Protein 6S9L (pdb70)

Secondary structure (DSSP, 8-state):
-TTHHHHHHHHTT-SSHHHHHHHHHHHHHHTTS-HHHHHHHHHTTHHHHHHHGGG-S-HHHHHHHHHHHHHHTTS-HHHHHHHHHTTHHHHHHHHTT-S-HHHHHHHHHHHHHHTTS-HHHHHHHHHTT-HHHHHHGGG-S-HHHHHHHHHHHHHHTTS-HHHHHHHHHTT-HHHHHHHTT-S-HHHHHHHHHHHHHHTTS-HHHHHHHHHTT-HHHHHHGGG-S-HHHHHHHHHHHHHHHTS-HHHHHHHHHTTHHHHHHHHTT-S-HHHHHHHHHHHHHTS--/-THHHHHHHHTT-S-HHHHHHHHHHHHHHHTS-HHHHHHHHHTT-HHHHHHGGG-S-HHHHHHHHHHHHHHTTS-HHHHHHHHHTTHHHHHHHGGG-S-HHHHHHHHHHHHHHTTS-HHHHHHHHHTT-HHHHHHHTT-S-HHHHHHHHHHHHHHTTS-HHHHHHHHHTT-HHHHHHHTT-S-HHHHHHHHHHHHHHHTS-HHHHHHHHHTT-HHHHHHHTT-SSHHHHHHHHHHHHHHTTS-HHHHHHHHHTTHHHHHHHGGG-S-HHHHHHHHHHHHHHT-/------------/------------

Foldseek 3Di:
DLVVLLVLLVLLPPPDDVSNLVSLVVLLVQLQDAQVSLVSNVVSPNLLSLLVQLPPPDPSSNLSSLSSLLSQLQYALVSLVSNLVSPNQLSLQVQLPDPDPSSNLSSLSNLLSQLQYALVSLVSNLVSPNQLSLLVQLPPPDPSSNLSSLSNLLSQLQYALVSLVSNLVSPNLLSLLVQLPPPPVSSNLSSLSSLLSQLQYAQVSLVSNVVSVNLLSLLVQCPPPPVSSNVSSLSNLLSQLQYALVSLVSNVVSVNLVSLVVQCPPPDPVSVVSSVSSVVSSPHD/DVPQLVLQVLLVDPDPVSNLVSLVVLLVQLQPAQVSLVVNVVSPNLLSLLVQLPPPDPSSNLSSLSSLLSQLQYAQVSLVSNVVSPNQLSLQVQLPPPPVSSNLSSLSNLLSQLQYAQVSLVSNVVSPNQLSLLVQCPPPDPSSNLSSLSNLLSQLQYALVSLVSNVVSPNLLSLLVQLPPPPVSSNLSSLSSLQSQLLYAQVSLVSNVVSPNQLSLLVQCPPPPVSSVLSSLSSLLSQLQYDLVSLVSNVVSPLLVSLVVQCPPPDVSSNVSSVSSNVSSVD/DDDDDDDDDDDD/DPDDDDDDDDPD

Nearest PDB structures (foldseek):
  6s9l-assembly2_B  TM=1.004E+00  e=3.139E-39  synthetic construct
  6s9m-assembly1_A  TM=9.940E-01  e=1.564E-34  synthetic construct
  5mfm-assembly5_E  TM=9.871E-01  e=1.513E-33  synthetic construct
  6s9p-assembly1_A  TM=8.698E-01  e=2.699E-33  synthetic construct
  5mfd-assembly2_C  TM=6.724E-01  e=1.324E-33  synthetic construct

B-factor: mean 33.68, std 14.14, range [10.58, 95.73]

Sequence (592 aa):
PGSELPQMVQQLNSPDQQELQSALWKLRNIASGGNEQIQAVIDAGALPALVQQLLSSPNEQILSSALGALSNIASGGNEQIQAVIDAGALPALVQLLSSSPNEQILQLALWALSNIASGGNEEQIQAVIDAGALPALVQLLSSPNEQILQEALWWALSNIASGGNEQIQAVIDAGALPALVQQLLSSPNEQILQEALWALSSNIASGGNEQIQAVIDAGALPALVQLLSSPNEQILQEALWALSNIASGGNEQKQQAVKEAGALEKLEQLQSHENEKIQKEAQEALEKLQSHGSELPQMVQQLNSPDQQELQSSALWKLRNIASGGNEQIQAVIDAGALPALVQLLSSPNEQILSSALGALSNIASGGNEQIQAVIDAGALPALVQLLSSPNEQILQLALWWALSNIASGGNEQIQAVIDAGALPALVQLLSSPNEQILQEALWALSNIASGGNEEQIQAVIDAGALPALVQQLLSSPNEQILQEALWALSNIASGGNEEQIQAVIDAGALPALVQLLSSPNEQILQEALWALSNIASGGNEQKQAVKEAGALEKLEQLQSHENEKIQQKEAQQEALEKLQSKRKRKRKRRKLSFKRKRKRKRKLSF

CATH classification: 1.25.10.10

Radius of gyration: 25.92 Å; Cα contacts (8 Å, |Δi|>4): 987; chains: 4; bounding box: 66×76×62 Å

Solvent-accessible surface area: 23667 Å² total; per-residue (Å²): 126,67,77,82,24,65,110,8,13,117,49,7,104,18,144,67,80,133,74,18,46,34,0,0,124,77,0,10,72,42,0,49,26,40,56,139,64,0,50,40,0,27,106,24,34,0,8,86,17,0,18,129,24,8,94,22,142,56,66,83,6,15,7,6,0,0,0,0,2,0,0,0,0,7,2,6,23,54,2,0,35,27,1,23,109,34,35,0,8,85,25,1,22,134,23,5,97,25,128,46,102,86,5,14,58,14,0,0,42,0,1,0,0,0,0,3,2,4,23,87,0,0,41,23,0,25,107,34,37,0,9,88,28,0,25,141,22,10,98,25,133,58,91,84,6,14,23,6,0,0,49,1,1,0,0,0,0,3,0,8,68,117,8,0,35,20,0,23,112,27,37,0,8,77,22,0,25,132,22,9,98,23,131,30,91,96,4,12,44,18,0,0,45,1,1,0,0,0,1,31,13,23,84,114,7,5,58,19,0,24,109,32,37,0,8,87,28,0,6,117,22,5,77,19,132,43,57,99,2,7,11,4,0,0,46,0,2,5,6,0,1,62,6,26,58,144,15,15,86,22,1,54,134,32,22,0,52,99,37,1,105,126,15,69,99,36,158,34,115,107,0,58,90,35,0,60,37,1,28,64,47,3,137,56,203,100,101,117,44,69,103,8,16,118,24,4,110,22,139,72,97,108,78,18,53,54,0,0,128,77,0,41,61,35,0,24,46,32,74,148,88,1,63,43,0,25,106,34,34,0,8,88,9,0,19,126,15,5,81,22,143,49,75,98,3,15,13,14,0,0,7,0,0,0,1,0,0,12,2,30,77,154,15,0,28,27,0,22,111,32,31,0,6,86,22,0,11,105,25,9,94,22,127,60,86,80,6,6,49,23,0,0,44,0,1,0,0,0,0,1,0,16,77,119,11,0,20,21,1,10,8,12,3,0,8,59,32,0,23,143,27,10,95,22,138,51,99,92,3,12,30,6,0,0,43,0,1,1,0,0,0,1,2,19,69,53,14,0,17,23,1,25,87,32,38,0,9,80,22,0,24,130,26,6,98,23,132,40,102,70,5,13,34,1,0,0,28,1,1,5,1,0,0,22,14,15,41,60,3,0,32,26,0,22,109,35,36,0,10,85,19,0,25,133,23,0,72,19,141,43,83,88,5,10,53,20,0,1,60,0,1,0,1,1,0,56,12,7,74,67,4,19,79,25,0,66,134,32,29,0,45,129,32,1,112,117,6,51,101,56,170,36,89,115,0,45,105,32,0,77,74,0,12,97,39,2,123,110,51,84,33,11,77,37,100,35,88,26,120,106,196,65,53,99,63,30,83,37,106,44,100,137

Structure (mmCIF, N/CA/C/O backbone):
data_6S9L
#
_entry.id   6S9L
#
_cell.length_a   59.350
_cell.length_b   80.260
_cell.length_c   122.720
_cell.angle_alpha   90.000
_cell.angle_beta   90.000
_cell.angle_gamma   90.000
#
_symmetry.space_group_name_H-M   'P 21 21 21'
#
loop_
_entity.id
_entity.type
_entity.pdbx_description
1 polymer 'KR4KLSF Lock1'
2 polymer LYS-ARG-LYS-ARG-LYS-ARG-LYS-ARG-LYS-LEU-SER-PHE
3 non-polymer (4S)-2-METHYL-2,4-PENTANEDIOL
4 water water
#
loop_
_atom_site.group_PDB
_atom_site.id
_atom_site.type_symbol
_atom_site.label_atom_id
_atom_site.label_alt_id
_atom_site.label_comp_id
_atom_site.label_asym_id
_atom_site.label_entity_id
_atom_site.label_seq_id
_atom_site.pdbx_PDB_ins_code
_atom_site.Cartn_x
_atom_site.Cartn_y
_atom_site.Cartn_z
_atom_site.occupancy
_atom_site.B_iso_or_equiv
_atom_site.auth_seq_id
_atom_site.auth_comp_id
_atom_site.auth_asym_id
_atom_site.auth_atom_id
_atom_site.pdbx_PDB_model_num
ATOM 1 N N . PRO A 1 2 ? 5.564 105.645 51.065 1.00 63.59 9 PRO A N 1
ATOM 2 C CA . PRO A 1 2 ? 5.771 107.086 51.246 1.00 63.42 9 PRO A CA 1
ATOM 3 C C . PRO A 1 2 ? 6.603 107.693 50.120 1.00 59.95 9 PRO A C 1
ATOM 4 O O . PRO A 1 2 ? 7.742 107.276 49.914 1.00 59.25 9 PRO A O 1
ATOM 8 N N . GLY A 1 3 ? 6.031 108.663 49.400 1.00 57.71 10 GLY A N 1
ATOM 9 C CA . GLY A 1 3 ? 6.760 109.302 48.316 1.00 55.36 10 GLY A CA 1
ATOM 10 C C . GLY A 1 3 ? 8.052 109.955 48.765 1.00 53.78 10 GLY A C 1
ATOM 11 O O . GLY A 1 3 ? 8.976 110.128 47.966 1.00 52.34 10 GLY A O 1
ATOM 12 N N . SER A 1 4 ? 8.139 110.320 50.046 1.00 53.29 11 SER A N 1
ATOM 13 C CA . SER A 1 4 ? 9.372 110.878 50.583 1.00 51.61 11 SER A CA 1
ATOM 14 C C . SER A 1 4 ? 10.509 109.862 50.609 1.00 49.28 11 SER A C 1
ATOM 15 O O . SER A 1 4 ? 11.676 110.259 50.659 1.00 47.73 11 SER A O 1
ATOM 18 N N . GLU A 1 5 ? 10.200 108.563 50.577 1.00 49.97 12 GLU A N 1
ATOM 19 C CA . GLU A 1 5 ? 11.244 107.548 50.669 1.00 51.42 12 GLU A CA 1
ATOM 20 C C . GLU A 1 5 ? 12.060 107.428 49.388 1.00 48.33 12 GLU A C 1
ATOM 21 O O . GLU A 1 5 ? 13.207 106.974 49.443 1.00 47.49 12 GLU A O 1
ATOM 27 N N . LEU A 1 6 ? 11.497 107.827 48.245 1.00 46.68 13 LEU A N 1
ATOM 28 C CA . LEU A 1 6 ? 12.235 107.675 46.982 1.00 45.27 13 LEU A CA 1
ATOM 29 C C . LEU A 1 6 ? 13.420 108.623 46.891 1.00 45.27 13 LEU A C 1
ATOM 30 O O . LEU A 1 6 ? 14.505 108.180 46.478 1.00 46.00 13 LEU A O 1
ATOM 35 N N . PRO A 1 7 ? 13.301 109.916 47.229 1.00 46.68 14 PRO A N 1
ATOM 36 C CA . PRO A 1 7 ? 14.511 110.753 47.283 1.00 47.28 14 PRO A CA 1
ATOM 37 C C . PRO A 1 7 ? 15.533 110.257 48.288 1.00 46.92 14 PRO A C 1
ATOM 38 O O . PRO A 1 7 ? 16.741 110.373 48.041 1.00 45.07 14 PRO A O 1
ATOM 42 N N . GLN A 1 8 ? 15.087 109.700 49.416 1.00 48.47 15 GLN A N 1
ATOM 43 C CA . GLN A 1 8 ? 16.027 109.142 50.381 1.00 51.59 15 GLN A CA 1
ATOM 44 C C . GLN A 1 8 ? 16.693 107.886 49.835 1.00 48.10 15 GLN A C 1
ATOM 45 O O . GLN A 1 8 ? 17.880 107.650 50.084 1.00 46.06 15 GLN A O 1
ATOM 51 N N . MET A 1 9 ? 15.945 107.069 49.087 1.00 46.10 16 MET A N 1
ATOM 52 C CA . MET A 1 9 ? 16.554 105.930 48.408 1.00 44.55 16 MET A CA 1
ATOM 53 C C . MET A 1 9 ? 17.591 106.390 47.393 1.00 40.93 16 MET A C 1
ATOM 54 O O . MET A 1 9 ? 18.684 105.817 47.307 1.00 39.53 16 MET A O 1
ATOM 59 N N . VAL A 1 10 ? 17.266 107.425 46.615 1.00 38.70 17 VAL A N 1
ATOM 60 C CA . VAL A 1 10 ? 18.230 107.981 45.670 1.00 37.19 17 VAL A CA 1
ATOM 61 C C . VAL A 1 10 ? 19.430 108.556 46.414 1.00 40.00 17 VAL A C 1
ATOM 62 O O . VAL A 1 10 ? 20.569 108.481 45.937 1.00 38.68 17 VAL A O 1
ATOM 66 N N . GLN A 1 11 ? 19.198 109.125 47.600 1.00 44.37 18 GLN A N 1
ATOM 67 C CA . GLN A 1 11 ? 20.307 109.648 48.391 1.00 49.29 18 GLN A CA 1
ATOM 68 C C . GLN A 1 11 ? 21.220 108.529 48.874 1.00 47.53 18 GLN A C 1
ATOM 69 O O . GLN A 1 11 ? 22.443 108.701 48.938 1.00 44.86 18 GLN A O 1
ATOM 75 N N . GLN A 1 12 ? 20.646 107.371 49.217 1.00 49.56 19 GLN A N 1
ATOM 76 C CA . GLN A 1 12 ? 21.461 106.245 49.661 1.00 52.07 19 GLN A CA 1
ATOM 77 C C . GLN A 1 12 ? 22.302 105.649 48.541 1.00 49.24 19 GLN A C 1
ATOM 78 O O . GLN A 1 12 ? 23.189 104.836 48.821 1.00 49.38 19 GLN A O 1
ATOM 84 N N . LEU A 1 13 ? 22.045 106.022 47.284 1.00 47.08 20 LEU A N 1
ATOM 85 C CA . LEU A 1 13 ? 22.894 105.545 46.199 1.00 46.30 20 LEU A CA 1
ATOM 86 C C . LEU A 1 13 ? 24.295 106.140 46.262 1.00 49.97 20 LEU A C 1
ATOM 87 O O . LEU A 1 13 ? 25.200 105.633 45.590 1.00 50.92 20 LEU A O 1
ATOM 92 N N . ASN A 1 14 ? 24.493 107.195 47.051 1.00 53.22 21 ASN A N 1
ATOM 93 C CA . ASN A 1 14 ? 25.812 107.757 47.303 1.00 56.76 21 ASN A CA 1
ATOM 94 C C . ASN A 1 14 ? 26.404 107.274 48.620 1.00 58.90 21 ASN A C 1
ATOM 95 O O . ASN A 1 14 ? 27.396 107.842 49.088 1.00 60.39 21 ASN A O 1
ATOM 100 N N . SER A 1 15 ? 25.821 106.244 49.227 1.00 59.27 22 SER A N 1
ATOM 101 C CA . SER A 1 15 ? 26.292 105.789 50.526 1.00 60.27 22 SER A CA 1
ATOM 102 C C . SER A 1 15 ? 27.621 105.052 50.382 1.00 61.24 22 SER A C 1
ATOM 103 O O . SER A 1 15 ? 27.781 104.225 49.479 1.00 60.23 22 SER A O 1
ATOM 106 N N . PRO A 1 16 ? 28.595 105.332 51.253 1.00 63.15 23 PRO A N 1
ATOM 107 C CA . PRO A 1 16 ? 29.842 104.552 51.242 1.00 64.20 23 PRO A CA 1
ATOM 108 C C . PRO A 1 16 ? 29.668 103.125 51.738 1.00 65.76 23 PRO A C 1
ATOM 109 O O . PRO A 1 16 ? 30.583 102.312 51.553 1.00 66.90 23 PRO A O 1
ATOM 113 N N . ASP A 1 17 ? 28.536 102.799 52.357 1.00 66.27 24 ASP A N 1
ATOM 114 C CA . ASP A 1 17 ? 28.302 101.476 52.918 1.00 67.14 24 ASP A CA 1
ATOM 115 C C . ASP A 1 17 ? 27.663 100.561 51.880 1.00 65.13 24 ASP A C 1
ATOM 116 O O . ASP A 1 17 ? 26.774 100.976 51.132 1.00 63.36 24 ASP A O 1
ATOM 121 N N . GLN A 1 18 ? 28.120 99.306 51.848 1.00 65.60 25 GLN A N 1
ATOM 122 C CA . GLN A 1 18 ? 27.658 98.379 50.818 1.00 65.44 25 GLN A CA 1
ATOM 123 C C . GLN A 1 18 ? 26.200 97.989 51.019 1.00 64.16 25 GLN A C 1
ATOM 124 O O . GLN A 1 18 ? 25.427 97.947 50.052 1.00 61.86 25 GLN A O 1
ATOM 130 N N . GLN A 1 19 ? 25.801 97.701 52.261 1.00 65.81 26 GLN A N 1
ATOM 131 C CA . GLN A 1 19 ? 24.464 97.170 52.501 1.00 66.47 26 GLN A CA 1
ATOM 132 C C . GLN A 1 19 ? 23.404 98.258 52.382 1.00 61.93 26 GLN A C 1
ATOM 133 O O . GLN A 1 19 ? 22.266 97.977 51.992 1.00 60.04 26 GLN A O 1
ATOM 139 N N . GLU A 1 20 ? 23.751 99.502 52.732 1.00 60.06 27 GLU A N 1
ATOM 140 C CA . GLU A 1 20 ? 22.884 100.625 52.386 1.00 57.87 27 GLU A CA 1
ATOM 141 C C . GLU A 1 20 ? 22.713 100.729 50.878 1.00 52.14 27 GLU A C 1
ATOM 142 O O . GLU A 1 20 ? 21.596 100.924 50.382 1.00 50.85 27 GLU A O 1
ATOM 148 N N . LEU A 1 21 ? 23.813 100.605 50.134 1.00 47.96 28 LEU A N 1
ATOM 149 C CA . LEU A 1 21 ? 23.747 100.663 48.679 1.00 43.18 28 LEU A CA 1
ATOM 150 C C . LEU A 1 21 ? 22.896 99.526 48.126 1.00 40.52 28 LEU A C 1
ATOM 151 O O . LEU A 1 21 ? 22.044 99.739 47.256 1.00 38.94 28 LEU A O 1
ATOM 156 N N . GLN A 1 22 ? 23.105 98.308 48.632 1.00 40.82 29 GLN A N 1
ATOM 157 C CA . GLN A 1 22 ? 22.336 97.165 48.152 1.00 41.76 29 GLN A CA 1
ATOM 158 C C . GLN A 1 22 ? 20.858 97.302 48.495 1.00 40.30 29 GLN A C 1
ATOM 159 O O . GLN A 1 22 ? 19.991 96.917 47.700 1.00 39.74 29 GLN A O 1
ATOM 165 N N . SER A 1 23 ? 20.549 97.849 49.673 1.00 39.33 30 SER A N 1
ATOM 166 C CA . SER A 1 23 ? 19.157 97.970 50.094 1.00 38.02 30 SER A CA 1
ATOM 167 C C . SER A 1 23 ? 18.409 98.979 49.231 1.00 36.14 30 SER A C 1
ATOM 168 O O . SER A 1 23 ? 17.270 98.737 48.818 1.00 36.00 30 SER A O 1
ATOM 171 N N . ALA A 1 24 ? 19.037 100.125 48.957 1.00 34.20 31 ALA A N 1
ATOM 172 C CA . ALA A 1 24 ? 18.410 101.123 48.097 1.00 33.03 31 ALA A CA 1
ATOM 173 C C . ALA A 1 24 ? 18.246 100.602 46.675 1.00 30.56 31 ALA A C 1
ATOM 174 O O . ALA A 1 24 ? 17.228 100.866 46.025 1.00 30.42 31 ALA A O 1
ATOM 176 N N . LEU A 1 25 ? 19.235 99.855 46.177 1.00 29.49 32 LEU A N 1
ATOM 177 C CA . LEU A 1 25 ? 19.139 99.305 44.829 1.00 29.66 32 LEU A CA 1
ATOM 178 C C . LEU A 1 25 ? 18.043 98.251 44.737 1.00 30.76 32 LEU A C 1
ATOM 179 O O . LEU A 1 25 ? 17.371 98.136 43.705 1.00 29.69 32 LEU A O 1
ATOM 184 N N . TRP A 1 26 ? 17.845 97.473 45.805 1.00 33.73 33 TRP A N 1
ATOM 185 C CA . TRP A 1 26 ? 16.759 96.498 45.811 1.00 33.83 33 TRP A CA 1
ATOM 186 C C . TRP A 1 26 ? 15.401 97.186 45.800 1.00 31.97 33 TRP A C 1
ATOM 187 O O . TRP A 1 26 ? 14.484 96.748 45.095 1.00 29.44 33 TRP A O 1
ATOM 198 N N . LYS A 1 27 ? 15.250 98.261 46.579 1.00 32.62 34 LYS A N 1
ATOM 199 C CA . LYS A 1 27 ? 13.987 98.991 46.599 1.00 33.02 34 LYS A CA 1
ATOM 200 C C . LYS A 1 27 ? 13.686 99.595 45.233 1.00 31.57 34 LYS A C 1
ATOM 201 O O . LYS A 1 27 ? 12.556 99.509 44.737 1.00 32.00 34 LYS A O 1
ATOM 207 N N . LEU A 1 28 ? 14.690 100.214 44.608 1.00 30.30 35 LEU A N 1
ATOM 208 C CA . LEU A 1 28 ? 14.504 100.771 43.272 1.00 30.54 35 LEU A CA 1
ATOM 209 C C . LEU A 1 28 ? 14.170 99.675 42.269 1.00 30.18 35 LEU A C 1
ATOM 210 O O . LEU A 1 28 ? 13.247 99.816 41.459 1.00 29.66 35 LEU A O 1
ATOM 215 N N . ARG A 1 29 ? 14.917 98.570 42.311 1.00 31.42 36 ARG A N 1
ATOM 216 C CA . ARG A 1 29 ? 14.605 97.430 41.456 1.00 31.63 36 ARG A CA 1
ATOM 217 C C . ARG A 1 29 ? 13.224 96.865 41.767 1.00 31.77 36 ARG A C 1
ATOM 218 O O . ARG A 1 29 ? 12.524 96.399 40.860 1.00 32.47 36 ARG A O 1
ATOM 226 N N . ASN A 1 30 ? 12.816 96.906 43.037 1.00 31.15 37 ASN A N 1
ATOM 227 C CA . ASN A 1 30 ? 11.468 96.485 43.410 1.00 30.11 37 ASN A CA 1
ATOM 228 C C . ASN A 1 30 ? 10.419 97.383 42.768 1.00 26.87 37 ASN A C 1
ATOM 229 O O . ASN A 1 30 ? 9.474 96.899 42.134 1.00 24.13 37 ASN A O 1
ATOM 234 N N . ILE A 1 31 ? 10.566 98.699 42.927 1.00 25.59 38 ILE A N 1
ATOM 235 C CA . ILE A 1 31 ? 9.550 99.627 42.438 1.00 24.69 38 ILE A CA 1
ATOM 236 C C . ILE A 1 31 ? 9.454 99.567 40.920 1.00 22.76 38 ILE A C 1
ATOM 237 O O . ILE A 1 31 ? 8.354 99.554 40.352 1.00 22.84 38 ILE A O 1
ATOM 242 N N . ALA A 1 32 ? 10.598 99.510 40.238 1.00 21.47 39 ALA A N 1
ATOM 243 C CA . ALA A 1 32 ? 10.600 99.423 38.784 1.00 21.32 39 ALA A CA 1
ATOM 244 C C . ALA A 1 32 ? 10.049 98.098 38.266 1.00 23.35 39 ALA A C 1
ATOM 245 O O . ALA A 1 32 ? 9.929 97.936 37.045 1.00 22.84 39 ALA A O 1
ATOM 247 N N . SER A 1 33 ? 9.716 97.155 39.150 1.00 25.82 40 SER A N 1
ATOM 248 C CA . SER A 1 33 ? 9.044 95.929 38.739 1.00 26.73 40 SER A CA 1
ATOM 249 C C . SER A 1 33 ? 7.558 96.131 38.476 1.00 24.82 40 SER A C 1
ATOM 250 O O . SER A 1 33 ? 6.907 95.215 37.962 1.00 24.35 40 SER A O 1
ATOM 253 N N . GLY A 1 34 ? 7.010 97.292 38.812 1.00 24.62 41 GLY A N 1
ATOM 254 C CA . GLY A 1 34 ? 5.608 97.593 38.593 1.00 25.14 41 GLY A CA 1
ATOM 255 C C . GLY A 1 34 ? 5.346 98.177 37.223 1.00 23.17 41 GLY A C 1
ATOM 256 O O . GLY A 1 34 ? 6.091 97.946 36.266 1.00 22.38 41 GLY A O 1
ATOM 257 N N . GLY A 1 35 ? 4.266 98.950 37.128 1.00 23.84 42 GLY A N 1
ATOM 258 C CA . GLY A 1 35 ? 3.899 99.595 35.888 1.00 25.97 42 GLY A CA 1
ATOM 259 C C . GLY A 1 35 ? 4.740 100.823 35.598 1.00 26.44 42 GLY A C 1
ATOM 260 O O . GLY A 1 35 ? 5.683 101.163 36.313 1.00 25.71 42 GLY A O 1
ATOM 261 N N . ASN A 1 36 ? 4.378 101.502 34.506 1.00 26.91 43 ASN A N 1
ATOM 262 C CA . ASN A 1 36 ? 5.094 102.712 34.110 1.00 27.34 43 ASN A CA 1
ATOM 263 C C . ASN A 1 36 ? 4.984 103.800 35.168 1.00 29.31 43 ASN A C 1
ATOM 264 O O . ASN A 1 36 ? 5.914 104.598 35.338 1.00 30.78 43 ASN A O 1
ATOM 269 N N . GLU A 1 37 ? 3.860 103.849 35.887 1.00 22.35 44 GLU A N 1
ATOM 270 C CA . GLU A 1 37 ? 3.682 104.858 36.925 1.00 32.01 44 GLU A CA 1
ATOM 271 C C . GLU A 1 37 ? 4.715 104.695 38.034 1.00 23.17 44 GLU A C 1
ATOM 272 O O . GLU A 1 37 ? 5.221 105.688 38.573 1.00 23.41 44 GLU A O 1
ATOM 278 N N . GLN A 1 38 ? 5.052 103.450 38.380 1.00 23.08 45 GLN A N 1
ATOM 279 C CA . GLN A 1 38 ? 6.087 103.218 39.383 1.00 24.83 45 GLN A CA 1
ATOM 280 C C . GLN A 1 38 ? 7.467 103.564 38.840 1.00 24.71 45 GLN A C 1
ATOM 281 O O . GLN A 1 38 ? 8.284 104.171 39.542 1.00 26.45 45 GLN A O 1
ATOM 287 N N . ILE A 1 39 ? 7.745 103.181 37.591 1.00 22.79 46 ILE A N 1
ATOM 288 C CA . ILE A 1 39 ? 9.029 103.505 36.975 1.00 23.22 46 ILE A CA 1
ATOM 289 C C . ILE A 1 39 ? 9.195 105.015 36.857 1.00 23.67 46 ILE A C 1
ATOM 290 O O . ILE A 1 39 ? 10.297 105.551 37.032 1.00 22.83 46 ILE A O 1
ATOM 295 N N . GLN A 1 40 ? 8.101 105.726 36.576 1.00 24.73 47 GLN A N 1
ATOM 296 C CA . GLN A 1 40 ? 8.176 107.178 36.451 1.00 25.73 47 GLN A CA 1
ATOM 297 C C . GLN A 1 40 ? 8.524 107.832 37.783 1.00 26.51 47 GLN A C 1
ATOM 298 O O . GLN A 1 40 ? 9.235 108.843 37.816 1.00 26.92 47 GLN A O 1
ATOM 304 N N . ALA A 1 41 ? 8.034 107.271 38.891 1.00 26.57 48 ALA A N 1
ATOM 305 C CA . ALA A 1 41 ? 8.360 107.825 40.201 1.00 26.78 48 ALA A CA 1
ATOM 306 C C . ALA A 1 41 ? 9.840 107.653 40.518 1.00 25.41 48 ALA A C 1
ATOM 307 O O . ALA A 1 41 ? 10.453 108.529 41.140 1.00 26.28 48 ALA A O 1
ATOM 309 N N . VAL A 1 42 ? 10.430 106.532 40.099 1.00 22.20 49 VAL A N 1
ATOM 310 C CA . VAL A 1 42 ? 11.861 106.323 40.296 1.00 22.14 49 VAL A CA 1
ATOM 311 C C . VAL A 1 42 ? 12.665 107.333 39.487 1.00 22.58 49 VAL A C 1
ATOM 312 O O . VAL A 1 42 ? 13.635 107.918 39.985 1.00 23.11 49 VAL A O 1
ATOM 316 N N . ILE A 1 43 ? 12.273 107.558 38.232 1.00 21.73 50 ILE A N 1
ATOM 317 C CA . ILE A 1 43 ? 12.987 108.510 37.386 1.00 24.45 50 ILE A CA 1
ATOM 318 C C . ILE A 1 43 ? 12.833 109.925 37.928 1.00 27.40 50 ILE A C 1
ATOM 319 O O . ILE A 1 43 ? 13.804 110.687 38.007 1.00 27.41 50 ILE A O 1
ATOM 324 N N . ASP A 1 44 ? 11.609 110.297 38.316 1.00 29.21 51 ASP A N 1
ATOM 325 C CA . ASP A 1 44 ? 11.366 111.638 38.836 1.00 31.53 51 ASP A CA 1
ATOM 326 C C . ASP A 1 44 ? 12.115 111.901 40.134 1.00 31.76 51 ASP A C 1
ATOM 327 O O . ASP A 1 44 ? 12.375 113.064 40.462 1.00 33.38 51 ASP A O 1
ATOM 332 N N . ALA A 1 45 ? 12.466 110.854 40.878 1.00 30.67 52 ALA A N 1
ATOM 333 C CA . ALA A 1 45 ? 13.280 111.002 42.076 1.00 30.42 52 ALA A CA 1
ATOM 334 C C . ALA A 1 45 ? 14.755 111.219 41.765 1.00 29.56 52 ALA A C 1
ATOM 335 O O . ALA A 1 45 ? 15.541 111.431 42.693 1.00 30.77 52 ALA A O 1
ATOM 337 N N . GLY A 1 46 ? 15.146 111.168 40.493 1.00 27.24 53 GLY A N 1
ATOM 338 C CA . GLY A 1 46 ? 16.525 111.412 40.120 1.00 27.21 53 GLY A CA 1
ATOM 339 C C . GLY A 1 46 ? 17.455 110.234 40.293 1.00 26.73 53 GLY A C 1
ATOM 340 O O . GLY A 1 46 ? 18.643 110.429 40.568 1.00 27.16 53 GLY A O 1
ATOM 341 N N . ALA A 1 47 ? 16.953 109.009 40.128 1.00 25.50 54 ALA A N 1
ATOM 342 C CA . ALA A 1 47 ? 17.770 107.822 40.347 1.00 24.71 54 ALA A CA 1
ATOM 343 C C . ALA A 1 47 ? 18.674 107.493 39.167 1.00 24.66 54 ALA A C 1
ATOM 344 O O . ALA A 1 47 ? 19.706 106.840 39.361 1.00 24.75 54 ALA A O 1
ATOM 346 N N . LEU A 1 48 ? 18.316 107.924 37.959 1.00 23.21 55 LEU A N 1
ATOM 347 C CA . LEU A 1 48 ? 19.089 107.539 36.781 1.00 20.89 55 LEU A CA 1
ATOM 348 C C . LEU A 1 48 ? 20.534 108.032 36.803 1.00 22.90 55 LEU A C 1
ATOM 349 O O . LEU A 1 48 ? 21.423 107.239 36.447 1.00 22.51 55 LEU A O 1
ATOM 354 N N . PRO A 1 49 ? 20.846 109.280 37.182 1.00 25.89 56 PRO A N 1
ATOM 355 C CA . PRO A 1 49 ? 22.264 109.686 37.195 1.00 27.35 56 PRO A CA 1
ATOM 356 C C . PRO A 1 49 ? 23.135 108.849 38.119 1.00 27.66 56 PRO A C 1
ATOM 357 O O . PRO A 1 49 ? 24.252 108.479 37.737 1.00 27.85 56 PRO A O 1
ATOM 361 N N . ALA A 1 50 ? 22.658 108.538 39.327 1.00 27.73 57 ALA A N 1
ATOM 362 C CA . ALA A 1 50 ? 23.448 107.707 40.230 1.00 27.96 57 ALA A CA 1
ATOM 363 C C . ALA A 1 50 ? 23.528 106.270 39.730 1.00 28.48 57 ALA A C 1
ATOM 364 O O . ALA A 1 50 ? 24.566 105.614 39.876 1.00 27.88 57 ALA A O 1
ATOM 366 N N . LEU A 1 51 ? 22.443 105.765 39.138 1.00 27.95 58 LEU A N 1
ATOM 367 C CA . LEU A 1 51 ? 22.456 104.405 38.608 1.00 26.57 58 LEU A CA 1
ATOM 368 C C . LEU A 1 51 ? 23.471 104.260 37.482 1.00 26.34 58 LEU A C 1
ATOM 369 O O . LEU A 1 51 ? 24.178 103.249 37.398 1.00 25.88 58 LEU A O 1
ATOM 374 N N . VAL A 1 52 ? 23.561 105.266 36.608 1.00 25.61 59 VAL A N 1
ATOM 375 C CA . VAL A 1 52 ? 24.521 105.215 35.509 1.00 26.76 59 VAL A CA 1
ATOM 376 C C . VAL A 1 52 ? 25.949 105.272 36.041 1.00 29.65 59 VAL A C 1
ATOM 377 O O . VAL A 1 52 ? 26.852 104.619 35.504 1.00 29.10 59 VAL A O 1
ATOM 381 N N A GLN A 1 53 ? 26.178 106.045 37.106 0.49 31.66 60 GLN A N 1
ATOM 382 N N B GLN A 1 53 ? 26.176 106.047 37.106 0.51 31.65 60 GLN A N 1
ATOM 383 C CA A GLN A 1 53 ? 27.518 106.122 37.679 0.49 33.58 60 GLN A CA 1
ATOM 384 C CA B GLN A 1 53 ? 27.511 106.131 37.691 0.51 33.59 60 GLN A CA 1
ATOM 385 C C A GLN A 1 53 ? 27.929 104.798 38.309 0.49 33.97 60 GLN A C 1
ATOM 386 C C B GLN A 1 53 ? 27.927 104.805 38.315 0.51 33.99 60 GLN A C 1
ATOM 387 O O A GLN A 1 53 ? 29.103 104.414 38.251 0.49 34.60 60 GLN A O 1
ATOM 388 O O B GLN A 1 53 ? 29.104 104.429 38.261 0.51 34.62 60 GLN A O 1
ATOM 399 N N . LEU A 1 54 ? 26.976 104.081 38.909 1.00 33.36 61 LEU A N 1
ATOM 400 C CA . LEU A 1 54 ? 27.277 102.793 39.520 1.00 32.55 61 LEU A CA 1
ATOM 401 C C . LEU A 1 54 ? 27.633 101.723 38.496 1.00 31.04 61 LEU A C 1
ATOM 402 O O . LEU A 1 54 ? 28.110 100.653 38.887 1.00 29.88 61 LEU A O 1
ATOM 407 N N . LEU A 1 55 ? 27.414 101.981 37.203 1.00 30.38 62 LEU A N 1
ATOM 408 C CA . LEU A 1 55 ? 27.873 101.058 36.173 1.00 29.67 62 LEU A CA 1
ATOM 409 C C . LEU A 1 55 ? 29.393 101.015 36.077 1.00 30.79 62 LEU A C 1
ATOM 410 O O . LEU A 1 55 ? 29.937 100.094 35.460 1.00 31.82 62 LEU A O 1
ATOM 415 N N . SER A 1 56 ? 30.085 101.988 36.668 1.00 32.57 63 SER A N 1
ATOM 416 C CA . SER A 1 56 ? 31.539 101.996 36.734 1.00 36.28 63 SER A CA 1
ATOM 417 C C . SER A 1 56 ? 32.063 101.415 38.041 1.00 39.11 63 SER A C 1
ATOM 418 O O . SER A 1 56 ? 33.263 101.519 38.318 1.00 40.54 63 SER A O 1
ATOM 421 N N . SER A 1 57 ? 31.195 100.813 38.847 1.00 39.44 64 SER A N 1
ATOM 422 C CA . SER A 1 57 ? 31.634 100.225 40.101 1.00 39.86 64 SER A CA 1
ATOM 423 C C . SER A 1 57 ? 32.480 98.985 39.839 1.00 39.87 64 SER A C 1
ATOM 424 O O . SER A 1 57 ? 32.124 98.154 38.994 1.00 39.50 64 SER A O 1
ATOM 427 N N . PRO A 1 58 ? 33.607 98.828 40.539 1.00 41.51 65 PRO A N 1
ATOM 428 C CA . PRO A 1 58 ? 34.371 97.579 40.427 1.00 42.69 65 PRO A CA 1
ATOM 429 C C . PRO A 1 58 ? 33.781 96.438 41.234 1.00 44.00 65 PRO A C 1
ATOM 430 O O . PRO A 1 58 ? 34.147 95.279 40.993 1.00 45.36 65 PRO A O 1
ATOM 434 N N . ASN A 1 59 ? 32.889 96.726 42.179 1.00 43.67 66 ASN A N 1
ATOM 435 C CA . ASN A 1 59 ? 32.255 95.678 42.966 1.00 43.42 66 ASN A CA 1
ATOM 436 C C . ASN A 1 59 ? 31.265 94.904 42.105 1.00 43.32 66 ASN A C 1
ATOM 437 O O . ASN A 1 59 ? 30.422 95.497 41.424 1.00 41.64 66 ASN A O 1
ATOM 442 N N . GLU A 1 60 ? 31.368 93.573 42.138 1.00 45.52 67 GLU A N 1
ATOM 443 C CA . GLU A 1 60 ? 30.509 92.744 41.299 1.00 47.70 67 GLU A CA 1
ATOM 444 C C . GLU A 1 60 ? 29.051 92.831 41.733 1.00 46.14 67 GLU A C 1
ATOM 445 O O . GLU A 1 60 ? 28.152 92.923 40.889 1.00 44.00 67 GLU A O 1
ATOM 451 N N . GLN A 1 61 ? 28.796 92.803 43.043 1.00 46.31 68 GLN A N 1
ATOM 452 C CA . GLN A 1 61 ? 27.418 92.789 43.523 1.00 44.54 68 GLN A CA 1
ATOM 453 C C . GLN A 1 61 ? 26.743 94.141 43.321 1.00 38.90 68 GLN A C 1
ATOM 454 O O . GLN A 1 61 ? 25.548 94.202 43.010 1.00 36.03 68 GLN A O 1
ATOM 460 N N . ILE A 1 62 ? 27.490 95.234 43.493 1.00 36.86 69 ILE A N 1
ATOM 461 C CA . ILE A 1 62 ? 26.920 96.560 43.275 1.00 33.37 69 ILE A CA 1
ATOM 462 C C . ILE A 1 62 ? 26.613 96.772 41.799 1.00 31.49 69 ILE A C 1
ATOM 463 O O . ILE A 1 62 ? 25.576 97.344 41.440 1.00 30.13 69 ILE A O 1
ATOM 468 N N . LEU A 1 63 ? 27.504 96.310 40.919 1.00 32.37 70 LEU A N 1
ATOM 469 C CA . LEU A 1 63 ? 27.271 96.449 39.485 1.00 32.34 70 LEU A CA 1
ATOM 470 C C . LEU A 1 63 ? 26.057 95.641 39.042 1.00 31.76 70 LEU A C 1
ATOM 471 O O . LEU A 1 63 ? 25.294 96.084 38.175 1.00 31.15 70 LEU A O 1
ATOM 476 N N . SER A 1 64 ? 25.858 94.459 39.630 1.00 31.91 71 SER A N 1
ATOM 477 C CA . SER A 1 64 ? 24.707 93.635 39.276 1.00 31.57 71 SER A CA 1
ATOM 478 C C . SER A 1 64 ? 23.400 94.281 39.718 1.00 30.40 71 SER A C 1
ATOM 479 O O . SER A 1 64 ? 22.423 94.299 38.959 1.00 28.11 71 SER A O 1
ATOM 482 N N . SER A 1 65 ? 23.361 94.808 40.944 1.00 30.79 72 SER A N 1
ATOM 483 C CA . SER A 1 65 ? 22.137 95.425 41.446 1.00 30.08 72 SER A CA 1
ATOM 484 C C . SER A 1 65 ? 21.782 96.676 40.653 1.00 28.26 72 SER A C 1
ATOM 485 O O . SER A 1 65 ? 20.602 96.938 40.393 1.00 27.58 72 SER A O 1
ATOM 488 N N . ALA A 1 66 ? 22.788 97.461 40.260 1.00 28.12 73 ALA A N 1
ATOM 489 C CA . ALA A 1 66 ? 22.524 98.649 39.455 1.00 27.69 73 ALA A CA 1
ATOM 490 C C . ALA A 1 66 ? 22.039 98.273 38.061 1.00 25.83 73 ALA A C 1
ATOM 491 O O . ALA A 1 66 ? 21.143 98.926 37.512 1.00 24.55 73 ALA A O 1
ATOM 493 N N . LEU A 1 67 ? 22.619 97.223 37.473 1.00 24.22 74 LEU A N 1
ATOM 494 C CA . LEU A 1 67 ? 22.168 96.767 36.162 1.00 23.57 74 LEU A CA 1
ATOM 495 C C . LEU A 1 67 ? 20.736 96.252 36.221 1.00 23.14 74 LEU A C 1
ATOM 496 O O . LEU A 1 67 ? 19.940 96.503 35.309 1.00 23.25 74 LEU A O 1
ATOM 501 N N . GLY A 1 68 ? 20.390 95.529 37.288 1.00 23.62 75 GLY A N 1
ATOM 502 C CA . GLY A 1 68 ? 19.029 95.038 37.424 1.00 25.49 75 GLY A CA 1
ATOM 503 C C . GLY A 1 68 ? 18.020 96.156 37.600 1.00 25.52 75 GLY A C 1
ATOM 504 O O . GLY A 1 68 ? 16.892 96.070 37.108 1.00 25.38 75 GLY A O 1
ATOM 505 N N . ALA A 1 69 ? 18.411 97.222 38.304 1.00 25.66 76 ALA A N 1
ATOM 506 C CA . ALA A 1 69 ? 17.519 98.364 38.467 1.00 25.54 76 ALA A CA 1
ATOM 507 C C . ALA A 1 69 ? 17.337 99.108 37.151 1.00 25.11 76 ALA A C 1
ATOM 508 O O . ALA A 1 69 ? 16.216 99.494 36.798 1.00 24.80 76 ALA A O 1
ATOM 510 N N . LEU A 1 70 ? 18.428 99.315 36.410 1.00 26.24 77 LEU A N 1
ATOM 511 C CA . LEU A 1 70 ? 18.327 99.942 35.097 1.00 27.61 77 LEU A CA 1
ATOM 512 C C . LEU A 1 70 ? 17.536 99.065 34.134 1.00 26.28 77 LEU A C 1
ATOM 513 O O . LEU A 1 70 ? 16.742 99.572 33.333 1.00 24.37 77 LEU A O 1
ATOM 518 N N . SER A 1 71 ? 17.745 97.747 34.198 1.00 26.03 78 SER A N 1
ATOM 519 C CA . SER A 1 71 ? 16.985 96.834 33.348 1.00 24.39 78 SER A CA 1
ATOM 520 C C . SER A 1 71 ? 15.485 97.000 33.558 1.00 23.16 78 SER A C 1
ATOM 521 O O . SER A 1 71 ? 14.722 97.097 32.588 1.00 21.51 78 SER A O 1
ATOM 524 N N . ASN A 1 72 ? 15.042 97.050 34.815 1.00 23.47 79 ASN A N 1
ATOM 525 C CA . ASN A 1 72 ? 13.612 97.141 35.088 1.00 21.90 79 ASN A CA 1
ATOM 526 C C . ASN A 1 72 ? 13.051 98.495 34.666 1.00 20.50 79 ASN A C 1
ATOM 527 O O . ASN A 1 72 ? 11.912 98.581 34.194 1.00 20.51 79 ASN A O 1
ATOM 532 N N . ILE A 1 73 ? 13.835 99.564 34.836 1.00 19.45 80 ILE A N 1
ATOM 533 C CA . ILE A 1 73 ? 13.404 100.883 34.379 1.00 20.16 80 ILE A CA 1
ATOM 534 C C . ILE A 1 73 ? 13.250 100.894 32.863 1.00 22.04 80 ILE A C 1
ATOM 535 O O . ILE A 1 73 ? 12.322 101.505 32.319 1.00 22.47 80 ILE A O 1
ATOM 540 N N . ALA A 1 74 ? 14.149 100.205 32.159 1.00 21.95 81 ALA A N 1
ATOM 541 C CA . ALA A 1 74 ? 14.089 100.123 30.705 1.00 21.93 81 ALA A CA 1
ATOM 542 C C . ALA A 1 74 ? 12.932 99.270 30.202 1.00 22.48 81 ALA A C 1
ATOM 543 O O . ALA A 1 74 ? 12.743 99.177 28.984 1.00 23.19 81 ALA A O 1
ATOM 545 N N . SER A 1 75 ? 12.164 98.645 31.092 1.00 22.81 82 SER A N 1
ATOM 546 C CA . SER A 1 75 ? 10.995 97.870 30.706 1.00 23.68 82 SER A CA 1
ATOM 547 C C . SER A 1 75 ? 9.729 98.715 30.628 1.00 23.57 82 SER A C 1
ATOM 548 O O . SER A 1 75 ? 8.644 98.166 30.408 1.00 22.66 82 SER A O 1
ATOM 551 N N . GLY A 1 76 ? 9.841 100.027 30.795 1.00 23.45 83 GLY A N 1
ATOM 552 C CA . GLY A 1 76 ? 8.701 100.923 30.774 1.00 23.36 83 GLY A CA 1
ATOM 553 C C . GLY A 1 76 ? 8.415 101.491 29.400 1.00 22.58 83 GLY A C 1
ATOM 554 O O . GLY A 1 76 ? 8.759 100.901 28.371 1.00 20.92 83 GLY A O 1
ATOM 555 N N . GLY A 1 77 ? 7.773 102.657 29.387 1.00 22.06 84 GLY A N 1
ATOM 556 C CA . GLY A 1 77 ? 7.408 103.301 28.143 1.00 22.03 84 GLY A CA 1
ATOM 557 C C . GLY A 1 77 ? 8.608 103.839 27.386 1.00 21.54 84 GLY A C 1
ATOM 558 O O . GLY A 1 77 ? 9.736 103.880 27.877 1.00 20.95 84 GLY A O 1
ATOM 559 N N . ASN A 1 78 ? 8.341 104.273 26.150 1.00 22.25 85 ASN A N 1
ATOM 560 C CA . ASN A 1 78 ? 9.418 104.727 25.273 1.00 22.92 85 ASN A CA 1
ATOM 561 C C . ASN A 1 78 ? 10.083 105.990 25.808 1.00 24.73 85 ASN A C 1
ATOM 562 O O . ASN A 1 78 ? 11.301 106.161 25.675 1.00 25.26 85 ASN A O 1
ATOM 567 N N . GLU A 1 79 ? 9.303 106.892 26.409 1.00 25.75 86 GLU A N 1
ATOM 568 C CA . GLU A 1 79 ? 9.888 108.100 26.980 1.00 27.48 86 GLU A CA 1
ATOM 569 C C . GLU A 1 79 ? 10.673 107.809 28.252 1.00 27.15 86 GLU A C 1
ATOM 570 O O . GLU A 1 79 ? 11.557 108.592 28.614 1.00 27.95 86 GLU A O 1
ATOM 576 N N . GLN A 1 80 ? 10.370 106.704 28.936 1.00 25.50 87 GLN A N 1
ATOM 577 C CA . GLN A 1 80 ? 11.167 106.297 30.087 1.00 24.20 87 GLN A CA 1
ATOM 578 C C . GLN A 1 80 ? 12.432 105.572 29.645 1.00 20.05 87 GLN A C 1
ATOM 579 O O . GLN A 1 80 ? 13.488 105.721 30.271 1.00 17.30 87 GLN A O 1
ATOM 585 N N . ILE A 1 81 ? 12.339 104.782 28.573 1.00 19.21 88 ILE A N 1
ATOM 586 C CA . ILE A 1 81 ? 13.539 104.233 27.949 1.00 19.82 88 ILE A CA 1
ATOM 587 C C . ILE A 1 81 ? 14.425 105.361 27.439 1.00 19.58 88 ILE A C 1
ATOM 588 O O . ILE A 1 81 ? 15.656 105.306 27.552 1.00 20.25 88 ILE A O 1
ATOM 593 N N . GLN A 1 82 ? 13.810 106.408 26.881 1.00 18.96 89 GLN A N 1
ATOM 594 C CA . GLN A 1 82 ? 14.580 107.546 26.394 1.00 20.77 89 GLN A CA 1
ATOM 595 C C . GLN A 1 82 ? 15.295 108.263 27.531 1.00 21.28 89 GLN A C 1
ATOM 596 O O . GLN A 1 82 ? 16.395 108.793 27.335 1.00 21.82 89 GLN A O 1
ATOM 602 N N . ALA A 1 83 ? 14.691 108.293 28.721 1.00 20.73 90 ALA A N 1
ATOM 603 C CA . ALA A 1 83 ? 15.370 108.868 29.877 1.00 21.34 90 ALA A CA 1
ATOM 604 C C . ALA A 1 83 ? 16.600 108.051 30.251 1.00 20.42 90 ALA A C 1
ATOM 605 O O . ALA A 1 83 ? 17.623 108.610 30.663 1.00 20.66 90 ALA A O 1
ATOM 607 N N . VAL A 1 84 ? 16.517 106.725 30.117 1.00 18.42 91 VAL A N 1
ATOM 608 C CA . VAL A 1 84 ? 17.687 105.880 30.337 1.00 18.67 91 VAL A CA 1
ATOM 609 C C . VAL A 1 84 ? 18.774 106.212 29.324 1.00 20.01 91 VAL A C 1
ATOM 610 O O . VAL A 1 84 ? 19.963 106.272 29.660 1.00 19.50 91 VAL A O 1
ATOM 614 N N . ILE A 1 85 ? 18.381 106.444 28.070 1.00 19.31 92 ILE A N 1
ATOM 615 C CA . ILE A 1 85 ? 19.346 106.794 27.032 1.00 19.40 92 ILE A CA 1
ATOM 616 C C . ILE A 1 85 ? 19.955 108.163 27.310 1.00 22.16 92 ILE A C 1
ATOM 617 O O . ILE A 1 85 ? 21.179 108.339 27.259 1.00 22.63 92 ILE A O 1
ATOM 622 N N . ASP A 1 86 ? 19.111 109.151 27.617 1.00 22.51 93 ASP A N 1
ATOM 623 C CA . ASP A 1 86 ? 19.594 110.507 27.854 1.00 24.54 93 ASP A CA 1
ATOM 624 C C . ASP A 1 86 ? 20.458 110.608 29.104 1.00 25.23 93 ASP A C 1
ATOM 625 O O . ASP A 1 86 ? 21.207 111.580 29.245 1.00 25.25 93 ASP A O 1
ATOM 630 N N . ALA A 1 87 ? 20.372 109.634 30.010 1.00 24.27 94 ALA A N 1
ATOM 631 C CA . ALA A 1 87 ? 21.227 109.611 31.189 1.00 23.95 94 ALA A CA 1
ATOM 632 C C . ALA A 1 87 ? 22.620 109.066 30.900 1.00 23.30 94 ALA A C 1
ATOM 633 O O . ALA A 1 87 ? 23.477 109.103 31.789 1.00 23.49 94 ALA A O 1
ATOM 635 N N . GLY A 1 88 ? 22.862 108.560 29.693 1.00 22.28 95 GLY A N 1
ATOM 636 C CA . GLY A 1 88 ? 24.178 108.082 29.324 1.00 21.93 95 GLY A CA 1
ATOM 637 C C . GLY A 1 88 ? 24.460 106.636 29.656 1.00 22.96 95 GLY A C 1
ATOM 638 O O . GLY A 1 88 ? 25.623 106.278 29.876 1.00 24.92 95 GLY A O 1
ATOM 639 N N . ALA A 1 89 ? 23.435 105.783 29.691 1.00 21.96 96 ALA A N 1
ATOM 640 C CA . ALA A 1 89 ? 23.639 104.392 30.076 1.00 22.05 96 ALA A CA 1
ATOM 641 C C . ALA A 1 89 ? 24.241 103.556 28.952 1.00 23.21 96 ALA A C 1
ATOM 642 O O . ALA A 1 89 ? 24.901 102.549 29.226 1.00 21.80 96 ALA A O 1
ATOM 644 N N . LEU A 1 90 ? 24.037 103.964 27.694 1.00 22.30 97 LEU A N 1
ATOM 645 C CA . LEU A 1 90 ? 24.413 103.095 26.570 1.00 21.60 97 LEU A CA 1
ATOM 646 C C . LEU A 1 90 ? 25.912 102.872 26.458 1.00 21.48 97 LEU A C 1
ATOM 647 O O . LEU A 1 90 ? 26.328 101.714 26.270 1.00 21.78 97 LEU A O 1
ATOM 652 N N . PRO A 1 91 ? 26.783 103.894 26.531 1.00 22.26 98 PRO A N 1
ATOM 653 C CA . PRO A 1 91 ? 28.224 103.613 26.412 1.00 22.28 98 PRO A CA 1
ATOM 654 C C . PRO A 1 91 ? 28.743 102.646 27.461 1.00 22.38 98 PRO A C 1
ATOM 655 O O . PRO A 1 91 ? 29.650 101.857 27.168 1.00 21.37 98 PRO A O 1
ATOM 659 N N . ALA A 1 92 ? 28.191 102.674 28.676 1.00 21.89 99 ALA A N 1
ATOM 660 C CA . ALA A 1 92 ? 28.629 101.733 29.700 1.00 22.55 99 ALA A CA 1
ATOM 661 C C . ALA A 1 92 ? 28.122 100.325 29.411 1.00 22.42 99 ALA A C 1
ATOM 662 O O . ALA A 1 92 ? 28.850 99.346 29.609 1.00 24.23 99 ALA A O 1
ATOM 664 N N . LEU A 1 93 ? 26.879 100.203 28.937 1.00 21.92 100 LEU A N 1
ATOM 665 C CA . LEU A 1 93 ? 26.325 98.884 28.643 1.00 20.54 100 LEU A CA 1
ATOM 666 C C . LEU A 1 93 ? 27.090 98.201 27.515 1.00 20.86 100 LEU A C 1
ATOM 667 O O . LEU A 1 93 ? 27.300 96.983 27.548 1.00 21.84 100 LEU A O 1
ATOM 672 N N . VAL A 1 94 ? 27.512 98.969 26.508 1.00 19.48 101 VAL A N 1
ATOM 673 C CA . VAL A 1 94 ? 28.279 98.392 25.408 1.00 20.59 101 VAL A CA 1
ATOM 674 C C . VAL A 1 94 ? 29.648 97.932 25.896 1.00 22.55 101 VAL A C 1
ATOM 675 O O . VAL A 1 94 ? 30.144 96.874 25.489 1.00 22.16 101 VAL A O 1
ATOM 679 N N . GLN A 1 95 ? 30.278 98.715 26.777 1.00 23.91 102 GLN A N 1
ATOM 680 C CA . GLN A 1 95 ? 31.545 98.291 27.366 1.00 24.44 102 GLN A CA 1
ATOM 681 C C . GLN A 1 95 ? 31.370 97.020 28.186 1.00 25.07 102 GLN A C 1
ATOM 682 O O . GLN A 1 95 ? 32.215 96.119 28.138 1.00 25.99 102 GLN A O 1
ATOM 688 N N . LEU A 1 96 ? 30.272 96.927 28.941 1.00 24.29 103 LEU A N 1
ATOM 689 C CA . LEU A 1 96 ? 30.004 95.742 29.747 1.00 23.45 103 LEU A CA 1
ATOM 690 C C . LEU A 1 96 ? 29.704 94.510 28.906 1.00 24.75 103 LEU A C 1
ATOM 691 O O . LEU A 1 96 ? 29.693 93.400 29.449 1.00 26.12 103 LEU A O 1
ATOM 696 N N . LEU A 1 97 ? 29.464 94.670 27.602 1.00 25.33 104 LEU A N 1
ATOM 697 C CA . LEU A 1 97 ? 29.265 93.520 26.729 1.00 27.36 104 LEU A CA 1
ATOM 698 C C . LEU A 1 97 ? 30.535 92.702 26.533 1.00 30.46 104 LEU A C 1
ATOM 699 O O . LEU A 1 97 ? 30.457 91.591 25.999 1.00 31.95 104 LEU A O 1
ATOM 704 N N A SER A 1 98 ? 31.691 93.218 26.951 0.60 31.19 105 SER A N 1
ATOM 705 N N B SER A 1 98 ? 31.694 93.218 26.946 0.40 31.19 105 SER A N 1
ATOM 706 C CA A SER A 1 98 ? 32.957 92.506 26.844 0.60 32.35 105 SER A CA 1
ATOM 707 C CA B SER A 1 98 ? 32.959 92.502 26.841 0.40 32.36 105 SER A CA 1
ATOM 708 C C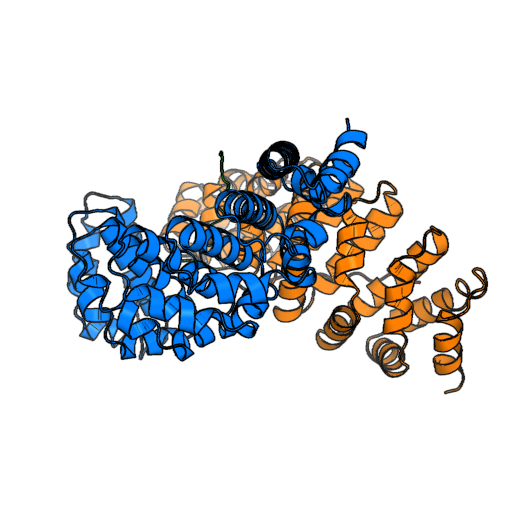 A SER A 1 98 ? 33.482 92.058 28.204 0.60 33.89 105 SER A C 1
ATOM 709 C C B SER A 1 98 ? 33.479 92.041 28.200 0.40 33.87 105 SER A C 1
ATOM 710 O O A SER A 1 98 ? 34.668 91.735 28.331 0.60 35.22 105 SER A O 1
ATOM 711 O O B SER A 1 98 ? 34.656 91.688 28.322 0.40 35.24 105 SER A O 1
ATOM 716 N N . SER A 1 99 ? 32.625 92.032 29.219 1.00 33.57 106 SER A N 1
ATOM 717 C CA . SER A 1 99 ? 33.069 91.647 30.551 1.00 36.14 106 SER A CA 1
ATOM 718 C C . SER A 1 99 ? 33.215 90.125 30.639 1.00 38.29 106 SER A C 1
ATOM 719 O O . SER A 1 99 ? 32.380 89.388 30.113 1.00 37.34 106 SER A O 1
ATOM 722 N N . PRO A 1 100 ? 34.279 89.631 31.284 1.00 40.91 107 PRO A N 1
ATOM 723 C CA . PRO A 1 100 ? 34.411 88.176 31.463 1.00 43.28 107 PRO A CA 1
ATOM 724 C C . PRO A 1 100 ? 33.439 87.603 32.478 1.00 43.66 107 PRO A C 1
ATOM 725 O O . PRO A 1 100 ? 33.261 86.378 32.512 1.00 44.55 107 PRO A O 1
ATOM 729 N N . ASN A 1 101 ? 32.807 88.440 33.298 1.00 42.34 108 ASN A N 1
ATOM 730 C CA . ASN A 1 101 ? 31.819 87.974 34.262 1.00 42.24 108 ASN A CA 1
ATOM 731 C C . ASN A 1 101 ? 30.501 87.709 33.542 1.00 42.84 108 ASN A C 1
ATOM 732 O O . ASN A 1 101 ? 29.909 88.623 32.957 1.00 40.66 108 ASN A O 1
ATOM 737 N N . GLU A 1 102 ? 30.045 86.456 33.588 1.00 45.80 109 GLU A N 1
ATOM 738 C CA . GLU A 1 102 ? 28.841 86.063 32.863 1.00 48.05 109 GLU A CA 1
ATOM 739 C C . GLU A 1 102 ? 27.587 86.635 33.512 1.00 43.67 109 GLU A C 1
ATOM 740 O O . GLU A 1 102 ? 26.622 86.972 32.816 1.00 41.27 109 GLU A O 1
ATOM 746 N N . GLN A 1 103 ? 27.576 86.743 34.843 1.00 41.57 110 GLN A N 1
ATOM 747 C CA . GLN A 1 103 ? 26.444 87.369 35.520 1.00 39.71 110 GLN A CA 1
ATOM 748 C C . GLN A 1 103 ? 26.322 88.838 35.134 1.00 35.60 110 GLN A C 1
ATOM 749 O O . GLN A 1 103 ? 25.217 89.328 34.870 1.00 34.71 110 GLN A O 1
ATOM 755 N N . ILE A 1 104 ? 27.447 89.553 35.091 1.00 33.69 111 ILE A N 1
ATOM 756 C CA . ILE A 1 104 ? 27.429 90.948 34.661 1.00 30.83 111 ILE A CA 1
ATOM 757 C C . ILE A 1 104 ? 27.022 91.049 33.197 1.00 28.35 111 ILE A C 1
ATOM 758 O O . ILE A 1 104 ? 26.198 91.893 32.824 1.00 26.24 111 ILE A O 1
ATOM 763 N N . LEU A 1 105 ? 27.590 90.189 32.348 1.00 27.87 112 LEU A N 1
ATOM 764 C CA . LEU A 1 105 ? 27.282 90.230 30.922 1.00 27.33 112 LEU A CA 1
ATOM 765 C C . LEU A 1 105 ? 25.813 89.921 30.663 1.00 27.96 112 LEU A C 1
ATOM 766 O O . LEU A 1 105 ? 25.189 90.527 29.784 1.00 26.51 112 LEU A O 1
ATOM 771 N N . GLN A 1 106 ? 25.242 88.982 31.422 1.00 29.25 113 GLN A N 1
ATOM 772 C CA . GLN A 1 106 ? 23.830 88.654 31.255 1.00 29.99 113 GLN A CA 1
ATOM 773 C C . GLN A 1 106 ? 22.940 89.836 31.620 1.00 27.14 113 GLN A C 1
ATOM 774 O O . GLN A 1 106 ? 21.976 90.142 30.907 1.00 25.98 113 GLN A O 1
ATOM 780 N N . LEU A 1 107 ? 23.251 90.516 32.726 1.00 25.56 114 LEU A N 1
ATOM 781 C CA . LEU A 1 107 ? 22.426 91.640 33.157 1.00 23.20 114 LEU A CA 1
ATOM 782 C C . LEU A 1 107 ? 22.565 92.825 32.211 1.00 21.73 114 LEU A C 1
ATOM 783 O O . LEU A 1 107 ? 21.591 93.548 31.967 1.00 19.44 114 LEU A O 1
ATOM 788 N N . ALA A 1 108 ? 23.766 93.045 31.671 1.00 21.81 115 ALA A N 1
ATOM 789 C CA . ALA A 1 108 ? 23.943 94.101 30.680 1.00 20.59 115 ALA A CA 1
ATOM 790 C C . ALA A 1 108 ? 23.149 93.799 29.417 1.00 19.66 115 ALA A C 1
ATOM 791 O O . ALA A 1 108 ? 22.609 94.711 28.780 1.00 19.47 115 ALA A O 1
ATOM 793 N N . LEU A 1 109 ? 23.064 92.521 29.043 1.00 19.82 116 LEU A N 1
ATOM 794 C CA . LEU A 1 109 ? 22.250 92.135 27.896 1.00 19.79 116 LEU A CA 1
ATOM 795 C C . LEU A 1 109 ? 20.764 92.302 28.183 1.00 21.59 116 LEU A C 1
ATOM 796 O O . LEU A 1 109 ? 19.995 92.642 27.277 1.00 20.79 116 LEU A O 1
ATOM 801 N N . TRP A 1 110 ? 20.343 92.070 29.429 1.00 24.38 117 TRP A N 1
ATOM 802 C CA . TRP A 1 110 ? 18.948 92.293 29.798 1.00 24.87 117 TRP A CA 1
ATOM 803 C C . TRP A 1 110 ? 18.573 93.761 29.639 1.00 23.91 117 TRP A C 1
ATOM 804 O O . TRP A 1 110 ? 17.525 94.090 29.070 1.00 21.41 117 TRP A O 1
ATOM 815 N N . ALA A 1 111 ? 19.425 94.661 30.137 1.00 23.11 118 ALA A N 1
ATOM 816 C CA . ALA A 1 111 ? 19.129 96.087 30.059 1.00 21.98 118 ALA A CA 1
ATOM 817 C C . ALA A 1 111 ? 19.113 96.573 28.615 1.00 21.76 118 ALA A C 1
ATOM 818 O O . ALA A 1 111 ? 18.222 97.334 28.221 1.00 21.74 118 ALA A O 1
ATOM 820 N N . LEU A 1 112 ? 20.088 96.143 27.809 1.00 21.92 119 LEU A N 1
ATOM 821 C CA . LEU A 1 112 ? 20.125 96.560 26.411 1.00 22.42 119 LEU A CA 1
ATOM 822 C C . LEU A 1 112 ? 18.920 96.030 25.643 1.00 20.41 119 LEU A C 1
ATOM 823 O O . LEU A 1 112 ? 18.375 96.721 24.774 1.00 19.21 119 LEU A O 1
ATOM 828 N N . SER A 1 113 ? 18.486 94.805 25.953 1.00 20.10 120 SER A N 1
ATOM 829 C CA . SER A 1 113 ? 17.324 94.237 25.275 1.00 21.15 120 SER A CA 1
ATOM 830 C C . SER A 1 113 ? 16.057 95.017 25.601 1.00 20.72 120 SER A C 1
ATOM 831 O O . SER A 1 113 ? 15.237 95.277 24.713 1.00 18.60 120 SER A O 1
ATOM 834 N N . ASN A 1 114 ? 15.877 95.393 26.870 1.00 20.42 121 ASN A N 1
ATOM 835 C CA . ASN A 1 114 ? 14.707 96.178 27.248 1.00 20.19 121 ASN A CA 1
ATOM 836 C C . ASN A 1 114 ? 14.725 97.548 26.584 1.00 19.19 121 ASN A C 1
ATOM 837 O O . ASN A 1 114 ? 13.679 98.054 26.161 1.00 17.92 121 ASN A O 1
ATOM 842 N N . ILE A 1 115 ? 15.904 98.167 26.487 1.00 18.83 122 ILE A N 1
ATOM 843 C CA . ILE A 1 115 ? 16.015 99.443 25.785 1.00 18.43 122 ILE A CA 1
ATOM 844 C C . ILE A 1 115 ? 15.650 99.271 24.317 1.00 18.04 122 ILE A C 1
ATOM 845 O O . ILE A 1 115 ? 14.948 100.106 23.732 1.00 18.14 122 ILE A O 1
ATOM 850 N N . ALA A 1 116 ? 16.107 98.179 23.702 1.00 18.23 123 ALA A N 1
ATOM 851 C CA . ALA A 1 116 ? 15.774 97.878 22.316 1.00 17.95 123 ALA A CA 1
ATOM 852 C C . ALA A 1 116 ? 14.325 97.449 22.134 1.00 18.02 123 ALA A C 1
ATOM 853 O O . ALA A 1 116 ? 13.907 97.227 20.991 1.00 19.09 123 ALA A O 1
ATOM 855 N N . SER A 1 117 ? 13.558 97.315 23.214 1.00 17.59 124 SER A N 1
ATOM 856 C CA . SER A 1 117 ? 12.142 96.990 23.127 1.00 17.36 124 SER A CA 1
ATOM 857 C C . SER A 1 117 ? 11.271 98.217 22.890 1.00 18.24 124 SER A C 1
ATOM 858 O O . SER A 1 117 ? 10.051 98.076 22.761 1.00 18.50 124 SER A O 1
ATOM 861 N N . GLY A 1 118 ? 11.861 99.404 22.825 1.00 16.80 125 GLY A N 1
ATOM 862 C CA . GLY A 1 118 ? 11.122 100.640 22.659 1.00 17.04 125 GLY A CA 1
ATOM 863 C C . GLY A 1 118 ? 10.878 100.994 21.210 1.00 18.08 125 GLY A C 1
ATOM 864 O O . GLY A 1 118 ? 10.819 100.128 20.331 1.00 19.68 125 GLY A O 1
ATOM 865 N N . GLY A 1 119 ? 10.732 102.292 20.957 1.00 17.92 126 GLY A N 1
ATOM 866 C CA . GLY A 1 119 ? 10.498 102.782 19.618 1.00 19.31 126 GLY A CA 1
ATOM 867 C C . GLY A 1 119 ? 11.754 102.774 18.768 1.00 19.95 126 GLY A C 1
ATOM 868 O O . GLY A 1 119 ? 12.841 102.391 19.200 1.00 21.22 126 GLY A O 1
ATOM 869 N N . ASN A 1 120 ? 11.587 103.218 17.519 1.00 18.04 127 ASN A N 1
ATOM 870 C CA . ASN A 1 120 ? 12.708 103.246 16.587 1.00 20.94 127 ASN A CA 1
ATOM 871 C C . ASN A 1 120 ? 13.788 104.223 17.032 1.00 23.01 127 ASN A C 1
ATOM 872 O O . ASN A 1 120 ? 14.977 103.976 16.801 1.00 22.81 127 ASN A O 1
ATOM 877 N N A GLU A 1 121 ? 13.391 105.326 17.673 0.57 24.09 128 GLU A N 1
ATOM 878 N N B GLU A 1 121 ? 13.403 105.338 17.661 0.43 24.11 128 GLU A N 1
ATOM 879 C CA A GLU A 1 121 ? 14.358 106.288 18.190 0.57 24.82 128 GLU A CA 1
ATOM 880 C CA B GLU A 1 121 ? 14.405 106.267 18.173 0.43 24.81 128 GLU A CA 1
ATOM 881 C C A GLU A 1 121 ? 15.218 105.672 19.287 0.57 24.08 128 GLU A C 1
ATOM 882 C C B GLU A 1 121 ? 15.251 105.615 19.257 0.43 23.95 128 GLU A C 1
ATOM 883 O O A GLU A 1 121 ? 16.419 105.954 19.380 0.57 24.86 128 GLU A O 1
ATOM 884 O O B GLU A 1 121 ? 16.469 105.822 19.316 0.43 24.67 128 GLU A O 1
ATOM 895 N N . GLN A 1 122 ? 14.623 104.818 20.123 1.00 20.83 129 GLN A N 1
ATOM 896 C CA . GLN A 1 122 ? 15.370 104.164 21.191 1.00 18.58 129 GLN A CA 1
ATOM 897 C C . GLN A 1 122 ? 16.239 103.036 20.647 1.00 18.75 129 GLN A C 1
ATOM 898 O O . GLN A 1 122 ? 17.350 102.810 21.140 1.00 19.63 129 GLN A O 1
ATOM 904 N N . ILE A 1 123 ? 15.751 102.320 19.631 1.00 17.77 130 ILE A N 1
ATOM 905 C CA . ILE A 1 123 ? 16.546 101.259 19.020 1.00 17.97 130 ILE A CA 1
ATOM 906 C C . ILE A 1 123 ? 17.739 101.846 18.276 1.00 17.05 130 ILE A C 1
ATOM 907 O O . ILE A 1 123 ? 18.844 101.289 18.307 1.00 15.22 130 ILE A O 1
ATOM 912 N N . GLN A 1 124 ? 17.543 102.984 17.603 1.00 17.81 131 GLN A N 1
ATOM 913 C CA . GLN A 1 124 ? 18.639 103.599 16.862 1.00 19.36 131 GLN A CA 1
ATOM 914 C C . GLN A 1 124 ? 19.746 104.083 17.791 1.00 18.15 131 GLN A C 1
ATOM 915 O O . GLN A 1 124 ? 20.924 104.052 17.415 1.00 17.40 131 GLN A O 1
ATOM 921 N N . ALA A 1 125 ? 19.395 104.529 19.000 1.00 17.93 132 ALA A N 1
ATOM 922 C CA . ALA A 1 125 ? 20.420 104.930 19.958 1.00 18.64 132 ALA A CA 1
ATOM 923 C C . ALA A 1 125 ? 21.280 103.741 20.367 1.00 17.93 132 ALA A C 1
ATOM 924 O O . ALA A 1 125 ? 22.490 103.883 20.580 1.00 17.43 132 ALA A O 1
ATOM 926 N N . VAL A 1 126 ? 20.670 102.560 20.483 1.00 17.24 133 VAL A N 1
ATOM 927 C CA . VAL A 1 126 ? 21.439 101.346 20.743 1.00 18.89 133 VAL A CA 1
ATOM 928 C C . VAL A 1 126 ? 22.391 101.068 19.588 1.00 17.84 133 VAL A C 1
ATOM 929 O O . VAL A 1 126 ? 23.553 100.693 19.794 1.00 16.22 133 VAL A O 1
ATOM 933 N N . ILE A 1 127 ? 21.916 101.256 18.356 1.00 17.38 134 ILE A N 1
ATOM 934 C CA . ILE A 1 127 ? 22.756 101.041 17.181 1.00 17.58 134 ILE A CA 1
ATOM 935 C C . ILE A 1 127 ? 23.896 102.050 17.148 1.00 18.96 134 ILE A C 1
ATOM 936 O O . ILE A 1 127 ? 25.056 101.695 16.905 1.00 21.81 134 ILE A O 1
ATOM 941 N N . ASP A 1 128 ? 23.586 103.324 17.400 1.00 17.55 135 ASP A N 1
ATOM 942 C CA . ASP A 1 128 ? 24.590 104.376 17.283 1.00 19.67 135 ASP A CA 1
ATOM 943 C C . ASP A 1 128 ? 25.645 104.305 18.379 1.00 19.93 135 ASP A C 1
ATOM 944 O O . ASP A 1 128 ? 26.727 104.878 18.214 1.00 20.31 135 ASP A O 1
ATOM 949 N N . ALA A 1 129 ? 25.360 103.624 19.487 1.00 18.69 136 ALA A N 1
ATOM 950 C CA . ALA A 1 129 ? 26.350 103.426 20.537 1.00 19.66 136 ALA A CA 1
ATOM 951 C C . ALA A 1 129 ? 27.301 102.275 20.239 1.00 20.45 136 ALA A C 1
ATOM 952 O O . ALA A 1 129 ? 28.207 102.019 21.039 1.00 21.82 136 ALA A O 1
ATOM 954 N N . GLY A 1 130 ? 27.118 101.581 19.120 1.00 19.44 137 GLY A N 1
ATOM 955 C CA . GLY A 1 130 ? 28.004 100.494 18.755 1.00 19.99 137 GLY A CA 1
ATOM 956 C C . GLY A 1 130 ? 27.708 99.179 19.440 1.00 21.76 137 GLY A C 1
ATOM 957 O O . GLY A 1 130 ? 28.638 98.448 19.799 1.00 23.73 137 GLY A O 1
ATOM 958 N N . ALA A 1 131 ? 26.431 98.848 19.630 1.00 20.42 138 ALA A N 1
ATOM 959 C CA . ALA A 1 131 ? 26.089 97.601 20.303 1.00 19.92 138 ALA A CA 1
ATOM 960 C C . ALA A 1 131 ? 26.119 96.406 19.360 1.00 19.26 138 ALA A C 1
ATOM 961 O O . ALA A 1 131 ? 26.364 95.280 19.807 1.00 19.63 138 ALA A O 1
ATOM 963 N N . LEU A 1 132 ? 25.895 96.628 18.063 1.00 17.69 139 LEU A N 1
ATOM 964 C CA . LEU A 1 132 ? 25.674 95.511 17.144 1.00 17.88 139 LEU A CA 1
ATOM 965 C C . LEU A 1 132 ? 26.883 94.595 16.991 1.00 20.76 139 LEU A C 1
ATOM 966 O O . LEU A 1 132 ? 26.721 93.374 17.161 1.00 20.90 139 LEU A O 1
ATOM 971 N N . PRO A 1 133 ? 28.093 95.076 16.673 1.00 22.85 140 PRO A N 1
ATOM 972 C CA . PRO A 1 133 ? 29.204 94.127 16.483 1.00 24.58 140 PRO A CA 1
ATOM 973 C C . PRO A 1 133 ? 29.571 93.371 17.748 1.00 24.54 140 PRO A C 1
ATOM 974 O O . PRO A 1 133 ? 30.097 92.255 17.660 1.00 25.03 140 PRO A O 1
ATOM 978 N N . ALA A 1 134 ? 29.307 93.942 18.925 1.00 24.76 141 ALA A N 1
ATOM 979 C CA . ALA A 1 134 ? 29.505 93.194 20.161 1.00 26.77 141 ALA A CA 1
ATOM 980 C C . ALA A 1 134 ? 28.425 92.134 20.336 1.00 26.41 141 ALA A C 1
ATOM 981 O O . ALA A 1 134 ? 28.708 91.018 20.786 1.00 27.28 141 ALA A O 1
ATOM 983 N N . LEU A 1 135 ? 27.180 92.464 19.980 1.00 23.62 142 LEU A N 1
ATOM 984 C CA . LEU A 1 135 ? 26.103 91.482 20.053 1.00 23.47 142 LEU A CA 1
ATOM 985 C C . LEU A 1 135 ? 26.332 90.340 19.072 1.00 25.11 142 LEU A C 1
ATOM 986 O O . LEU A 1 135 ? 26.090 89.172 19.398 1.00 24.96 142 LEU A O 1
ATOM 991 N N . VAL A 1 136 ? 26.798 90.660 17.862 1.00 24.95 143 VAL A N 1
ATOM 992 C CA . VAL A 1 136 ? 27.070 89.625 16.870 1.00 25.25 143 VAL A CA 1
ATOM 993 C C . VAL A 1 136 ? 28.209 88.726 17.335 1.00 27.03 143 VAL A C 1
ATOM 994 O O . VAL A 1 136 ? 28.191 87.510 17.110 1.00 26.98 143 VAL A O 1
ATOM 998 N N . GLN A 1 137 ? 29.210 89.305 18.002 1.00 27.26 144 GLN A N 1
ATOM 999 C CA . GLN A 1 137 ? 30.328 88.508 18.495 1.00 29.71 144 GLN A CA 1
ATOM 1000 C C . GLN A 1 137 ? 29.874 87.517 19.561 1.00 29.42 144 GLN A C 1
ATOM 1001 O O . GLN A 1 137 ? 30.393 86.397 19.636 1.00 29.82 144 GLN A O 1
ATOM 1007 N N . LEU A 1 138 ? 28.902 87.907 20.388 1.00 28.16 145 LEU A N 1
ATOM 1008 C CA . LEU A 1 138 ? 28.395 87.019 21.428 1.00 28.72 145 LEU A CA 1
ATOM 1009 C C . LEU A 1 138 ? 27.577 85.862 20.870 1.00 28.09 145 LEU A C 1
ATOM 1010 O O . LEU A 1 138 ? 27.242 84.945 21.627 1.00 26.76 145 LEU A O 1
ATOM 1015 N N . LEU A 1 139 ? 27.245 85.882 19.578 1.00 27.82 146 LEU A N 1
ATOM 1016 C CA . LEU A 1 139 ? 26.626 84.721 18.953 1.00 29.65 146 LEU A CA 1
ATOM 1017 C C . LEU A 1 139 ? 27.602 83.564 18.794 1.00 34.27 146 LEU A C 1
ATOM 1018 O O . LEU A 1 139 ? 27.174 82.454 18.458 1.00 34.73 146 LEU A O 1
ATOM 1023 N N . SER A 1 140 ? 28.894 83.798 19.023 1.00 37.29 147 SER A N 1
ATOM 1024 C CA . SER A 1 140 ? 29.903 82.751 19.017 1.00 40.21 147 SER A CA 1
ATOM 1025 C C . SER A 1 140 ? 30.237 82.265 20.420 1.00 42.41 147 SER A C 1
ATOM 1026 O O . SER A 1 140 ? 31.197 81.508 20.592 1.00 44.33 147 SER A O 1
ATOM 1029 N N . SER A 1 141 ? 29.467 82.682 21.421 1.00 41.61 148 SER A N 1
ATOM 1030 C CA . SER A 1 141 ? 29.763 82.309 22.795 1.00 42.11 148 SER A CA 1
ATOM 1031 C C . SER A 1 141 ? 29.498 80.823 23.014 1.00 42.91 148 SER A C 1
ATOM 1032 O O . SER A 1 141 ? 28.540 80.271 22.461 1.00 42.54 148 SER A O 1
ATOM 1035 N N . PRO A 1 142 ? 30.330 80.144 23.809 1.00 43.53 149 PRO A N 1
ATOM 1036 C CA . PRO A 1 142 ? 30.015 78.761 24.191 1.00 45.53 149 PRO A CA 1
ATOM 1037 C C . PRO A 1 142 ? 28.921 78.672 25.237 1.00 47.72 149 PRO A C 1
ATOM 1038 O O . PRO A 1 142 ? 28.302 77.608 25.375 1.00 49.94 149 PRO A O 1
ATOM 1042 N N . ASN A 1 143 ? 28.672 79.751 25.974 1.00 47.32 150 ASN A N 1
ATOM 1043 C CA . ASN A 1 143 ? 27.613 79.776 26.973 1.00 47.34 150 ASN A CA 1
ATOM 1044 C C . ASN A 1 143 ? 26.259 79.854 26.278 1.00 46.77 150 ASN A C 1
ATOM 1045 O O . ASN A 1 143 ? 25.967 80.832 25.581 1.00 43.75 150 ASN A O 1
ATOM 1050 N N . GLU A 1 144 ? 25.431 78.823 26.467 1.00 49.15 151 GLU A N 1
ATOM 1051 C CA . GLU A 1 144 ? 24.112 78.812 25.844 1.00 50.22 151 GLU A CA 1
ATOM 1052 C C . GLU A 1 144 ? 23.210 79.900 26.412 1.00 46.52 151 GLU A C 1
ATOM 1053 O O . GLU A 1 144 ? 22.312 80.384 25.714 1.00 44.28 151 GLU A O 1
ATOM 1059 N N . GLN A 1 145 ? 23.429 80.296 27.668 1.00 45.38 152 GLN A N 1
ATOM 1060 C CA . GLN A 1 145 ? 22.601 81.337 28.267 1.00 43.93 152 GLN A CA 1
ATOM 1061 C C . GLN A 1 145 ? 22.945 82.708 27.697 1.00 38.63 152 GLN A C 1
ATOM 1062 O O . GLN A 1 145 ? 22.052 83.471 27.312 1.00 35.58 152 GLN A O 1
ATOM 1068 N N . ILE A 1 146 ? 24.238 83.039 27.641 1.00 36.18 153 ILE A N 1
ATOM 1069 C CA . ILE A 1 146 ? 24.660 84.293 27.023 1.00 31.98 153 ILE A CA 1
ATOM 1070 C C . ILE A 1 146 ? 24.223 84.337 25.565 1.00 30.94 153 ILE A C 1
ATOM 1071 O O . ILE A 1 146 ? 23.838 85.392 25.044 1.00 29.49 153 ILE A O 1
ATOM 1076 N N . LEU A 1 147 ? 24.261 83.185 24.889 1.00 31.70 154 LEU A N 1
ATOM 1077 C CA . LEU A 1 147 ? 23.818 83.115 23.501 1.00 31.10 154 LEU A CA 1
ATOM 1078 C C . LEU A 1 147 ? 22.347 83.493 23.368 1.00 31.07 154 LEU A C 1
ATOM 1079 O O . LEU A 1 147 ? 21.966 84.219 22.441 1.00 28.90 154 LEU A O 1
ATOM 1084 N N . GLN A 1 148 ? 21.504 83.016 24.288 1.00 32.22 155 GLN A N 1
ATOM 1085 C CA . GLN A 1 148 ? 20.086 83.359 24.235 1.00 32.60 155 GLN A CA 1
ATOM 1086 C C . GLN A 1 148 ? 19.868 84.848 24.468 1.00 30.81 155 GLN A C 1
ATOM 1087 O O . GLN A 1 148 ? 19.041 85.473 23.794 1.00 29.97 155 GLN A O 1
ATOM 1093 N N . GLU A 1 149 ? 20.604 85.436 25.415 1.00 31.30 156 GLU A N 1
ATOM 1094 C CA . GLU A 1 149 ? 20.433 86.856 25.706 1.00 31.43 156 GLU A CA 1
ATOM 1095 C C . GLU A 1 149 ? 20.845 87.718 24.518 1.00 27.56 156 GLU A C 1
ATOM 1096 O O . GLU A 1 149 ? 20.211 88.742 24.238 1.00 26.79 156 GLU A O 1
ATOM 1102 N N . ALA A 1 150 ? 21.905 87.323 23.810 1.00 25.46 157 ALA A N 1
ATOM 1103 C CA . ALA A 1 150 ? 22.308 88.064 22.620 1.00 23.57 157 ALA A CA 1
ATOM 1104 C C . ALA A 1 150 ? 21.265 87.954 21.516 1.00 22.35 157 ALA A C 1
ATOM 1105 O O . ALA A 1 150 ? 21.067 88.908 20.754 1.00 22.05 157 ALA A O 1
ATOM 1107 N N . LEU A 1 151 ? 20.588 86.807 21.417 1.00 21.54 158 LEU A N 1
ATOM 1108 C CA . LEU A 1 151 ? 19.533 86.653 20.422 1.00 20.95 158 LEU A CA 1
ATOM 1109 C C . LEU A 1 151 ? 18.308 87.483 20.786 1.00 20.92 158 LEU A C 1
ATOM 1110 O O . LEU A 1 151 ? 17.644 88.039 19.902 1.00 22.27 158 LEU A O 1
ATOM 1115 N N A TRP A 1 152 ? 17.989 87.572 22.081 0.53 19.93 159 TRP A N 1
ATOM 1116 N N B TRP A 1 152 ? 17.992 87.577 22.080 0.47 19.96 159 TRP A N 1
ATOM 1117 C CA A TRP A 1 152 ? 16.878 88.413 22.517 0.53 20.31 159 TRP A CA 1
ATOM 1118 C CA B TRP A 1 152 ? 16.876 88.413 22.511 0.47 20.30 159 TRP A CA 1
ATOM 1119 C C A TRP A 1 152 ? 17.135 89.877 22.185 0.53 19.83 159 TRP A C 1
ATOM 1120 C C B TRP A 1 152 ? 17.134 89.880 22.189 0.47 19.83 159 TRP 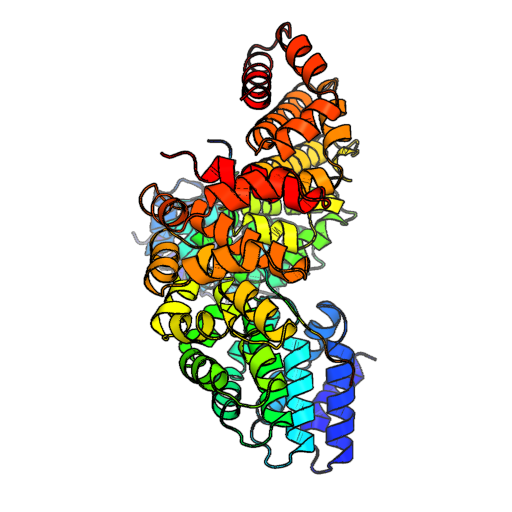A C 1
ATOM 1121 O O A TRP A 1 152 ? 16.233 90.585 21.719 0.53 19.28 159 TRP A O 1
ATOM 1122 O O B TRP A 1 152 ? 16.234 90.589 21.723 0.47 19.27 159 TRP A O 1
ATOM 1143 N N . ALA A 1 153 ? 18.362 90.350 22.419 1.00 19.43 160 ALA A N 1
ATOM 1144 C CA . ALA A 1 153 ? 18.688 91.742 22.127 1.00 20.39 160 ALA A CA 1
ATOM 1145 C C . ALA A 1 153 ? 18.660 92.018 20.629 1.00 21.12 160 ALA A C 1
ATOM 1146 O O . ALA A 1 153 ? 18.117 93.039 20.191 1.00 20.39 160 ALA A O 1
ATOM 1148 N N . LEU A 1 154 ? 19.236 91.119 19.826 1.00 21.89 161 LEU A N 1
ATOM 1149 C CA . LEU A 1 154 ? 19.257 91.329 18.382 1.00 21.73 161 LEU A CA 1
ATOM 1150 C C . LEU A 1 154 ? 17.859 91.256 17.779 1.00 20.10 161 LEU A C 1
ATOM 1151 O O . LEU A 1 154 ? 17.573 91.952 16.798 1.00 21.34 161 LEU A O 1
ATOM 1156 N N . SER A 1 155 ? 16.980 90.427 18.349 1.00 19.02 162 SER A N 1
ATOM 1157 C CA . SER A 1 155 ? 15.614 90.327 17.843 1.00 20.14 162 SER A CA 1
ATOM 1158 C C . SER A 1 155 ? 14.830 91.604 18.114 1.00 20.04 162 SER A C 1
ATOM 1159 O O . SER A 1 155 ? 14.029 92.038 17.277 1.00 22.35 162 SER A O 1
ATOM 1162 N N . ASN A 1 156 ? 15.037 92.211 19.285 1.00 17.43 163 ASN A N 1
ATOM 1163 C CA . ASN A 1 156 ? 14.335 93.449 19.606 1.00 17.85 163 ASN A CA 1
ATOM 1164 C C . ASN A 1 156 ? 14.831 94.603 18.744 1.00 17.87 163 ASN A C 1
ATOM 1165 O O . ASN A 1 156 ? 14.045 95.475 18.356 1.00 17.02 163 ASN A O 1
ATOM 1170 N N . ILE A 1 157 ? 16.129 94.628 18.437 1.00 18.34 164 ILE A N 1
ATOM 1171 C CA . ILE A 1 157 ? 16.643 95.628 17.506 1.00 19.70 164 ILE A CA 1
ATOM 1172 C C . ILE A 1 157 ? 16.057 95.407 16.118 1.00 20.09 164 ILE A C 1
ATOM 1173 O O . ILE A 1 157 ? 15.712 96.364 15.414 1.00 20.69 164 ILE A O 1
ATOM 1178 N N . ALA A 1 158 ? 15.918 94.145 15.710 1.00 21.00 165 ALA A N 1
ATOM 1179 C CA . ALA A 1 158 ? 15.303 93.812 14.431 1.00 22.06 165 ALA A CA 1
ATOM 1180 C C . ALA A 1 158 ? 13.789 93.974 14.441 1.00 23.31 165 ALA A C 1
ATOM 1181 O O . ALA A 1 158 ? 13.145 93.647 13.438 1.00 24.85 165 ALA A O 1
ATOM 1183 N N . SER A 1 159 ? 13.208 94.457 15.536 1.00 23.78 166 SER A N 1
ATOM 1184 C CA . SER A 1 159 ? 11.779 94.724 15.611 1.00 25.24 166 SER A CA 1
ATOM 1185 C C . SER A 1 159 ? 11.429 96.157 15.235 1.00 25.55 166 SER A C 1
ATOM 1186 O O . SER A 1 159 ? 10.243 96.503 15.208 1.00 27.18 166 SER A O 1
ATOM 1189 N N . GLY A 1 160 ? 12.423 96.994 14.953 1.00 24.12 167 GLY A N 1
ATOM 1190 C CA . GLY A 1 160 ? 12.185 98.366 14.560 1.00 24.28 167 GLY A CA 1
ATOM 1191 C C . GLY A 1 160 ? 11.912 98.491 13.076 1.00 24.87 167 GLY A C 1
ATOM 1192 O O . GLY A 1 160 ? 11.478 97.548 12.409 1.00 26.04 167 GLY A O 1
ATOM 1193 N N . GLY A 1 161 ? 12.175 99.684 12.553 1.00 23.11 168 GLY A N 1
ATOM 1194 C CA . GLY A 1 161 ? 11.963 99.956 11.148 1.00 24.69 168 GLY A CA 1
ATOM 1195 C C . GLY A 1 161 ? 12.991 99.269 10.265 1.00 26.50 168 GLY A C 1
ATOM 1196 O O . GLY A 1 161 ? 13.892 98.563 10.719 1.00 26.06 168 GLY A O 1
ATOM 1197 N N . ASN A 1 162 ? 12.841 99.494 8.957 1.00 29.53 169 ASN A N 1
ATOM 1198 C CA . ASN A 1 162 ? 13.742 98.874 7.991 1.00 32.56 169 ASN A CA 1
ATOM 1199 C C . ASN A 1 162 ? 15.178 99.347 8.169 1.00 29.91 169 ASN A C 1
ATOM 1200 O O . ASN A 1 162 ? 16.117 98.583 7.916 1.00 27.84 169 ASN A O 1
ATOM 1205 N N . GLU A 1 163 ? 15.372 100.597 8.597 1.00 29.35 170 GLU A N 1
ATOM 1206 C CA . GLU A 1 163 ? 16.724 101.094 8.831 1.00 31.07 170 GLU A CA 1
ATOM 1207 C C . GLU A 1 163 ? 17.400 100.336 9.966 1.00 26.28 170 GLU A C 1
ATOM 1208 O O . GLU A 1 163 ? 18.590 100.008 9.884 1.00 23.67 170 GLU A O 1
ATOM 1214 N N . GLN A 1 164 ? 16.656 100.048 11.035 1.00 23.03 171 GLN A N 1
ATOM 1215 C CA . GLN A 1 164 ? 17.224 99.301 12.152 1.00 20.56 171 GLN A CA 1
ATOM 1216 C C . GLN A 1 164 ? 17.463 97.844 11.775 1.00 19.39 171 GLN A C 1
ATOM 1217 O O . GLN A 1 164 ? 18.459 97.244 12.198 1.00 16.72 171 GLN A O 1
ATOM 1223 N N . ILE A 1 165 ? 16.562 97.258 10.983 1.00 20.67 172 ILE A N 1
ATOM 1224 C CA . ILE A 1 165 ? 16.765 95.891 10.511 1.00 19.97 172 ILE A CA 1
ATOM 1225 C C . ILE A 1 165 ? 18.000 95.813 9.624 1.00 18.94 172 ILE A C 1
ATOM 1226 O O . ILE A 1 165 ? 18.822 94.897 9.755 1.00 18.17 172 ILE A O 1
ATOM 1231 N N . GLN A 1 166 ? 18.157 96.777 8.712 1.00 19.31 173 GLN A N 1
ATOM 1232 C CA . GLN A 1 166 ? 19.308 96.768 7.817 1.00 20.33 173 GLN A CA 1
ATOM 1233 C C . GLN A 1 166 ? 20.614 96.955 8.579 1.00 21.44 173 GLN A C 1
ATOM 1234 O O . GLN A 1 166 ? 21.654 96.434 8.160 1.00 21.14 173 GLN A O 1
ATOM 1240 N N . ALA A 1 167 ? 20.583 97.688 9.695 1.00 21.39 174 ALA A N 1
ATOM 1241 C CA . ALA A 1 167 ? 21.780 97.825 10.517 1.00 21.66 174 ALA A CA 1
ATOM 1242 C C . ALA A 1 167 ? 22.192 96.484 11.112 1.00 18.92 174 ALA A C 1
ATOM 1243 O O . ALA A 1 167 ? 23.387 96.183 11.215 1.00 19.48 174 ALA A O 1
ATOM 1245 N N . VAL A 1 168 ? 21.214 95.665 11.507 1.00 15.72 175 VAL A N 1
ATOM 1246 C CA . VAL A 1 168 ? 21.517 94.325 12.002 1.00 16.09 175 VAL A CA 1
ATOM 1247 C C . VAL A 1 168 ? 22.145 93.484 10.898 1.00 16.71 175 VAL A C 1
ATOM 1248 O O . VAL A 1 168 ? 23.092 92.723 11.136 1.00 20.60 175 VAL A O 1
ATOM 1252 N N . ILE A 1 169 ? 21.634 93.614 9.673 1.00 14.99 176 ILE A N 1
ATOM 1253 C CA . ILE A 1 169 ? 22.208 92.890 8.543 1.00 16.19 176 ILE A CA 1
ATOM 1254 C C . ILE A 1 169 ? 23.612 93.403 8.243 1.00 19.10 176 ILE A C 1
ATOM 1255 O O . ILE A 1 169 ? 24.552 92.619 8.062 1.00 18.57 176 ILE A O 1
ATOM 1260 N N . ASP A 1 170 ? 23.776 94.728 8.194 1.00 19.69 177 ASP A N 1
ATOM 1261 C CA . ASP A 1 170 ? 25.077 95.313 7.888 1.00 22.39 177 ASP A CA 1
ATOM 1262 C C . ASP A 1 170 ? 26.131 94.959 8.928 1.00 22.62 177 ASP A C 1
ATOM 1263 O O . ASP A 1 170 ? 27.328 95.025 8.627 1.00 24.58 177 ASP A O 1
ATOM 1268 N N . ALA A 1 171 ? 25.719 94.586 10.138 1.00 21.84 178 ALA A N 1
ATOM 1269 C CA . ALA A 1 171 ? 26.653 94.168 11.173 1.00 21.22 178 ALA A CA 1
ATOM 1270 C C . ALA A 1 171 ? 27.051 92.702 11.058 1.00 22.41 178 ALA A C 1
ATOM 1271 O O . ALA A 1 171 ? 27.764 92.201 11.934 1.00 23.42 178 ALA A O 1
ATOM 1273 N N . GLY A 1 172 ? 26.610 92.006 10.015 1.00 22.56 179 GLY A N 1
ATOM 1274 C CA . GLY A 1 172 ? 27.020 90.629 9.795 1.00 23.44 179 GLY A CA 1
ATOM 1275 C C . GLY A 1 172 ? 26.375 89.614 10.714 1.00 25.82 179 GLY A C 1
ATOM 1276 O O . GLY A 1 172 ? 27.025 88.636 11.103 1.00 26.95 179 GLY A O 1
ATOM 1277 N N . ALA A 1 173 ? 25.105 89.816 11.067 1.00 23.40 180 ALA A N 1
ATOM 1278 C CA . ALA A 1 173 ? 24.410 88.897 11.957 1.00 23.98 180 ALA A CA 1
ATOM 1279 C C . ALA A 1 173 ? 23.808 87.700 11.235 1.00 23.24 180 ALA A C 1
ATOM 1280 O O . ALA A 1 173 ? 23.588 86.662 11.869 1.00 22.06 180 ALA A O 1
ATOM 1282 N N . LEU A 1 174 ? 23.543 87.815 9.933 1.00 22.92 181 LEU A N 1
ATOM 1283 C CA . LEU A 1 174 ? 22.857 86.741 9.216 1.00 22.45 181 LEU A CA 1
ATOM 1284 C C . LEU A 1 174 ? 23.660 85.446 9.154 1.00 22.92 181 LEU A C 1
ATOM 1285 O O . LEU A 1 174 ? 23.078 84.378 9.415 1.00 22.47 181 LEU A O 1
ATOM 1290 N N . PRO A 1 175 ? 24.958 85.443 8.813 1.00 23.77 182 PRO A N 1
ATOM 1291 C CA . PRO A 1 175 ? 25.681 84.158 8.781 1.00 25.72 182 PRO A CA 1
ATOM 1292 C C . PRO A 1 175 ? 25.687 83.434 10.116 1.00 27.95 182 PRO A C 1
ATOM 1293 O O . PRO A 1 175 ? 25.634 82.198 10.146 1.00 30.09 182 PRO A O 1
ATOM 1297 N N . ALA A 1 176 ? 25.748 84.170 11.227 1.00 27.66 183 ALA A N 1
ATOM 1298 C CA . ALA A 1 176 ? 25.702 83.526 12.535 1.00 28.45 183 ALA A CA 1
ATOM 1299 C C . ALA A 1 176 ? 24.304 83.001 12.840 1.00 26.94 183 ALA A C 1
ATOM 1300 O O . ALA A 1 176 ? 24.155 81.943 13.463 1.00 26.85 183 ALA A O 1
ATOM 1302 N N . LEU A 1 177 ? 23.268 83.724 12.406 1.00 23.65 184 LEU A N 1
ATOM 1303 C CA . LEU A 1 177 ? 21.900 83.266 12.627 1.00 21.69 184 LEU A CA 1
ATOM 1304 C C . LEU A 1 177 ? 21.600 82.009 11.821 1.00 23.19 184 LEU A C 1
ATOM 1305 O O . LEU A 1 177 ? 20.939 81.089 12.317 1.00 24.41 184 LEU A O 1
ATOM 1310 N N . VAL A 1 178 ? 22.071 81.955 10.573 1.00 23.75 185 VAL A N 1
ATOM 1311 C CA . VAL A 1 178 ? 21.841 80.779 9.741 1.00 25.15 185 VAL A CA 1
ATOM 1312 C C . VAL A 1 178 ? 22.560 79.566 10.319 1.00 26.34 185 VAL A C 1
ATOM 1313 O O . VAL A 1 178 ? 22.021 78.453 10.327 1.00 26.27 185 VAL A O 1
ATOM 1317 N N A GLN A 1 179 ? 23.786 79.760 10.812 0.48 26.96 186 GLN A N 1
ATOM 1318 N N B GLN A 1 179 ? 23.785 79.760 10.815 0.52 26.97 186 GLN A N 1
ATOM 1319 C CA A GLN A 1 179 ? 24.520 78.655 11.421 0.48 28.37 186 GLN A CA 1
ATOM 1320 C CA B GLN 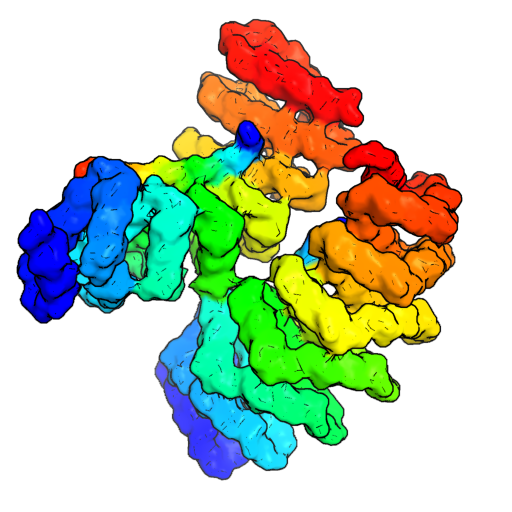A 1 179 ? 24.516 78.652 11.418 0.52 28.36 186 GLN A CA 1
ATOM 1321 C C A GLN A 1 179 ? 23.848 78.170 12.699 0.48 28.52 186 GLN A C 1
ATOM 1322 C C B GLN A 1 179 ? 23.846 78.169 12.698 0.52 28.49 186 GLN A C 1
ATOM 1323 O O A GLN A 1 179 ? 23.916 76.978 13.018 0.48 30.30 186 GLN A O 1
ATOM 1324 O O B GLN A 1 179 ? 23.905 76.975 13.014 0.52 30.31 186 GLN A O 1
ATOM 1335 N N . LEU A 1 180 ? 23.199 79.071 13.439 1.00 27.47 187 LEU A N 1
ATOM 1336 C CA . LEU A 1 180 ? 22.501 78.684 14.659 1.00 28.59 187 LEU A CA 1
ATOM 1337 C C . LEU A 1 180 ? 21.258 77.849 14.384 1.00 29.35 187 LEU A C 1
ATOM 1338 O O . LEU A 1 180 ? 20.741 77.218 15.311 1.00 30.02 187 LEU A O 1
ATOM 1343 N N . LEU A 1 181 ? 20.768 77.830 13.143 1.00 28.51 188 LEU A N 1
ATOM 1344 C CA . LEU A 1 181 ? 19.687 76.925 12.782 1.00 29.11 188 LEU A CA 1
ATOM 1345 C C . LEU A 1 181 ? 20.113 75.464 12.833 1.00 31.14 188 LEU A C 1
ATOM 1346 O O . LEU A 1 181 ? 19.249 74.581 12.787 1.00 30.94 188 LEU A O 1
ATOM 1351 N N . SER A 1 182 ? 21.414 75.191 12.925 1.00 32.63 189 SER A N 1
ATOM 1352 C CA . SER A 1 182 ? 21.930 73.838 13.061 1.00 35.61 189 SER A CA 1
ATOM 1353 C C . SER A 1 182 ? 22.097 73.428 14.518 1.00 38.15 189 SER A C 1
ATOM 1354 O O . SER A 1 182 ? 22.624 72.344 14.790 1.00 40.27 189 SER A O 1
ATOM 1357 N N . SER A 1 183 ? 21.654 74.260 15.453 1.00 37.38 190 SER A N 1
ATOM 1358 C CA . SER A 1 183 ? 21.885 73.994 16.867 1.00 38.47 190 SER A CA 1
ATOM 1359 C C . SER A 1 183 ? 21.046 72.816 17.335 1.00 41.01 190 SER A C 1
ATOM 1360 O O . SER A 1 183 ? 19.842 72.760 17.042 1.00 40.52 190 SER A O 1
ATOM 1363 N N . PRO A 1 184 ? 21.625 71.853 18.055 1.00 44.64 191 PRO A N 1
ATOM 1364 C CA . PRO A 1 184 ? 20.798 70.822 18.689 1.00 46.40 191 PRO A CA 1
ATOM 1365 C C . PRO A 1 184 ? 19.997 71.362 19.859 1.00 46.48 191 PRO A C 1
ATOM 1366 O O . PRO A 1 184 ? 18.943 70.806 20.188 1.00 47.64 191 PRO A O 1
ATOM 1370 N N . ASN A 1 185 ? 20.475 72.428 20.497 1.00 45.74 192 ASN A N 1
ATOM 1371 C CA . ASN A 1 185 ? 19.714 73.101 21.540 1.00 44.88 192 ASN A CA 1
ATOM 1372 C C . ASN A 1 185 ? 18.484 73.756 20.921 1.00 45.82 192 ASN A C 1
ATOM 1373 O O . ASN A 1 185 ? 18.607 74.638 20.065 1.00 45.31 192 ASN A O 1
ATOM 1378 N N . GLU A 1 186 ? 17.299 73.332 21.362 1.00 47.32 193 GLU A N 1
ATOM 1379 C CA . GLU A 1 186 ? 16.064 73.758 20.717 1.00 48.17 193 GLU A CA 1
ATOM 1380 C C . GLU A 1 186 ? 15.590 75.134 21.169 1.00 46.39 193 GLU A C 1
ATOM 1381 O O . GLU A 1 186 ? 14.883 75.804 20.409 1.00 43.63 193 GLU A O 1
ATOM 1387 N N . GLN A 1 187 ? 15.951 75.576 22.376 1.00 47.22 194 GLN A N 1
ATOM 1388 C CA . GLN A 1 187 ? 15.566 76.923 22.782 1.00 46.59 194 GLN A CA 1
ATOM 1389 C C . GLN A 1 187 ? 16.452 77.979 22.132 1.00 41.73 194 GLN A C 1
ATOM 1390 O O . GLN A 1 187 ? 15.993 79.099 21.891 1.00 39.42 194 GLN A O 1
ATOM 1396 N N . ILE A 1 188 ? 17.709 77.643 21.831 1.00 39.82 195 ILE A N 1
ATOM 1397 C CA . ILE A 1 188 ? 18.542 78.535 21.029 1.00 36.60 195 ILE A CA 1
ATOM 1398 C C . ILE A 1 188 ? 18.036 78.577 19.594 1.00 35.91 195 ILE A C 1
ATOM 1399 O O . ILE A 1 188 ? 17.938 79.649 18.984 1.00 34.48 195 ILE A O 1
ATOM 1404 N N . LEU A 1 189 ? 17.704 77.409 19.037 1.00 36.36 196 LEU A N 1
ATOM 1405 C CA . LEU A 1 189 ? 17.161 77.341 17.685 1.00 36.78 196 LEU A CA 1
ATOM 1406 C C . LEU A 1 189 ? 15.883 78.161 17.551 1.00 36.57 196 LEU A C 1
ATOM 1407 O O . LEU A 1 189 ? 15.626 78.742 16.491 1.00 34.58 196 LEU A O 1
ATOM 1412 N N . GLN A 1 190 ? 15.080 78.231 18.615 1.00 39.26 197 GLN A N 1
ATOM 1413 C CA . GLN A 1 190 ? 13.849 79.012 18.559 1.00 42.08 197 GLN A CA 1
ATOM 1414 C C . GLN A 1 190 ? 14.140 80.508 18.558 1.00 38.63 197 GLN A C 1
ATOM 1415 O O . GLN A 1 190 ? 13.475 81.273 17.849 1.00 35.42 197 GLN A O 1
ATOM 1421 N N . GLU A 1 191 ? 15.125 80.947 19.346 1.00 37.81 198 GLU A N 1
ATOM 1422 C CA . GLU A 1 191 ? 15.468 82.366 19.368 1.00 37.03 198 GLU A CA 1
ATOM 1423 C C . GLU A 1 191 ? 16.083 82.815 18.050 1.00 31.91 198 GLU A C 1
ATOM 1424 O O . GLU A 1 191 ? 15.858 83.953 17.620 1.00 29.49 198 GLU A O 1
ATOM 1430 N N . ALA A 1 192 ? 16.861 81.946 17.399 1.00 29.02 199 ALA A N 1
ATOM 1431 C CA . ALA A 1 192 ? 17.436 82.297 16.105 1.00 27.59 199 ALA A CA 1
ATOM 1432 C C . ALA A 1 192 ? 16.351 82.452 15.047 1.00 28.00 199 ALA A C 1
ATOM 1433 O O . ALA A 1 192 ? 16.424 83.352 14.202 1.00 27.21 199 ALA A O 1
ATOM 1435 N N . LEU A 1 193 ? 15.337 81.583 15.077 1.00 27.30 200 LEU A N 1
ATOM 1436 C CA . LEU A 1 193 ? 14.200 81.743 14.179 1.00 25.78 200 LEU A CA 1
ATOM 1437 C C . LEU A 1 193 ? 13.429 83.018 14.487 1.00 23.84 200 LEU A C 1
ATOM 1438 O O . LEU A 1 193 ? 12.886 83.654 13.575 1.00 22.75 200 LEU A O 1
ATOM 1443 N N . TRP A 1 194 ? 13.369 83.404 15.764 1.00 24.19 201 TRP A N 1
ATOM 1444 C CA . TRP A 1 194 ? 12.716 84.653 16.141 1.00 25.84 201 TRP A CA 1
ATOM 1445 C C . TRP A 1 194 ? 13.431 85.851 15.529 1.00 24.45 201 TRP A C 1
ATOM 1446 O O . TRP A 1 194 ? 12.787 86.768 15.005 1.00 22.23 201 TRP A O 1
ATOM 1457 N N . ALA A 1 195 ? 14.766 85.858 15.581 1.00 23.07 202 ALA A N 1
ATOM 1458 C CA . ALA A 1 195 ? 15.526 86.957 14.997 1.00 19.91 202 ALA A CA 1
ATOM 1459 C C . ALA A 1 195 ? 15.388 86.981 13.481 1.00 17.80 202 ALA A C 1
ATOM 1460 O O . ALA A 1 195 ? 15.218 88.051 12.885 1.00 16.87 202 ALA A O 1
ATOM 1462 N N . LEU A 1 196 ? 15.456 85.812 12.840 1.00 18.53 203 LEU A N 1
ATOM 1463 C CA . LEU A 1 196 ? 15.335 85.757 11.387 1.00 20.63 203 LEU A CA 1
ATOM 1464 C C . LEU A 1 196 ? 13.945 86.182 10.930 1.00 21.28 203 LEU A C 1
ATOM 1465 O O . LEU A 1 196 ? 13.800 86.821 9.881 1.00 22.15 203 LEU A O 1
ATOM 1470 N N A SER A 1 197 ? 12.911 85.836 11.701 0.52 21.16 204 SER A N 1
ATOM 1471 N N B SER A 1 197 ? 12.912 85.842 11.704 0.48 21.17 204 SER A N 1
ATOM 1472 C CA A SER A 1 197 ? 11.554 86.234 11.341 0.52 21.09 204 SER A CA 1
ATOM 1473 C CA B SER A 1 197 ? 11.555 86.235 11.337 0.48 21.10 204 SER A CA 1
ATOM 1474 C C A SER A 1 197 ? 11.387 87.747 11.408 0.52 20.90 204 SER A C 1
ATOM 1475 C C B SER A 1 197 ? 11.376 87.746 11.416 0.48 20.93 204 SER A C 1
ATOM 1476 O O A SER A 1 197 ? 10.722 88.342 10.552 0.52 21.41 204 SER A O 1
ATOM 1477 O O B SER A 1 197 ? 10.690 88.340 10.575 0.48 21.42 204 SER A O 1
ATOM 1482 N N . ASN A 1 198 ? 11.983 88.386 12.418 1.00 20.67 205 ASN A N 1
ATOM 1483 C CA . ASN A 1 198 ? 11.888 89.838 12.529 1.00 21.52 205 ASN A CA 1
ATOM 1484 C C . ASN A 1 198 ? 12.656 90.526 11.408 1.00 20.06 205 ASN A C 1
ATOM 1485 O O . ASN A 1 198 ? 12.200 91.541 10.868 1.00 21.22 205 ASN A O 1
ATOM 1490 N N . ILE A 1 199 ? 13.820 89.987 11.042 1.00 19.08 206 ILE A N 1
ATOM 1491 C CA . ILE A 1 199 ? 14.579 90.545 9.928 1.00 19.87 206 ILE A CA 1
ATOM 1492 C C . ILE A 1 199 ? 13.816 90.371 8.620 1.00 19.07 206 ILE A C 1
ATOM 1493 O O . ILE A 1 199 ? 13.745 91.294 7.799 1.00 20.16 206 ILE A O 1
ATOM 1498 N N . ALA A 1 200 ? 13.223 89.195 8.410 1.00 18.48 207 ALA A N 1
ATOM 1499 C CA . ALA A 1 200 ? 12.476 88.923 7.187 1.00 19.63 207 ALA A CA 1
ATOM 1500 C C . ALA A 1 200 ? 11.152 89.672 7.116 1.00 20.78 207 ALA A C 1
ATOM 1501 O O . ALA A 1 200 ? 10.466 89.578 6.092 1.00 23.03 207 ALA A O 1
ATOM 1503 N N . SER A 1 201 ? 10.772 90.401 8.161 1.00 20.42 208 SER A N 1
ATOM 1504 C CA . SER A 1 201 ? 9.541 91.178 8.159 1.00 22.95 208 SER A CA 1
ATOM 1505 C C . SER A 1 201 ? 9.715 92.560 7.544 1.00 21.73 208 SER A C 1
ATOM 1506 O O . SER A 1 201 ? 8.731 93.297 7.425 1.00 20.98 208 SER A O 1
ATOM 1509 N N . GLY A 1 202 ? 10.932 92.927 7.154 1.00 20.97 209 GLY A N 1
ATOM 1510 C CA . GLY A 1 202 ? 11.195 94.222 6.562 1.00 20.34 209 GLY A CA 1
ATOM 1511 C C . GLY A 1 202 ? 10.878 94.257 5.081 1.00 20.65 209 GLY A C 1
ATOM 1512 O O . GLY A 1 202 ? 10.079 93.473 4.563 1.00 21.54 209 GLY A O 1
ATOM 1513 N N . GLY A 1 203 ? 11.525 95.190 4.390 1.00 20.30 210 GLY A N 1
ATOM 1514 C CA . GLY A 1 203 ? 11.311 95.369 2.971 1.00 21.13 210 GLY A CA 1
ATOM 1515 C C . GLY A 1 203 ? 11.969 94.279 2.142 1.00 21.38 210 GLY A C 1
ATOM 1516 O O . GLY A 1 203 ? 12.571 93.330 2.648 1.00 20.67 210 GLY A O 1
ATOM 1517 N N . ASN A 1 204 ? 11.848 94.435 0.819 1.00 20.21 211 ASN A N 1
ATOM 1518 C CA . ASN A 1 204 ? 12.403 93.446 -0.101 1.00 18.94 211 ASN A CA 1
ATOM 1519 C C . ASN A 1 204 ? 13.919 93.355 0.012 1.00 19.07 211 ASN A C 1
ATOM 1520 O O . ASN A 1 204 ? 14.491 92.279 -0.195 1.00 20.34 211 ASN A O 1
ATOM 1525 N N . GLU A 1 205 ? 14.585 94.467 0.330 1.00 17.54 212 GLU A N 1
ATOM 1526 C CA . GLU A 1 205 ? 16.035 94.433 0.497 1.00 18.16 212 GLU A CA 1
ATOM 1527 C C . GLU A 1 205 ? 16.429 93.561 1.681 1.00 17.67 212 GLU A C 1
ATOM 1528 O O . GLU A 1 205 ? 17.362 92.754 1.587 1.00 17.33 212 GLU A O 1
ATOM 1534 N N . GLN A 1 206 ? 15.725 93.707 2.805 1.00 17.90 213 GLN A N 1
ATOM 1535 C CA . GLN A 1 206 ? 16.035 92.907 3.984 1.00 18.66 213 GLN A CA 1
ATOM 1536 C C . GLN A 1 206 ? 15.653 91.446 3.786 1.00 18.93 213 GLN A C 1
ATOM 1537 O O . GLN A 1 206 ? 16.345 90.553 4.288 1.00 18.73 213 GLN A O 1
ATOM 1543 N N . ILE A 1 207 ? 14.565 91.183 3.059 1.00 17.91 214 ILE A N 1
ATOM 1544 C CA . ILE A 1 207 ? 14.177 89.806 2.771 1.00 16.58 214 ILE A CA 1
ATOM 1545 C C . ILE A 1 207 ? 15.204 89.141 1.863 1.00 16.34 214 ILE A C 1
ATOM 1546 O O . ILE A 1 207 ? 15.588 87.985 2.078 1.00 16.45 214 ILE A O 1
ATOM 1551 N N . GLN A 1 208 ? 15.669 89.860 0.837 1.00 16.78 215 GLN A N 1
ATOM 1552 C CA . GLN A 1 208 ? 16.671 89.298 -0.062 1.00 18.53 215 GLN A CA 1
ATOM 1553 C C . GLN A 1 208 ? 17.980 89.017 0.665 1.00 18.60 215 GLN A C 1
ATOM 1554 O O . GLN A 1 208 ? 18.688 88.063 0.322 1.00 18.90 215 GLN A O 1
ATOM 1560 N N . ALA A 1 209 ? 18.317 89.831 1.670 1.00 17.11 216 ALA A N 1
ATOM 1561 C CA . ALA A 1 209 ? 19.523 89.575 2.449 1.00 17.56 216 ALA A CA 1
ATOM 1562 C C . ALA A 1 209 ? 19.416 88.259 3.208 1.00 18.19 216 ALA A C 1
ATOM 1563 O O . ALA A 1 209 ? 20.406 87.529 3.346 1.00 17.52 216 ALA A O 1
ATOM 1565 N N . VAL A 1 210 ? 18.220 87.937 3.706 1.00 17.28 217 VAL A N 1
ATOM 1566 C CA . VAL A 1 210 ? 18.010 86.654 4.371 1.00 17.96 217 VAL A CA 1
ATOM 1567 C C . VAL A 1 210 ? 18.176 85.511 3.377 1.00 18.70 217 VAL A C 1
ATOM 1568 O O . VAL A 1 210 ? 18.779 84.477 3.690 1.00 20.02 217 VAL A O 1
ATOM 1572 N N . ILE A 1 211 ? 17.648 85.682 2.163 1.00 16.82 218 ILE A N 1
ATOM 1573 C CA . ILE A 1 211 ? 17.805 84.660 1.132 1.00 16.71 218 ILE A CA 1
ATOM 1574 C C . ILE A 1 211 ? 19.270 84.530 0.732 1.00 16.98 218 ILE A C 1
ATOM 1575 O O . ILE A 1 211 ? 19.778 83.420 0.534 1.00 18.55 218 ILE A O 1
ATOM 1580 N N . ASP A 1 212 ? 19.974 85.661 0.620 1.00 16.39 219 ASP A N 1
ATOM 1581 C CA . ASP A 1 212 ? 21.373 85.627 0.204 1.00 22.19 219 ASP A CA 1
ATOM 1582 C C . ASP A 1 212 ? 22.260 84.946 1.239 1.00 22.41 219 ASP A C 1
ATOM 1583 O O . ASP A 1 212 ? 23.306 84.391 0.884 1.00 23.06 219 ASP A O 1
ATOM 1588 N N . ALA A 1 213 ? 21.869 84.977 2.511 1.00 22.16 220 ALA A N 1
ATOM 1589 C CA . ALA A 1 213 ? 22.638 84.326 3.563 1.00 21.76 220 ALA A CA 1
ATOM 1590 C C . ALA A 1 213 ? 22.470 82.812 3.572 1.00 22.80 220 ALA A C 1
ATOM 1591 O O . ALA A 1 213 ? 23.144 82.136 4.357 1.00 22.51 220 ALA A O 1
ATOM 1593 N N . GLY A 1 214 ? 21.597 82.266 2.728 1.00 22.58 221 GLY A N 1
ATOM 1594 C CA . GLY A 1 214 ? 21.413 80.829 2.663 1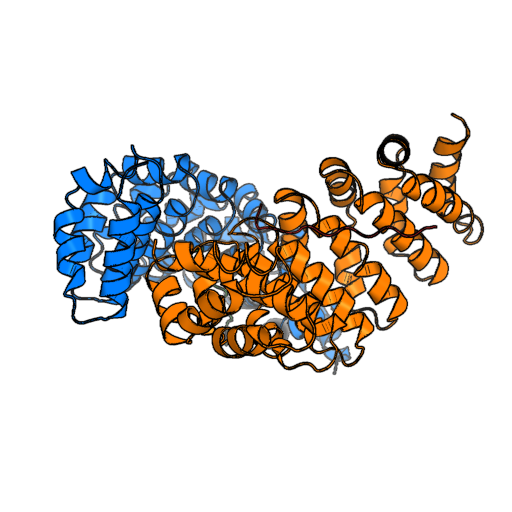.00 23.29 221 GLY A CA 1
ATOM 1595 C C . GLY A 1 214 ? 20.510 80.251 3.727 1.00 24.57 221 GLY A C 1
ATOM 1596 O O . GLY A 1 214 ? 20.698 79.098 4.130 1.00 25.03 221 GLY A O 1
ATOM 1597 N N . ALA A 1 215 ? 19.519 81.014 4.191 1.00 23.56 222 ALA A N 1
ATOM 1598 C CA . ALA A 1 215 ? 18.666 80.558 5.281 1.00 23.28 222 ALA A CA 1
ATOM 1599 C C . ALA A 1 215 ? 17.546 79.633 4.820 1.00 23.83 222 ALA A C 1
ATOM 1600 O O . ALA A 1 215 ? 17.021 78.869 5.636 1.00 24.66 222 ALA A O 1
ATOM 1602 N N . LEU A 1 216 ? 17.177 79.675 3.541 1.00 22.11 223 LEU A N 1
ATOM 1603 C CA . LEU A 1 216 ? 16.012 78.951 3.039 1.00 22.36 223 LEU A CA 1
ATOM 1604 C C . LEU A 1 216 ? 16.137 77.431 3.147 1.00 24.00 223 LEU A C 1
ATOM 1605 O O . LEU A 1 216 ? 15.161 76.778 3.539 1.00 25.97 223 LEU A O 1
ATOM 1610 N N . PRO A 1 217 ? 17.280 76.815 2.802 1.00 24.36 224 PRO A N 1
ATOM 1611 C CA . PRO A 1 217 ? 17.368 75.352 2.969 1.00 26.09 224 PRO A CA 1
ATOM 1612 C C . PRO A 1 217 ? 17.165 74.895 4.403 1.00 27.25 224 PRO A C 1
ATOM 1613 O O . PRO A 1 217 ? 16.556 73.842 4.633 1.00 29.63 224 PRO A O 1
ATOM 1617 N N . ALA A 1 218 ? 17.653 75.662 5.380 1.00 26.04 225 ALA A N 1
ATOM 1618 C CA . ALA A 1 218 ? 17.459 75.283 6.775 1.00 26.82 225 ALA A CA 1
ATOM 1619 C C . ALA A 1 218 ? 16.024 75.535 7.222 1.00 26.62 225 ALA A C 1
ATOM 1620 O O . ALA A 1 218 ? 15.451 74.730 7.966 1.00 25.12 225 ALA A O 1
ATOM 1622 N N . LEU A 1 219 ? 15.427 76.645 6.779 1.00 26.29 226 LEU A N 1
ATOM 1623 C CA . LEU A 1 219 ? 14.037 76.929 7.127 1.00 26.25 226 LEU A CA 1
ATOM 1624 C C . LEU A 1 219 ? 13.102 75.856 6.584 1.00 27.72 226 LEU A C 1
ATOM 1625 O O . LEU A 1 219 ? 12.157 75.442 7.266 1.00 29.85 226 LEU A O 1
ATOM 1630 N N . VAL A 1 220 ? 13.349 75.399 5.355 1.00 26.95 227 VAL A N 1
ATOM 1631 C CA . VAL A 1 220 ? 12.515 74.357 4.763 1.00 28.97 227 VAL A CA 1
ATOM 1632 C C . VAL A 1 220 ? 12.656 73.056 5.542 1.00 33.12 227 VAL A C 1
ATOM 1633 O O . VAL A 1 220 ? 11.670 72.351 5.788 1.00 32.06 227 VAL A O 1
ATOM 1637 N N . GLN A 1 221 ? 13.882 72.723 5.952 1.00 37.07 228 GLN A N 1
ATOM 1638 C CA . GLN A 1 221 ? 14.092 71.505 6.727 1.00 41.70 228 GLN A CA 1
ATOM 1639 C C . GLN A 1 221 ? 13.429 71.586 8.095 1.00 37.89 228 GLN A C 1
ATOM 1640 O O . GLN A 1 221 ? 12.951 70.570 8.611 1.00 37.28 228 GLN A O 1
ATOM 1646 N N . LEU A 1 222 ? 13.379 72.778 8.692 1.00 34.34 229 LEU A N 1
ATOM 1647 C CA . LEU A 1 222 ? 12.739 72.935 9.992 1.00 33.18 229 LEU A CA 1
ATOM 1648 C C . LEU A 1 222 ? 11.220 72.838 9.918 1.00 33.32 229 LEU A C 1
ATOM 1649 O O . LEU A 1 222 ? 10.570 72.796 10.967 1.00 34.64 229 LEU A O 1
ATOM 1654 N N . LEU A 1 223 ? 10.641 72.802 8.714 1.00 32.55 230 LEU A N 1
ATOM 1655 C CA . LEU A 1 223 ? 9.214 72.542 8.576 1.00 32.73 230 LEU A CA 1
ATOM 1656 C C . LEU A 1 223 ? 8.846 71.107 8.927 1.00 34.61 230 LEU A C 1
ATOM 1657 O O . LEU A 1 223 ? 7.659 70.816 9.105 1.00 33.83 230 LEU A O 1
ATOM 1662 N N . SER A 1 224 ? 9.829 70.210 9.021 1.00 37.08 231 SER A N 1
ATOM 1663 C CA . SER A 1 224 ? 9.610 68.828 9.425 1.00 40.14 231 SER A CA 1
ATOM 1664 C C . SER A 1 224 ? 10.013 68.581 10.874 1.00 42.61 231 SER A C 1
ATOM 1665 O O . SER A 1 224 ? 10.186 67.425 11.275 1.00 45.15 231 SER A O 1
ATOM 1668 N N . SER A 1 225 ? 10.163 69.640 11.663 1.00 41.37 232 SER A N 1
ATOM 1669 C CA . SER A 1 225 ? 10.626 69.485 13.033 1.00 41.20 232 SER A CA 1
ATOM 1670 C C . SER A 1 225 ? 9.525 68.886 13.905 1.00 43.69 232 SER A C 1
ATOM 1671 O O . SER A 1 225 ? 8.348 69.221 13.740 1.00 43.69 232 SER A O 1
ATOM 1674 N N . PRO A 1 226 ? 9.873 67.991 14.834 1.00 45.88 233 PRO A N 1
ATOM 1675 C CA . PRO A 1 226 ? 8.858 67.489 15.772 1.00 47.49 233 PRO A CA 1
ATOM 1676 C C . PRO A 1 226 ? 8.386 68.548 16.751 1.00 47.80 233 PRO A C 1
ATOM 1677 O O . PRO A 1 226 ? 7.228 68.502 17.185 1.00 49.34 233 PRO A O 1
ATOM 1681 N N . ASN A 1 227 ? 9.248 69.495 17.113 1.00 45.16 234 ASN A N 1
ATOM 1682 C CA . ASN A 1 227 ? 8.873 70.586 18.005 1.00 44.47 234 ASN A CA 1
ATOM 1683 C C . ASN A 1 227 ? 7.943 71.538 17.262 1.00 42.51 234 ASN A C 1
ATOM 1684 O O . ASN A 1 227 ? 8.362 72.215 16.317 1.00 39.07 234 ASN A O 1
ATOM 1689 N N . GLU A 1 228 ? 6.677 71.590 17.683 1.00 43.77 235 GLU A N 1
ATOM 1690 C CA . GLU A 1 228 ? 5.703 72.446 17.014 1.00 43.60 235 GLU A CA 1
ATOM 1691 C C . GLU A 1 228 ? 6.011 73.927 17.187 1.00 41.89 235 GLU A C 1
ATOM 1692 O O . GLU A 1 228 ? 5.570 74.737 16.366 1.00 41.86 235 GLU A O 1
ATOM 1698 N N . GLN A 1 229 ? 6.748 74.300 18.236 1.00 41.55 236 GLN A N 1
ATOM 1699 C CA . GLN A 1 229 ? 7.164 75.691 18.378 1.00 40.72 236 GLN A CA 1
ATOM 1700 C C . GLN A 1 229 ? 8.221 76.053 17.344 1.00 36.77 236 GLN A C 1
ATOM 1701 O O . GLN A 1 229 ? 8.165 77.131 16.740 1.00 34.27 236 GLN A O 1
ATOM 1707 N N . ILE A 1 230 ? 9.193 75.165 17.126 1.00 36.33 237 ILE A N 1
ATOM 1708 C CA . ILE A 1 230 ? 10.195 75.395 16.091 1.00 34.93 237 ILE A CA 1
ATOM 1709 C C . ILE A 1 230 ? 9.554 75.342 14.711 1.00 34.09 237 ILE A C 1
ATOM 1710 O O . ILE A 1 230 ? 9.869 76.156 13.833 1.00 32.18 237 ILE A O 1
ATOM 1715 N N . LEU A 1 231 ? 8.645 74.386 14.500 1.00 35.17 238 LEU A N 1
ATOM 1716 C CA . LEU A 1 231 ? 7.930 74.287 13.231 1.00 35.96 238 LEU A CA 1
ATOM 1717 C C . LEU A 1 231 ? 7.212 75.592 12.907 1.00 35.38 238 LEU A C 1
ATOM 1718 O O . LEU A 1 231 ? 7.289 76.095 11.780 1.00 33.72 238 LEU A O 1
ATOM 1723 N N . GLN A 1 232 ? 6.512 76.157 13.893 1.00 36.65 239 GLN A N 1
ATOM 1724 C CA . GLN A 1 232 ? 5.755 77.383 13.661 1.00 41.01 239 GLN A CA 1
ATOM 1725 C C . GLN A 1 232 ? 6.679 78.562 13.387 1.00 37.46 239 GLN A C 1
ATOM 1726 O O . GLN A 1 232 ? 6.413 79.381 12.500 1.00 35.16 239 GLN A O 1
ATOM 1732 N N . GLU A 1 233 ? 7.770 78.669 14.149 1.00 35.69 240 GLU A N 1
ATOM 1733 C CA . GLU A 1 233 ? 8.698 79.778 13.952 1.00 34.77 240 GLU A CA 1
ATOM 1734 C C . GLU A 1 233 ? 9.336 79.728 12.570 1.00 30.36 240 GLU A C 1
ATOM 1735 O O . GLU A 1 233 ? 9.489 80.764 11.911 1.00 28.67 240 GLU A O 1
ATOM 1741 N N . ALA A 1 234 ? 9.719 78.533 12.113 1.00 28.52 241 ALA A N 1
ATOM 1742 C CA . ALA A 1 234 ? 10.226 78.402 10.751 1.00 27.48 241 ALA A CA 1
ATOM 1743 C C . ALA A 1 234 ? 9.142 78.738 9.736 1.00 25.69 241 ALA A C 1
ATOM 1744 O O . ALA A 1 234 ? 9.415 79.367 8.707 1.00 21.96 241 ALA A O 1
ATOM 1746 N N . LEU A 1 235 ? 7.903 78.331 10.018 1.00 27.48 242 LEU A N 1
ATOM 1747 C CA . LEU A 1 235 ? 6.786 78.674 9.145 1.00 28.00 242 LEU A CA 1
ATOM 1748 C C . LEU A 1 235 ? 6.557 80.181 9.109 1.00 28.64 242 LEU A C 1
ATOM 1749 O O . LEU A 1 235 ? 6.282 80.751 8.046 1.00 27.33 242 LEU A O 1
ATOM 1754 N N . TRP A 1 236 ? 6.671 80.843 10.262 1.00 29.40 243 TRP A N 1
ATOM 1755 C CA . TRP A 1 236 ? 6.497 82.291 10.305 1.00 31.52 243 TRP A CA 1
ATOM 1756 C C . TRP A 1 236 ? 7.621 83.005 9.566 1.00 27.80 243 TRP A C 1
ATOM 1757 O O . TRP A 1 236 ? 7.383 84.004 8.876 1.00 26.31 243 TRP A O 1
ATOM 1768 N N . ALA A 1 237 ? 8.854 82.510 9.700 1.00 24.28 244 ALA A N 1
ATOM 1769 C CA . ALA A 1 237 ? 9.971 83.109 8.978 1.00 24.29 244 ALA A CA 1
ATOM 1770 C C . ALA A 1 237 ? 9.818 82.923 7.474 1.00 25.01 244 ALA A C 1
ATOM 1771 O O . ALA A 1 237 ? 10.084 83.849 6.698 1.00 22.60 244 ALA A O 1
ATOM 1773 N N . LEU A 1 238 ? 9.386 81.735 7.043 1.00 25.66 245 LEU A N 1
ATOM 1774 C CA . LEU A 1 238 ? 9.219 81.485 5.615 1.00 26.63 245 LEU A CA 1
ATOM 1775 C C . LEU A 1 238 ? 8.083 82.315 5.033 1.00 25.86 245 LEU A C 1
ATOM 1776 O O . LEU A 1 238 ? 8.194 82.829 3.914 1.00 27.39 245 LEU A O 1
ATOM 1781 N N . SER A 1 239 ? 6.982 82.456 5.775 1.00 25.40 246 SER A N 1
ATOM 1782 C CA . SER A 1 239 ? 5.853 83.235 5.279 1.00 27.02 246 SER A CA 1
ATOM 1783 C C . SER A 1 239 ? 6.192 84.717 5.188 1.00 26.00 246 SER A C 1
ATOM 1784 O O . SER A 1 239 ? 5.668 85.418 4.315 1.00 26.58 246 SER A O 1
ATOM 1787 N N . ASN A 1 240 ? 7.058 85.209 6.079 1.00 24.94 247 ASN A N 1
ATOM 1788 C CA . ASN A 1 240 ? 7.555 86.574 5.950 1.00 24.72 247 ASN A CA 1
ATOM 1789 C C . ASN A 1 240 ? 8.360 86.745 4.669 1.00 24.66 247 ASN A C 1
ATOM 1790 O O . ASN A 1 240 ? 8.243 87.768 3.985 1.00 24.55 247 ASN A O 1
ATOM 1795 N N . ILE A 1 241 ? 9.186 85.752 4.331 1.00 23.37 248 ILE A N 1
ATOM 1796 C CA . ILE A 1 241 ? 9.968 85.818 3.101 1.00 20.96 248 ILE A CA 1
ATOM 1797 C C . ILE A 1 241 ? 9.055 85.739 1.884 1.00 21.55 248 ILE A C 1
ATOM 1798 O O . ILE A 1 241 ? 9.276 86.427 0.880 1.00 18.50 248 ILE A O 1
ATOM 1803 N N . ALA A 1 242 ? 8.008 84.913 1.958 1.00 23.29 249 ALA A N 1
ATOM 1804 C CA . ALA A 1 242 ? 7.067 84.792 0.850 1.00 23.62 249 ALA A 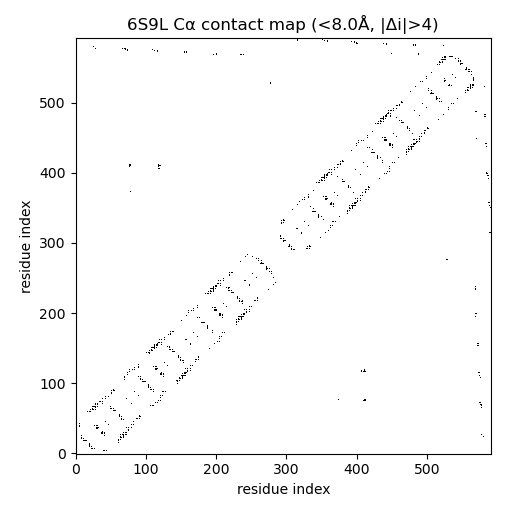CA 1
ATOM 1805 C C . ALA A 1 242 ? 6.281 86.075 0.612 1.00 23.30 249 ALA A C 1
ATOM 1806 O O . ALA A 1 242 ? 5.676 86.225 -0.455 1.00 24.25 249 ALA A O 1
ATOM 1808 N N . SER A 1 243 ? 6.274 86.997 1.575 1.00 21.49 250 SER A N 1
ATOM 1809 C CA . SER A 1 243 ? 5.591 88.273 1.413 1.00 22.18 250 SER A CA 1
ATOM 1810 C C . SER A 1 243 ? 6.340 89.238 0.504 1.00 23.06 250 SER A C 1
ATOM 1811 O O . SER A 1 243 ? 5.789 90.288 0.157 1.00 22.94 250 SER A O 1
ATOM 1814 N N . GLY A 1 244 ? 7.570 88.917 0.113 1.00 21.87 251 GLY A N 1
ATOM 1815 C CA . GLY A 1 244 ? 8.342 89.767 -0.765 1.00 20.69 251 GLY A CA 1
ATOM 1816 C C . GLY A 1 244 ? 7.860 89.698 -2.203 1.00 22.47 251 GLY A C 1
ATOM 1817 O O . GLY A 1 244 ? 6.804 89.149 -2.520 1.00 25.16 251 GLY A O 1
ATOM 1818 N N . GLY A 1 245 ? 8.667 90.274 -3.088 1.00 21.76 252 GLY A N 1
ATOM 1819 C CA . GLY A 1 245 ? 8.356 90.286 -4.501 1.00 21.98 252 GLY A CA 1
ATOM 1820 C C . GLY A 1 245 ? 8.478 88.909 -5.131 1.00 23.81 252 GLY A C 1
ATOM 1821 O O . GLY A 1 245 ? 8.783 87.906 -4.485 1.00 24.63 252 GLY A O 1
ATOM 1822 N N . ASN A 1 246 ? 8.235 88.874 -6.445 1.00 24.40 253 ASN A N 1
ATOM 1823 C CA . ASN A 1 246 ? 8.227 87.603 -7.166 1.00 25.31 253 ASN A CA 1
ATOM 1824 C C . ASN A 1 246 ? 9.591 86.925 -7.123 1.00 23.03 253 ASN A C 1
ATOM 1825 O O . ASN A 1 246 ? 9.674 85.693 -7.060 1.00 22.30 253 ASN A O 1
ATOM 1830 N N . GLU A 1 247 ? 10.671 87.709 -7.164 1.00 21.16 254 GLU A N 1
ATOM 1831 C CA . GLU A 1 247 ? 12.003 87.125 -7.034 1.00 23.39 254 GLU A CA 1
ATOM 1832 C C . GLU A 1 247 ? 12.171 86.446 -5.682 1.00 22.00 254 GLU A C 1
ATOM 1833 O O . GLU A 1 247 ? 12.822 85.400 -5.578 1.00 19.74 254 GLU A O 1
ATOM 1839 N N . GLN A 1 248 ? 11.581 87.025 -4.634 1.00 22.50 255 GLN A N 1
ATOM 1840 C CA . GLN A 1 248 ? 11.667 86.424 -3.308 1.00 21.47 255 GLN A CA 1
ATOM 1841 C C . GLN A 1 248 ? 10.812 85.167 -3.218 1.00 22.61 255 GLN A C 1
ATOM 1842 O O . GLN A 1 248 ? 11.251 84.150 -2.668 1.00 22.22 255 GLN A O 1
ATOM 1848 N N . LYS A 1 249 ? 9.588 85.216 -3.754 1.00 23.38 256 LYS A N 1
ATOM 1849 C CA . LYS A 1 249 ? 8.745 84.024 -3.780 1.00 23.08 256 LYS A CA 1
ATOM 1850 C C . LYS A 1 249 ? 9.371 82.917 -4.615 1.00 23.27 256 LYS A C 1
ATOM 1851 O O . LYS A 1 249 ? 9.217 81.733 -4.292 1.00 24.58 256 LYS A O 1
ATOM 1857 N N A GLN A 1 250 ? 10.077 83.277 -5.689 0.52 21.47 257 GLN A N 1
ATOM 1858 N N B GLN A 1 250 ? 10.072 83.282 -5.691 0.48 21.53 257 GLN A N 1
ATOM 1859 C CA A GLN A 1 250 ? 10.667 82.261 -6.554 0.52 20.24 257 GLN A CA 1
ATOM 1860 C CA B GLN A 1 250 ? 10.679 82.282 -6.563 0.48 20.23 257 GLN A CA 1
ATOM 1861 C C A GLN A 1 250 ? 11.770 81.492 -5.835 0.52 24.86 257 GLN A C 1
ATOM 1862 C C B GLN A 1 250 ? 11.765 81.499 -5.836 0.48 24.85 257 GLN A C 1
ATOM 1863 O O A GLN A 1 250 ? 11.921 80.282 -6.037 0.52 25.61 257 GLN A O 1
ATOM 1864 O O B GLN A 1 250 ? 11.899 80.286 -6.031 0.48 25.60 257 GLN A O 1
ATOM 1875 N N . ALA A 1 251 ? 12.548 82.174 -4.991 1.00 23.69 258 ALA A N 1
ATOM 1876 C CA . ALA A 1 251 ? 13.586 81.483 -4.235 1.00 24.46 258 ALA A CA 1
ATOM 1877 C C . ALA A 1 251 ? 12.989 80.538 -3.200 1.00 23.73 258 ALA A C 1
ATOM 1878 O O . ALA A 1 251 ? 13.567 79.480 -2.924 1.00 23.37 258 ALA A O 1
ATOM 1880 N N . VAL A 1 252 ? 11.840 80.898 -2.624 1.00 23.94 259 VAL A N 1
ATOM 1881 C CA . VAL A 1 252 ? 11.174 80.013 -1.674 1.00 24.40 259 VAL A CA 1
ATOM 1882 C C . VAL A 1 252 ? 10.704 78.741 -2.370 1.00 25.70 259 VAL A C 1
ATOM 1883 O O . VAL A 1 252 ? 10.864 77.633 -1.844 1.00 27.06 259 VAL A O 1
ATOM 1887 N N . LYS A 1 253 ? 10.124 78.878 -3.565 1.00 26.62 260 LYS A N 1
ATOM 1888 C CA . LYS A 1 253 ? 9.694 77.705 -4.319 1.00 31.60 260 LYS A CA 1
ATOM 1889 C C . LYS A 1 253 ? 10.883 76.862 -4.754 1.00 30.63 260 LYS A C 1
ATOM 1890 O O . LYS A 1 253 ? 10.832 75.628 -4.695 1.00 28.81 260 LYS A O 1
ATOM 1896 N N . GLU A 1 254 ? 11.960 77.510 -5.204 1.00 30.12 261 GLU A N 1
ATOM 1897 C CA . GLU A 1 254 ? 13.145 76.779 -5.633 1.00 31.36 261 GLU A CA 1
ATOM 1898 C C . GLU A 1 254 ? 13.832 76.069 -4.475 1.00 30.20 261 GLU A C 1
ATOM 1899 O O . GLU A 1 254 ? 14.634 75.160 -4.711 1.00 31.40 261 GLU A O 1
ATOM 1905 N N . ALA A 1 255 ? 13.537 76.459 -3.236 1.00 28.38 262 ALA A N 1
ATOM 1906 C CA . ALA A 1 255 ? 14.018 75.734 -2.069 1.00 28.16 262 ALA A CA 1
ATOM 1907 C C . ALA A 1 255 ? 13.127 74.554 -1.705 1.00 28.36 262 ALA A C 1
ATOM 1908 O O . ALA A 1 255 ? 13.426 73.850 -0.734 1.00 29.34 262 ALA A O 1
ATOM 1910 N N . GLY A 1 256 ? 12.046 74.327 -2.448 1.00 29.15 263 GLY A N 1
ATOM 1911 C CA . GLY A 1 256 ? 11.193 73.180 -2.207 1.00 30.82 263 GLY A CA 1
ATOM 1912 C C . GLY A 1 256 ? 10.170 73.355 -1.109 1.00 31.58 263 GLY A C 1
ATOM 1913 O O . GLY A 1 256 ? 9.747 72.364 -0.505 1.00 34.23 263 GLY A O 1
ATOM 1914 N N . ALA A 1 257 ? 9.746 74.590 -0.838 1.00 30.37 264 ALA A N 1
ATOM 1915 C CA . ALA A 1 257 ? 8.826 74.832 0.267 1.00 30.05 264 ALA A CA 1
ATOM 1916 C C . ALA A 1 257 ? 7.392 74.438 -0.066 1.00 29.76 264 ALA A C 1
ATOM 1917 O O . ALA A 1 257 ? 6.621 74.121 0.847 1.00 29.02 264 ALA A O 1
ATOM 1919 N N . LEU A 1 258 ? 7.016 74.448 -1.349 1.00 30.72 265 LEU A N 1
ATOM 1920 C CA . LEU A 1 258 ? 5.632 74.162 -1.723 1.00 33.87 265 LEU A CA 1
ATOM 1921 C C . LEU A 1 258 ? 5.211 72.763 -1.290 1.00 37.67 265 LEU A C 1
ATOM 1922 O O . LEU A 1 258 ? 4.081 72.561 -0.830 1.00 37.54 265 LEU A O 1
ATOM 1927 N N . GLU A 1 259 ? 6.107 71.785 -1.435 1.00 41.94 266 GLU A N 1
ATOM 1928 C CA . GLU A 1 259 ? 5.774 70.405 -1.095 1.00 47.60 266 GLU A CA 1
ATOM 1929 C C . GLU A 1 259 ? 5.486 70.266 0.394 1.00 47.21 266 GLU A C 1
ATOM 1930 O O . GLU A 1 259 ? 4.507 69.626 0.794 1.00 47.59 266 GLU A O 1
ATOM 1936 N N . LYS A 1 260 ? 6.338 70.860 1.231 1.00 46.19 267 LYS A N 1
ATOM 1937 C CA . LYS A 1 260 ? 6.124 70.799 2.672 1.00 48.00 267 LYS A CA 1
ATOM 1938 C C . LYS A 1 260 ? 4.935 71.653 3.092 1.00 43.74 267 LYS A C 1
ATOM 1939 O O . LYS A 1 260 ? 4.174 71.268 3.988 1.00 44.01 267 LYS A O 1
ATOM 1945 N N . LEU A 1 261 ? 4.756 72.815 2.457 1.00 38.55 268 LEU A N 1
ATOM 1946 C CA . LEU A 1 261 ? 3.637 73.682 2.811 1.00 35.69 268 LEU A CA 1
ATOM 1947 C C . LEU A 1 261 ? 2.300 73.022 2.494 1.00 40.83 268 LEU A C 1
ATOM 1948 O O . LEU A 1 261 ? 1.364 73.091 3.299 1.00 41.65 268 LEU A O 1
ATOM 1953 N N . GLU A 1 262 ? 2.190 72.377 1.330 1.00 44.35 269 GLU A N 1
ATOM 1954 C CA . GLU A 1 262 ? 0.948 71.690 0.994 1.00 50.31 269 GLU A CA 1
ATOM 1955 C C . GLU A 1 262 ? 0.723 70.474 1.882 1.00 48.92 269 GLU A C 1
ATOM 1956 O O . GLU A 1 262 ? -0.427 70.080 2.111 1.00 47.53 269 GLU A O 1
ATOM 1962 N N . GLN A 1 263 ? 1.799 69.869 2.390 1.00 48.08 270 GLN A N 1
ATOM 1963 C CA . GLN A 1 263 ? 1.653 68.811 3.385 1.00 48.31 270 GLN A CA 1
ATOM 1964 C C . GLN A 1 263 ? 1.155 69.374 4.709 1.00 45.26 270 GLN A C 1
ATOM 1965 O O . GLN A 1 263 ? 0.256 68.804 5.339 1.00 46.85 270 GLN A O 1
ATOM 1971 N N . LEU A 1 264 ? 1.729 70.499 5.145 1.00 41.42 271 LEU A N 1
ATOM 1972 C CA . LEU A 1 264 ? 1.345 71.113 6.411 1.00 38.32 271 LEU A CA 1
ATOM 1973 C C . LEU A 1 264 ? -0.110 71.564 6.433 1.00 40.17 271 LEU A C 1
ATOM 1974 O O . LEU A 1 264 ? -0.615 71.905 7.508 1.00 39.68 271 LEU A O 1
ATOM 1979 N N . GLN A 1 265 ? -0.791 71.584 5.285 1.00 42.81 272 GLN A N 1
ATOM 1980 C CA . GLN A 1 265 ? -2.226 71.838 5.283 1.00 46.46 272 GLN A CA 1
ATOM 1981 C C . GLN A 1 265 ? -3.008 70.694 5.917 1.00 47.38 272 GLN A C 1
ATOM 1982 O O . GLN A 1 265 ? -4.166 70.888 6.301 1.00 48.06 272 GLN A O 1
ATOM 1988 N N . SER A 1 266 ? -2.402 69.512 6.032 1.00 48.08 273 SER A N 1
ATOM 1989 C CA . SER A 1 266 ? -3.008 68.368 6.698 1.00 49.36 273 SER A CA 1
ATOM 1990 C C . SER A 1 266 ? -2.388 68.101 8.065 1.00 48.61 273 SER A C 1
ATOM 1991 O O . SER A 1 266 ? -2.495 66.984 8.581 1.00 50.34 273 SER A O 1
ATOM 1994 N N . HIS A 1 267 ? -1.738 69.102 8.654 1.00 46.97 274 HIS A N 1
ATOM 1995 C CA . HIS A 1 267 ? -1.117 68.939 9.959 1.00 46.57 274 HIS A CA 1
ATOM 1996 C C . HIS A 1 267 ? -2.181 68.796 11.042 1.00 49.03 274 HIS A C 1
ATOM 1997 O O . HIS A 1 267 ? -3.309 69.279 10.906 1.00 48.59 274 HIS A O 1
ATOM 2004 N N . GLU A 1 268 ? -1.812 68.119 12.131 1.00 51.84 275 GLU A N 1
ATOM 2005 C CA . GLU A 1 268 ? -2.755 67.898 13.220 1.00 56.23 275 GLU A CA 1
ATOM 2006 C C . GLU A 1 268 ? -3.062 69.167 14.004 1.00 54.01 275 GLU A C 1
ATOM 2007 O O . GLU A 1 268 ? -4.014 69.169 14.792 1.00 53.82 275 GLU A O 1
ATOM 2013 N N . ASN A 1 269 ? -2.293 70.236 13.812 1.00 52.04 276 ASN A N 1
ATOM 2014 C CA . ASN A 1 269 ? -2.530 71.512 14.475 1.00 51.69 276 ASN A CA 1
ATOM 2015 C C . ASN A 1 269 ? -3.284 72.426 13.518 1.00 51.57 276 ASN A C 1
ATOM 2016 O O . ASN A 1 269 ? -2.779 72.754 12.438 1.00 50.73 276 ASN A O 1
ATOM 2021 N N . GLU A 1 270 ? -4.494 72.826 13.918 1.00 53.00 277 GLU A N 1
ATOM 2022 C CA . GLU A 1 270 ? -5.286 73.740 13.102 1.00 53.55 277 GLU A CA 1
ATOM 2023 C C . GLU A 1 270 ? -4.550 75.047 12.849 1.00 51.11 277 GLU A C 1
ATOM 2024 O O . GLU A 1 270 ? -4.635 75.605 11.748 1.00 48.50 277 GLU A O 1
ATOM 2030 N N . LYS A 1 271 ? -3.829 75.549 13.852 1.00 52.22 278 LYS A N 1
ATOM 2031 C CA . LYS A 1 271 ? -3.095 76.799 13.692 1.00 53.19 278 LYS A CA 1
ATOM 2032 C C . LYS A 1 271 ? -2.048 76.679 12.591 1.00 53.45 278 LYS A C 1
ATOM 2033 O O . LYS A 1 271 ? -1.931 77.558 11.730 1.00 51.10 278 LYS A O 1
ATOM 2039 N N . ILE A 1 272 ? -1.291 75.579 12.592 1.00 29.74 279 ILE A N 1
ATOM 2040 C CA . ILE A 1 272 ? -0.263 75.372 11.573 1.00 32.57 279 ILE A CA 1
ATOM 2041 C C . ILE A 1 272 ? -0.897 75.223 10.194 1.00 35.02 279 ILE A C 1
ATOM 2042 O O . ILE A 1 272 ? -0.353 75.699 9.189 1.00 36.27 279 ILE A O 1
ATOM 2047 N N . GLN A 1 273 ? -2.060 74.567 10.125 1.00 35.25 280 GLN A N 1
ATOM 2048 C CA . GLN A 1 273 ? -2.761 74.429 8.851 1.00 36.29 280 GLN A CA 1
ATOM 2049 C C . GLN A 1 273 ? -3.079 75.788 8.242 1.00 36.83 280 GLN A C 1
ATOM 2050 O O . GLN A 1 273 ? -2.921 75.989 7.032 1.00 37.33 280 GLN A O 1
ATOM 2056 N N . LYS A 1 274 ? -3.529 76.736 9.068 1.00 38.45 281 LYS A N 1
ATOM 2057 C CA . LYS A 1 274 ? -3.891 78.052 8.555 1.00 40.73 281 LYS A CA 1
ATOM 2058 C C . LYS A 1 274 ? -2.665 78.856 8.143 1.00 40.78 281 LYS A C 1
ATOM 2059 O O . LYS A 1 274 ? -2.728 79.621 7.174 1.00 39.75 281 LYS A O 1
ATOM 2065 N N . GLU A 1 275 ? -1.546 78.702 8.857 1.00 41.80 282 GLU A N 1
ATOM 2066 C CA . GLU A 1 275 ? -0.335 79.424 8.478 1.00 43.76 282 GLU A CA 1
ATOM 2067 C C . GLU A 1 275 ? 0.261 78.860 7.195 1.00 41.16 282 GLU A C 1
ATOM 2068 O O . GLU A 1 275 ? 0.753 79.616 6.349 1.00 39.39 282 GLU A O 1
ATOM 2074 N N . ALA A 1 276 ? 0.230 77.535 7.034 1.00 39.95 283 ALA A N 1
ATOM 2075 C CA . ALA A 1 276 ? 0.683 76.940 5.782 1.00 39.27 283 ALA A CA 1
ATOM 2076 C C . ALA A 1 276 ? -0.219 77.351 4.627 1.00 39.67 283 ALA A C 1
ATOM 2077 O O . ALA A 1 276 ? 0.252 77.551 3.500 1.00 37.23 283 ALA A O 1
ATOM 2079 N N . GLN A 1 277 ? -1.521 77.485 4.889 1.00 41.41 284 GLN A N 1
ATOM 2080 C CA . GLN A 1 277 ? -2.441 77.942 3.854 1.00 43.27 284 GLN A CA 1
ATOM 2081 C C . GLN A 1 277 ? -2.157 79.388 3.469 1.00 41.47 284 GLN A C 1
ATOM 2082 O O . GLN A 1 277 ? -2.172 79.734 2.282 1.00 40.76 284 GLN A O 1
ATOM 2088 N N . GLU A 1 278 ? -1.887 80.247 4.456 1.00 41.49 285 GLU A N 1
ATOM 2089 C CA . GLU A 1 278 ? -1.615 81.648 4.155 1.00 44.10 285 GLU A CA 1
ATOM 2090 C C . GLU A 1 278 ? -0.251 81.829 3.501 1.00 41.01 285 GLU A C 1
ATOM 2091 O O . GLU A 1 278 ? -0.072 82.748 2.693 1.00 39.90 285 GLU A O 1
ATOM 2097 N N . ALA A 1 279 ? 0.718 80.974 3.835 1.00 38.77 286 ALA A N 1
ATOM 2098 C CA . ALA A 1 279 ? 2.015 81.037 3.169 1.00 35.70 286 ALA A CA 1
ATOM 2099 C C . ALA A 1 279 ? 1.894 80.662 1.698 1.00 35.92 286 ALA A C 1
ATOM 2100 O O . ALA A 1 279 ? 2.538 81.276 0.839 1.00 34.69 286 ALA A O 1
ATOM 2102 N N . LEU A 1 280 ? 1.071 79.656 1.388 1.00 37.14 287 LEU A N 1
ATOM 2103 C CA . LEU A 1 280 ? 0.838 79.297 -0.007 1.00 38.00 287 LEU A CA 1
ATOM 2104 C C . LEU A 1 280 ? 0.116 80.409 -0.756 1.00 39.83 287 LEU A C 1
ATOM 2105 O O . LEU A 1 280 ? 0.329 80.584 -1.961 1.00 39.53 287 LEU A O 1
ATOM 2110 N N . GLU A 1 281 ? -0.740 81.165 -0.066 1.00 43.02 288 GLU A N 1
ATOM 2111 C CA . GLU A 1 281 ? -1.399 82.302 -0.700 1.00 46.94 288 GLU A CA 1
ATOM 2112 C C . GLU A 1 281 ? -0.386 83.371 -1.088 1.00 44.65 288 GLU A C 1
ATOM 2113 O O . GLU A 1 281 ? -0.425 83.909 -2.201 1.00 43.62 288 GLU A O 1
ATOM 2119 N N . LYS A 1 282 ? 0.534 83.691 -0.175 1.00 43.51 289 LYS A N 1
ATOM 2120 C CA . LYS A 1 282 ? 1.546 84.699 -0.468 1.00 42.07 289 LYS A CA 1
ATOM 2121 C C . LYS A 1 282 ? 2.456 84.265 -1.607 1.00 41.61 289 LYS A C 1
ATOM 2122 O O . LYS A 1 282 ? 3.010 85.112 -2.315 1.00 42.38 289 LYS A O 1
ATOM 2128 N N . LEU A 1 283 ? 2.621 82.956 -1.801 1.00 40.92 290 LEU A N 1
ATOM 2129 C CA . LEU A 1 283 ? 3.521 82.457 -2.832 1.00 41.60 290 LEU A CA 1
ATOM 2130 C C . LEU A 1 283 ? 2.945 82.576 -4.237 1.00 47.25 290 LEU A C 1
ATOM 2131 O O . LEU A 1 283 ? 3.678 82.348 -5.206 1.00 45.49 290 LEU A O 1
ATOM 2136 N N . GLN A 1 284 ? 1.667 82.921 -4.377 1.00 55.41 291 GLN A N 1
ATOM 2137 C CA . GLN A 1 284 ? 1.129 83.253 -5.689 1.00 62.91 291 GLN A CA 1
ATOM 2138 C C . GLN A 1 284 ? 1.789 84.531 -6.195 1.00 65.44 291 GLN A C 1
ATOM 2139 O O . GLN A 1 284 ? 1.823 85.544 -5.489 1.00 64.19 291 GLN A O 1
ATOM 2145 N N . SER A 1 285 ? 2.316 84.481 -7.416 1.00 69.47 292 SER A N 1
ATOM 2146 C CA . SER A 1 285 ? 3.190 85.538 -7.902 1.00 73.61 292 SER A CA 1
ATOM 2147 C C . SER A 1 285 ? 2.404 86.823 -8.179 1.00 78.71 292 SER A C 1
ATOM 2148 O O . SER A 1 285 ? 1.169 86.854 -8.153 1.00 79.03 292 SER A O 1
ATOM 2151 N N . HIS A 1 286 ? 3.157 87.888 -8.456 1.00 83.58 293 HIS A N 1
ATOM 2152 C CA . HIS A 1 286 ? 2.663 89.266 -8.536 1.00 88.04 293 HIS A CA 1
ATOM 2153 C C . HIS A 1 286 ? 2.078 89.692 -7.185 1.00 88.72 293 HIS A C 1
ATOM 2154 O O . HIS A 1 286 ? 2.476 90.708 -6.616 1.00 88.95 293 HIS A O 1
ATOM 2161 N N . GLY B 1 3 ? 6.956 142.231 5.546 1.00 91.83 10 GLY B N 1
ATOM 2162 C CA . GLY B 1 3 ? 8.057 141.632 6.277 1.00 90.50 10 GLY B CA 1
ATOM 2163 C C . GLY B 1 3 ? 7.985 141.848 7.776 1.00 88.71 10 GLY B C 1
ATOM 2164 O O . GLY B 1 3 ? 7.675 140.920 8.519 1.00 87.31 10 GLY B O 1
ATOM 2165 N N . SER B 1 4 ? 8.239 143.090 8.198 1.00 88.28 11 SER B N 1
ATOM 2166 C CA . SER B 1 4 ? 8.395 143.504 9.593 1.00 85.58 11 SER B CA 1
ATOM 2167 C C . SER B 1 4 ? 7.500 142.781 10.597 1.00 80.65 11 SER B C 1
ATOM 2168 O O . SER B 1 4 ? 7.874 142.633 11.766 1.00 79.65 11 SER B O 1
ATOM 2171 N N . GLU B 1 5 ? 6.321 142.333 10.160 1.00 77.34 12 GLU B N 1
ATOM 2172 C CA . GLU B 1 5 ? 5.365 141.713 11.072 1.00 73.39 12 GLU B CA 1
ATOM 2173 C C . GLU B 1 5 ? 5.932 140.443 11.700 1.00 66.52 12 GLU B C 1
ATOM 2174 O O . GLU B 1 5 ? 6.035 140.333 12.928 1.00 64.94 12 GLU B O 1
ATOM 2180 N N . LEU B 1 6 ? 6.316 139.471 10.865 1.00 61.64 13 LEU B N 1
ATOM 2181 C CA . LEU B 1 6 ? 6.663 138.148 11.387 1.00 55.93 13 LEU B CA 1
ATOM 2182 C C . LEU B 1 6 ? 7.929 138.149 12.238 1.00 53.36 13 LEU B C 1
ATOM 2183 O O . LEU B 1 6 ? 7.897 137.583 13.345 1.00 51.14 13 LEU B O 1
ATOM 2188 N N . PRO B 1 7 ? 9.061 138.728 11.806 1.00 54.28 14 PRO B N 1
ATOM 2189 C CA . PRO B 1 7 ? 10.274 138.635 12.643 1.00 53.94 14 PRO B CA 1
ATOM 2190 C C . PRO B 1 7 ? 10.120 139.259 14.019 1.00 54.25 14 PRO B C 1
ATOM 2191 O O . PRO B 1 7 ? 10.587 138.679 15.008 1.00 53.65 14 PRO B O 1
ATOM 2195 N N . GLN B 1 8 ? 9.483 140.428 14.115 1.00 55.89 15 GLN B N 1
ATOM 2196 C CA . GLN B 1 8 ? 9.258 141.033 15.424 1.00 57.81 15 GLN B CA 1
ATOM 2197 C C . GLN B 1 8 ? 8.324 140.176 16.270 1.00 54.31 15 GLN B C 1
ATOM 2198 O O . GLN B 1 8 ? 8.482 140.092 17.493 1.00 52.33 15 GLN B O 1
ATOM 2204 N N . MET B 1 9 ? 7.349 139.525 15.632 1.00 53.87 16 MET B N 1
ATOM 2205 C CA . MET B 1 9 ? 6.455 138.632 16.361 1.00 53.57 16 MET B CA 1
ATOM 2206 C C . MET B 1 9 ? 7.208 137.452 16.962 1.00 50.95 16 MET B C 1
ATOM 2207 O O . MET B 1 9 ? 6.831 136.953 18.030 1.00 50.08 16 MET B O 1
ATOM 2212 N N . VAL B 1 10 ? 8.277 137.003 16.303 1.00 50.66 17 VAL B N 1
ATOM 2213 C CA . VAL B 1 10 ? 9.020 135.840 16.779 1.00 49.18 17 VAL B CA 1
ATOM 2214 C C . VAL B 1 10 ? 9.844 136.198 18.013 1.00 50.60 17 VAL B C 1
ATOM 2215 O O . VAL B 1 10 ? 9.861 135.459 19.004 1.00 50.45 17 VAL B O 1
ATOM 2219 N N . GLN B 1 11 ? 10.544 137.336 17.970 1.00 53.75 18 GLN B N 1
ATOM 2220 C CA . GLN B 1 11 ? 11.251 137.804 19.159 1.00 56.44 18 GLN B CA 1
ATOM 2221 C C . GLN B 1 11 ? 10.279 138.170 20.270 1.00 53.99 18 GLN B C 1
ATOM 2222 O O . GLN B 1 11 ? 10.627 138.082 21.454 1.00 53.03 18 GLN B O 1
ATOM 2228 N N . GLN B 1 12 ? 9.064 138.584 19.909 1.00 53.30 19 GLN B N 1
ATOM 2229 C CA . GLN B 1 12 ? 8.038 138.830 20.913 1.00 52.78 19 GLN B CA 1
ATOM 2230 C C . GLN B 1 12 ? 7.631 137.538 21.611 1.00 50.69 19 GLN B C 1
ATOM 2231 O O . GLN B 1 12 ? 7.175 137.571 22.760 1.00 50.62 19 GLN B O 1
ATOM 2237 N N . LEU B 1 13 ? 7.792 136.394 20.938 1.00 48.51 20 LEU B N 1
ATOM 2238 C CA . LEU B 1 13 ? 7.580 135.104 21.585 1.00 47.78 20 LEU B CA 1
ATOM 2239 C C . LEU B 1 13 ? 8.678 134.781 22.590 1.00 49.69 20 LEU B C 1
ATOM 2240 O O . LEU B 1 13 ? 8.483 133.909 23.443 1.00 47.23 20 LEU B O 1
ATOM 2245 N N . ASN B 1 14 ? 9.825 135.451 22.499 1.00 55.36 21 ASN B N 1
ATOM 2246 C CA . ASN B 1 14 ? 10.908 135.303 23.462 1.00 61.29 21 ASN B CA 1
ATOM 2247 C C . ASN B 1 14 ? 10.829 136.318 24.593 1.00 59.64 21 ASN B C 1
ATOM 2248 O O . ASN B 1 14 ? 11.771 136.419 25.385 1.00 59.84 21 ASN B O 1
ATOM 2253 N N . SER B 1 15 ? 9.734 137.065 24.687 1.00 58.84 22 SER B N 1
ATOM 2254 C CA . SER B 1 15 ? 9.650 138.135 25.668 1.00 60.26 22 SER B CA 1
ATOM 2255 C C . SER B 1 15 ? 9.424 137.563 27.066 1.00 58.73 22 SER B C 1
ATOM 2256 O O . SER B 1 15 ? 8.716 136.564 27.224 1.00 56.89 22 SER B O 1
ATOM 2259 N N . PRO B 1 16 ? 10.020 138.169 28.098 1.00 59.43 23 PRO B N 1
ATOM 2260 C CA . PRO B 1 16 ? 9.750 137.713 29.470 1.00 57.98 23 PRO B CA 1
ATOM 2261 C C . PRO B 1 16 ? 8.399 138.150 30.010 1.00 56.77 23 PRO B C 1
ATOM 2262 O O . PRO B 1 16 ? 7.908 137.530 30.963 1.00 56.79 23 PRO B O 1
ATOM 2266 N N . ASP B 1 17 ? 7.785 139.186 29.440 1.00 56.18 24 ASP B N 1
ATOM 2267 C CA . ASP B 1 17 ? 6.504 139.679 29.930 1.00 55.47 24 ASP B CA 1
ATOM 2268 C C . ASP B 1 17 ? 5.374 138.768 29.465 1.00 53.71 24 ASP B C 1
ATOM 2269 O O . ASP B 1 17 ? 5.317 138.385 28.292 1.00 52.82 24 ASP B O 1
ATOM 2274 N N . GLN B 1 18 ? 4.467 138.430 30.386 1.00 53.82 25 GLN B N 1
ATOM 2275 C CA . GLN B 1 18 ? 3.426 137.451 30.088 1.00 52.41 25 GLN B CA 1
ATOM 2276 C C . GLN B 1 18 ? 2.304 138.032 29.236 1.00 49.62 25 GLN B C 1
ATOM 2277 O O . GLN B 1 18 ? 1.684 137.298 28.457 1.00 47.97 25 GLN B O 1
ATOM 2283 N N . GLN B 1 19 ? 2.019 139.330 29.368 1.00 48.64 26 GLN B N 1
ATOM 2284 C CA . GLN B 1 19 ? 1.036 139.954 28.492 1.00 45.60 26 GLN B CA 1
ATOM 2285 C C . GLN B 1 19 ? 1.599 140.161 27.094 1.00 44.35 26 GLN B C 1
ATOM 2286 O O . GLN B 1 19 ? 0.856 140.070 26.108 1.00 42.23 26 GLN B O 1
ATOM 2292 N N . GLU B 1 20 ? 2.903 140.431 26.995 1.00 46.18 27 GLU B N 1
ATOM 2293 C CA . GLU B 1 20 ? 3.554 140.497 25.692 1.00 48.26 27 GLU B CA 1
ATOM 2294 C C . GLU B 1 20 ? 3.519 139.148 24.984 1.00 45.11 27 GLU B C 1
ATOM 2295 O O . GLU B 1 20 ? 3.467 139.096 23.750 1.00 43.57 27 GLU B O 1
ATOM 2301 N N . LEU B 1 21 ? 3.545 138.050 25.740 1.00 43.12 28 LEU B N 1
ATOM 2302 C CA . LEU B 1 21 ? 3.481 136.730 25.120 1.00 40.79 28 LEU B CA 1
ATOM 2303 C C . LEU B 1 21 ? 2.071 136.418 24.632 1.00 38.10 28 LEU B C 1
ATOM 2304 O O . LEU B 1 21 ? 1.897 135.748 23.607 1.00 37.11 28 LEU B O 1
ATOM 2309 N N . GLN B 1 22 ? 1.053 136.892 25.356 1.00 37.73 29 GLN B N 1
ATOM 2310 C CA . GLN B 1 22 ? -0.324 136.685 24.922 1.00 36.84 29 GLN B CA 1
ATOM 2311 C C . GLN B 1 22 ? -0.593 137.369 23.588 1.00 37.12 29 GLN B C 1
ATOM 2312 O O . GLN B 1 22 ? -1.239 136.794 22.705 1.00 36.28 29 GLN B O 1
ATOM 2318 N N A SER B 1 23 ? -0.101 138.600 23.419 0.59 33.60 30 SER B N 1
ATOM 2319 N N B SER B 1 23 ? -0.110 138.604 23.426 0.41 33.61 30 SER B N 1
ATOM 2320 C CA A SER B 1 23 ? -0.337 139.318 22.171 0.59 38.13 30 SER B CA 1
ATOM 2321 C CA B SER B 1 23 ? -0.330 139.324 22.176 0.41 38.15 30 SER B CA 1
ATOM 2322 C C A SER B 1 23 ? 0.426 138.686 21.014 0.59 38.32 30 SER B C 1
ATOM 2323 C C B SER B 1 23 ? 0.419 138.670 21.021 0.41 38.29 30 SER B C 1
ATOM 2324 O O A SER B 1 23 ? -0.081 138.630 19.887 0.59 37.80 30 SER B O 1
ATOM 2325 O O B SER B 1 23 ? -0.107 138.581 19.906 0.41 37.68 30 SER B O 1
ATOM 2330 N N . ALA B 1 24 ? 1.644 138.201 21.269 1.00 37.79 31 ALA B N 1
ATOM 2331 C CA . ALA B 1 24 ? 2.416 137.555 20.212 1.00 37.42 31 ALA B CA 1
ATOM 2332 C C . ALA B 1 24 ? 1.794 136.226 19.805 1.00 34.68 31 ALA B C 1
ATOM 2333 O O . ALA B 1 24 ? 1.705 135.914 18.611 1.00 34.24 31 ALA B O 1
ATOM 2335 N N . LEU B 1 25 ? 1.362 135.431 20.786 1.00 31.70 32 LEU B N 1
ATOM 2336 C CA . LEU B 1 25 ? 0.765 134.134 20.488 1.00 31.43 32 LEU B CA 1
ATOM 2337 C C . LEU B 1 25 ? -0.559 134.284 19.752 1.00 31.47 32 LEU B C 1
ATOM 2338 O O . LEU B 1 25 ? -0.883 133.473 18.876 1.00 30.26 32 LEU B O 1
ATOM 2343 N N . TRP B 1 26 ? -1.340 135.310 20.096 1.00 32.66 33 TRP B N 1
ATOM 2344 C CA . TRP B 1 26 ? -2.605 135.540 19.407 1.00 33.21 33 TRP B CA 1
ATOM 2345 C C . TRP B 1 26 ? -2.380 135.897 17.942 1.00 35.90 33 TRP B C 1
ATOM 2346 O O . TRP B 1 26 ? -3.094 135.402 17.062 1.00 37.21 33 TRP B O 1
ATOM 2357 N N . LYS B 1 27 ? -1.402 136.763 17.662 1.00 37.50 34 LYS B N 1
ATOM 2358 C CA . LYS B 1 27 ? -1.072 137.073 16.274 1.00 39.02 34 LYS B CA 1
ATOM 2359 C C . LYS B 1 27 ? -0.615 135.829 15.528 1.00 38.65 34 LYS B C 1
ATOM 2360 O O . LYS B 1 27 ? -0.955 135.638 14.355 1.00 38.69 34 LYS B O 1
ATOM 2366 N N . LEU B 1 28 ? 0.145 134.962 16.198 1.00 38.37 35 LEU B N 1
ATOM 2367 C CA . LEU B 1 28 ? 0.640 133.755 15.550 1.00 39.03 35 LEU B CA 1
ATOM 2368 C C . LEU B 1 28 ? -0.484 132.755 15.300 1.00 39.11 35 LEU B C 1
ATOM 2369 O O . LEU B 1 28 ? -0.503 132.079 14.264 1.00 37.64 35 LEU B O 1
ATOM 2374 N N . ARG B 1 29 ? -1.425 132.643 16.243 1.00 40.48 36 ARG B N 1
ATOM 2375 C CA . ARG B 1 29 ? -2.558 131.741 16.053 1.00 40.35 36 ARG B CA 1
ATOM 2376 C C . ARG B 1 29 ? -3.389 132.148 14.845 1.00 40.09 36 ARG B C 1
ATOM 2377 O O . ARG B 1 29 ? -3.838 131.291 14.074 1.00 39.73 36 ARG B O 1
ATOM 2385 N N . ASN B 1 30 ? -3.608 133.451 14.663 1.00 41.03 37 ASN B N 1
ATOM 2386 C CA . ASN B 1 30 ? -4.406 133.914 13.534 1.00 41.66 37 ASN B CA 1
ATOM 2387 C C . ASN B 1 30 ? -3.678 133.712 12.212 1.00 40.60 37 ASN B C 1
ATOM 2388 O O . ASN B 1 30 ? -4.323 133.517 11.175 1.00 43.12 37 ASN B O 1
ATOM 2393 N N . ILE B 1 31 ? -2.345 133.751 12.225 1.00 36.40 38 ILE B N 1
ATOM 2394 C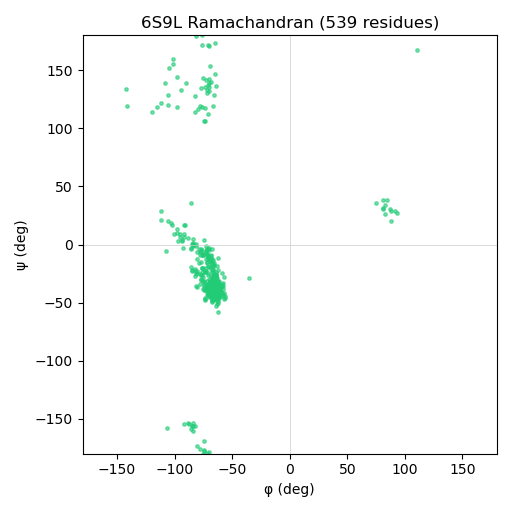 CA . ILE B 1 31 ? -1.585 133.504 11.003 1.00 33.59 38 ILE B CA 1
ATOM 2395 C C . ILE B 1 31 ? -1.619 132.023 10.647 1.00 29.70 38 ILE B C 1
ATOM 2396 O O . ILE B 1 31 ? -1.881 131.649 9.498 1.00 27.89 38 ILE B O 1
ATOM 2401 N N . ALA B 1 32 ? -1.367 131.158 11.633 1.00 29.12 39 ALA B N 1
ATOM 2402 C CA . ALA B 1 32 ? -1.286 129.721 11.395 1.00 28.79 39 ALA B CA 1
ATOM 2403 C C . ALA B 1 32 ? -2.626 129.096 11.030 1.00 28.29 39 ALA B C 1
ATOM 2404 O O . ALA B 1 32 ? -2.654 127.928 10.630 1.00 26.35 39 ALA B O 1
ATOM 2406 N N . SER B 1 33 ? -3.728 129.830 11.160 1.00 30.45 40 SER B N 1
ATOM 2407 C CA . SER B 1 33 ? -5.044 129.322 10.801 1.00 30.51 40 SER B CA 1
ATOM 2408 C C . SER B 1 33 ? -5.444 129.671 9.374 1.00 30.37 40 SER B C 1
ATOM 2409 O O . SER B 1 33 ? -6.566 129.351 8.966 1.00 31.12 40 SER B O 1
ATOM 2412 N N . GLY B 1 34 ? -4.560 130.303 8.606 1.00 31.55 41 GLY B N 1
ATOM 2413 C CA . GLY B 1 34 ? -4.926 130.799 7.294 1.00 35.81 41 GLY B CA 1
ATOM 2414 C C . GLY B 1 34 ? -4.283 130.093 6.116 1.00 37.61 41 GLY B C 1
ATOM 2415 O O . GLY B 1 34 ? -4.082 130.706 5.063 1.00 40.49 41 GLY B O 1
ATOM 2416 N N . GLY B 1 35 ? -3.958 128.817 6.267 1.00 35.73 42 GLY B N 1
ATOM 2417 C CA . GLY B 1 35 ? -3.448 128.017 5.173 1.00 36.25 42 GLY B CA 1
ATOM 2418 C C . GLY B 1 35 ? -1.982 127.653 5.354 1.00 35.22 42 GLY B C 1
ATOM 2419 O O . GLY B 1 35 ? -1.264 128.202 6.192 1.00 34.35 42 GLY B O 1
ATOM 2420 N N . ASN B 1 36 ? -1.544 126.712 4.514 1.00 35.69 43 ASN B N 1
ATOM 2421 C CA . ASN B 1 36 ? -0.222 126.114 4.676 1.00 35.14 43 ASN B CA 1
ATOM 2422 C C . ASN B 1 36 ? 0.919 127.037 4.262 1.00 37.63 43 ASN B C 1
ATOM 2423 O O . ASN B 1 36 ? 2.047 126.836 4.723 1.00 35.36 43 ASN B O 1
ATOM 2428 N N . GLU B 1 37 ? 0.673 128.033 3.409 1.00 42.60 44 GLU B N 1
ATOM 2429 C CA . GLU B 1 37 ? 1.750 128.955 3.056 1.00 47.47 44 GLU B CA 1
ATOM 2430 C C . GLU B 1 37 ? 1.985 129.974 4.162 1.00 44.95 44 GLU B C 1
ATOM 2431 O O . GLU B 1 37 ? 3.123 130.411 4.380 1.00 44.22 44 GLU B O 1
ATOM 2437 N N . GLN B 1 38 ? 0.920 130.381 4.860 1.00 43.31 45 GLN B N 1
ATOM 2438 C CA . GLN B 1 38 ? 1.108 131.202 6.049 1.00 42.70 45 GLN B CA 1
ATOM 2439 C C . GLN B 1 38 ? 1.751 130.404 7.176 1.00 37.39 45 GLN B C 1
ATOM 2440 O O . GLN B 1 38 ? 2.494 130.971 7.984 1.00 36.99 45 GLN B O 1
ATOM 2446 N N . ILE B 1 39 ? 1.489 129.096 7.241 1.00 32.75 46 ILE B N 1
ATOM 2447 C CA . ILE B 1 39 ? 2.165 128.254 8.224 1.00 29.20 46 ILE B CA 1
ATOM 2448 C C . ILE B 1 39 ? 3.657 128.188 7.926 1.00 31.93 46 ILE B C 1
ATOM 2449 O O . ILE B 1 39 ? 4.493 128.279 8.834 1.00 33.26 46 ILE B O 1
ATOM 2454 N N . GLN B 1 40 ? 4.015 128.040 6.648 1.00 32.00 47 GLN B N 1
ATOM 2455 C CA . GLN B 1 40 ? 5.425 127.962 6.277 1.00 32.05 47 GLN B CA 1
ATOM 2456 C C . GLN B 1 40 ? 6.148 129.270 6.568 1.00 32.55 47 GLN B C 1
ATOM 2457 O O . GLN B 1 40 ? 7.314 129.264 6.978 1.00 34.68 47 GLN B O 1
ATOM 2463 N N . ALA B 1 41 ? 5.475 130.405 6.355 1.00 33.74 48 ALA B N 1
ATOM 2464 C CA . ALA B 1 41 ? 6.081 131.692 6.680 1.00 34.62 48 ALA B CA 1
ATOM 2465 C C . ALA B 1 41 ? 6.365 131.801 8.171 1.00 33.52 48 ALA B C 1
ATOM 2466 O O . ALA B 1 41 ? 7.370 132.393 8.581 1.00 32.70 48 ALA B O 1
ATOM 2468 N N . VAL B 1 42 ? 5.486 131.230 8.997 1.00 33.11 49 VAL B N 1
ATOM 2469 C CA . VAL B 1 42 ? 5.716 131.188 10.436 1.00 32.88 49 VAL B CA 1
ATOM 2470 C C . VAL B 1 42 ? 6.924 130.318 10.759 1.00 31.31 49 VAL B C 1
ATOM 2471 O O . VAL B 1 42 ? 7.779 130.693 11.571 1.00 33.27 49 VAL B O 1
ATOM 2475 N N . ILE B 1 43 ? 7.016 129.148 10.125 1.00 29.37 50 ILE B N 1
ATOM 2476 C CA . ILE B 1 43 ? 8.141 128.252 10.369 1.00 29.44 50 ILE B CA 1
ATOM 2477 C C . ILE B 1 43 ? 9.437 128.868 9.859 1.00 32.02 50 ILE B C 1
ATOM 2478 O O . ILE B 1 43 ? 10.468 128.830 10.540 1.00 30.45 50 ILE B O 1
ATOM 2483 N N . ASP B 1 44 ? 9.404 129.451 8.657 1.00 35.21 51 ASP B N 1
ATOM 2484 C CA . ASP B 1 44 ? 10.606 130.052 8.090 1.00 38.41 51 ASP B CA 1
ATOM 2485 C C . ASP B 1 44 ? 11.092 131.233 8.920 1.00 39.92 51 ASP B C 1
ATOM 2486 O O . ASP B 1 44 ? 12.293 131.522 8.942 1.00 41.47 51 ASP B O 1
ATOM 2491 N N . ALA B 1 45 ? 10.181 131.922 9.609 1.00 40.46 52 ALA B N 1
ATOM 2492 C CA . ALA B 1 45 ? 10.563 133.029 10.476 1.00 42.09 52 ALA B CA 1
ATOM 2493 C C . ALA B 1 45 ? 11.203 132.568 11.779 1.00 41.30 52 ALA B C 1
ATOM 2494 O O . ALA B 1 45 ? 11.719 133.408 12.524 1.00 42.38 52 ALA B O 1
ATOM 2496 N N . GLY B 1 46 ? 11.179 131.270 12.073 1.00 39.42 53 GLY B N 1
ATOM 2497 C CA . GLY B 1 46 ? 11.835 130.741 13.254 1.00 38.20 53 GLY B CA 1
ATOM 2498 C C . GLY B 1 46 ? 11.011 130.822 14.523 1.00 37.86 53 GLY B C 1
ATOM 2499 O O . GLY B 1 46 ? 11.553 131.080 15.602 1.00 39.03 53 GLY B O 1
ATOM 2500 N N . ALA B 1 47 ? 9.703 130.592 14.415 1.00 36.43 54 ALA B N 1
ATOM 2501 C CA . ALA B 1 47 ? 8.815 130.671 15.568 1.00 35.07 54 ALA B CA 1
ATOM 2502 C C . ALA B 1 47 ? 8.738 129.373 16.359 1.00 32.85 54 ALA B C 1
ATOM 2503 O O . ALA B 1 47 ? 8.339 129.402 17.529 1.00 32.39 54 ALA B O 1
ATOM 2505 N N . LEU B 1 48 ? 9.112 128.246 15.756 1.00 30.84 55 LEU B N 1
ATOM 2506 C CA . LEU B 1 48 ? 8.926 126.957 16.417 1.00 30.25 55 LEU B CA 1
ATOM 2507 C C . LEU B 1 48 ? 9.765 126.775 17.679 1.00 30.16 55 LEU B C 1
ATOM 2508 O O . LEU B 1 48 ? 9.219 126.260 18.671 1.00 28.81 55 LEU B O 1
ATOM 2513 N N . PRO B 1 49 ? 11.056 127.137 17.725 1.00 33.03 56 PRO B N 1
ATOM 2514 C CA . PRO B 1 49 ? 11.804 126.942 18.981 1.00 33.08 56 PRO B CA 1
ATOM 2515 C C . PRO B 1 49 ? 11.199 127.675 20.167 1.00 31.79 56 PRO B C 1
ATOM 2516 O O . PRO B 1 49 ? 11.111 127.105 21.262 1.00 28.79 56 PRO B O 1
ATOM 2520 N N . ALA B 1 50 ? 10.773 128.926 19.979 1.00 31.58 57 ALA B N 1
ATOM 2521 C CA . ALA B 1 50 ? 10.169 129.669 21.080 1.00 33.77 57 ALA B CA 1
ATOM 2522 C C . ALA B 1 50 ? 8.812 129.090 21.458 1.00 33.14 57 ALA B C 1
ATOM 2523 O O . ALA B 1 50 ? 8.453 129.056 22.641 1.00 33.49 57 ALA B O 1
ATOM 2525 N N . LEU B 1 51 ? 8.052 128.618 20.468 1.00 32.65 58 LEU B N 1
ATOM 2526 C CA . LEU B 1 51 ? 6.735 128.051 20.737 1.00 33.74 58 LEU B CA 1
ATOM 2527 C C . LEU B 1 51 ? 6.832 126.763 21.540 1.00 31.57 58 LEU B C 1
ATOM 2528 O O . LEU B 1 51 ? 6.013 126.518 22.435 1.00 30.17 58 LEU B O 1
ATOM 2533 N N . VAL B 1 52 ? 7.810 125.918 21.218 1.00 29.60 59 VAL B N 1
ATOM 2534 C CA . VAL B 1 52 ? 7.997 124.683 21.967 1.00 31.05 59 VAL B CA 1
ATOM 2535 C C . VAL B 1 52 ? 8.417 124.991 23.398 1.00 33.80 59 VAL B C 1
ATOM 2536 O O . VAL B 1 52 ? 7.975 124.331 24.347 1.00 31.33 59 VAL B O 1
ATOM 2540 N N . GLN B 1 53 ? 9.259 126.010 23.580 1.00 37.84 60 GLN B N 1
ATOM 2541 C CA . GLN B 1 53 ? 9.684 126.384 24.923 1.00 42.47 60 GLN B CA 1
ATOM 2542 C C . GLN B 1 53 ? 8.520 126.912 25.751 1.00 37.84 60 GLN B C 1
ATOM 2543 O O . GLN B 1 53 ? 8.502 126.733 26.974 1.00 36.45 60 GLN B O 1
ATOM 2549 N N . LEU B 1 54 ? 7.538 127.551 25.109 1.00 35.12 61 LEU B N 1
ATOM 2550 C CA . LEU B 1 54 ? 6.357 128.030 25.818 1.00 34.64 61 LEU B CA 1
ATOM 2551 C C . LEU B 1 54 ? 5.420 126.903 26.228 1.00 34.73 61 LEU B C 1
ATOM 2552 O O . LEU B 1 54 ? 4.506 127.140 27.026 1.00 35.35 61 LEU B O 1
ATOM 2557 N N . LEU B 1 55 ? 5.617 125.691 25.706 1.00 34.77 62 LEU B N 1
ATOM 2558 C CA . LEU B 1 55 ? 4.854 124.542 26.173 1.00 35.34 62 LEU B CA 1
ATOM 2559 C C . LEU B 1 55 ? 5.226 124.137 27.593 1.00 38.29 62 LEU B C 1
ATOM 2560 O O . LEU B 1 55 ? 4.509 123.331 28.196 1.00 38.36 62 LEU B O 1
ATOM 2565 N N . SER B 1 56 ? 6.324 124.666 28.134 1.00 41.73 63 SER B N 1
ATOM 2566 C CA . SER B 1 56 ? 6.708 124.439 29.520 1.00 45.85 63 SER B CA 1
ATOM 2567 C C . SER B 1 56 ? 6.197 125.524 30.457 1.00 45.32 63 SER B C 1
ATOM 2568 O O . SER B 1 56 ? 6.505 125.482 31.653 1.00 45.56 63 SER B O 1
ATOM 2571 N N . SER B 1 57 ? 5.431 126.486 29.952 1.00 44.60 64 SER B N 1
ATOM 2572 C CA . SER B 1 57 ? 5.036 127.621 30.773 1.00 46.34 64 SER B CA 1
ATOM 2573 C C . SER B 1 57 ? 4.022 127.181 31.830 1.00 47.27 64 SER B C 1
ATOM 2574 O O . SER B 1 57 ? 3.107 126.411 31.533 1.00 44.62 64 SER B O 1
ATOM 2577 N N . PRO B 1 58 ? 4.170 127.648 33.073 1.00 51.07 65 PRO B N 1
ATOM 2578 C CA . PRO B 1 58 ? 3.211 127.282 34.122 1.00 52.92 65 PRO B CA 1
ATOM 2579 C C . PRO B 1 58 ? 1.931 128.102 34.114 1.00 54.89 65 PRO B C 1
ATOM 2580 O O . PRO B 1 58 ? 1.071 127.874 34.972 1.00 54.42 65 PRO B O 1
ATOM 2584 N N . ASN B 1 59 ? 1.773 129.040 33.184 1.00 56.56 66 ASN B N 1
ATOM 2585 C CA . ASN B 1 59 ? 0.572 129.860 33.114 1.00 58.83 66 ASN B CA 1
ATOM 2586 C C . ASN B 1 59 ? -0.407 129.237 32.126 1.00 56.14 66 ASN B C 1
ATOM 2587 O O . ASN B 1 59 ? -0.024 128.861 31.014 1.00 54.49 66 ASN B O 1
ATOM 2592 N N . GLU B 1 60 ? -1.672 129.129 32.542 1.00 56.11 67 GLU B N 1
ATOM 2593 C CA . GLU B 1 60 ? -2.667 128.421 31.742 1.00 55.26 67 GLU B CA 1
ATOM 2594 C C . GLU B 1 60 ? -2.935 129.131 30.419 1.00 51.42 67 GLU B C 1
ATOM 2595 O O . GLU B 1 60 ? -3.039 128.484 29.371 1.00 49.04 67 GLU B O 1
ATOM 2601 N N . GLN B 1 61 ? -3.042 130.463 30.449 1.00 49.60 68 GLN B N 1
ATOM 2602 C CA . GLN B 1 61 ? -3.419 131.211 29.252 1.00 47.15 68 GLN B CA 1
ATOM 2603 C C . GLN B 1 61 ? -2.306 131.206 28.209 1.00 40.44 68 GLN B C 1
ATOM 2604 O O . GLN B 1 61 ? -2.581 131.152 27.005 1.00 37.81 68 GLN B O 1
ATOM 2610 N N . ILE B 1 62 ? -1.047 131.275 28.646 1.00 37.40 69 ILE B N 1
ATOM 2611 C CA . ILE B 1 62 ? 0.067 131.170 27.709 1.00 35.02 69 ILE B CA 1
ATOM 2612 C C . ILE B 1 62 ? 0.166 129.752 27.163 1.00 32.35 69 ILE B C 1
ATOM 2613 O O . ILE B 1 62 ? 0.393 129.546 25.964 1.00 30.75 69 ILE B O 1
ATOM 2618 N N . LEU B 1 63 ? -0.005 128.754 28.033 1.00 32.93 70 LEU B N 1
ATOM 2619 C CA . LEU B 1 63 ? 0.047 127.366 27.591 1.00 32.59 70 LEU B CA 1
ATOM 2620 C C . LEU B 1 63 ? -1.104 127.049 26.646 1.00 31.64 70 LEU B C 1
ATOM 2621 O O . LEU B 1 63 ? -0.906 126.392 25.617 1.00 31.57 70 LEU B O 1
ATOM 2626 N N . SER B 1 64 ? -2.312 127.512 26.976 1.00 30.89 71 SER B N 1
ATOM 2627 C CA . SER B 1 64 ? -3.446 127.320 26.079 1.00 29.16 71 SER B CA 1
ATOM 2628 C C . SER B 1 64 ? -3.199 127.995 24.739 1.00 27.65 71 SER B C 1
ATOM 2629 O O . SER B 1 64 ? -3.470 127.415 23.681 1.00 24.47 71 SER B O 1
ATOM 2632 N N . SER B 1 65 ? -2.675 129.223 24.764 1.00 28.58 72 SER B N 1
ATOM 2633 C CA . SER B 1 65 ? -2.441 129.953 23.524 1.00 29.67 72 SER B CA 1
ATOM 2634 C C . SER B 1 65 ? -1.331 129.305 22.703 1.00 28.50 72 SER B C 1
ATOM 2635 O O . SER B 1 65 ? -1.408 129.263 21.469 1.00 27.90 72 SER B O 1
ATOM 2638 N N . ALA B 1 66 ? -0.294 128.788 23.367 1.00 27.65 73 ALA B N 1
ATOM 2639 C CA . ALA B 1 66 ? 0.778 128.110 22.643 1.00 27.35 73 ALA B CA 1
ATOM 2640 C C . ALA B 1 66 ? 0.296 126.793 22.048 1.00 26.85 73 ALA B C 1
ATOM 2641 O O . ALA B 1 66 ? 0.674 126.438 20.925 1.00 25.69 73 ALA B O 1
ATOM 2643 N N . LEU B 1 67 ? -0.537 126.053 22.786 1.00 27.42 74 LEU B N 1
ATOM 2644 C CA . LEU B 1 67 ? -1.066 124.795 22.268 1.00 26.49 74 LEU B CA 1
ATOM 2645 C C . LEU B 1 67 ? -1.969 125.030 21.064 1.00 25.47 74 LEU B C 1
ATOM 2646 O O . LEU B 1 67 ? -1.933 124.266 20.092 1.00 23.23 74 LEU B O 1
ATOM 2651 N N . GLY B 1 68 ? -2.787 126.084 21.109 1.00 26.21 75 GLY B N 1
ATOM 2652 C CA . GLY B 1 68 ? -3.650 126.388 19.979 1.00 27.08 75 GLY B CA 1
ATOM 2653 C C . GLY B 1 68 ? -2.870 126.765 18.733 1.00 27.24 75 GLY B C 1
ATOM 2654 O O . GLY B 1 68 ? -3.215 126.351 17.624 1.00 26.08 75 GLY B O 1
ATOM 2655 N N . ALA B 1 69 ? -1.812 127.560 18.899 1.00 28.21 76 ALA B N 1
ATOM 2656 C CA . ALA B 1 69 ? -0.950 127.890 17.769 1.00 27.61 76 ALA B CA 1
ATOM 2657 C C . ALA B 1 69 ? -0.233 126.649 17.255 1.00 26.91 76 ALA B C 1
ATOM 2658 O O . ALA B 1 69 ? -0.169 126.410 16.044 1.00 25.35 76 ALA B O 1
ATOM 2660 N N . LEU B 1 70 ? 0.312 125.848 18.174 1.00 27.71 77 LEU B N 1
ATOM 2661 C CA . LEU B 1 70 ? 0.995 124.615 17.793 1.00 29.15 77 LEU B CA 1
ATOM 2662 C C . LEU B 1 70 ? 0.080 123.695 16.998 1.00 26.48 77 LEU B C 1
ATOM 2663 O O . LEU B 1 70 ? 0.504 123.091 16.004 1.00 23.37 77 LEU B O 1
ATOM 2668 N N . SER B 1 71 ? -1.183 123.581 17.413 1.00 25.60 78 SER B N 1
ATOM 2669 C CA . SER B 1 71 ? -2.085 122.617 16.793 1.00 25.59 78 SER B CA 1
ATOM 2670 C C . SER B 1 71 ? -2.497 123.054 15.392 1.00 25.41 78 SER B C 1
ATOM 2671 O O . SER B 1 71 ? -2.662 122.214 14.499 1.00 24.49 78 SER B O 1
ATOM 2674 N N . ASN B 1 72 ? -2.680 124.362 15.183 1.00 24.73 79 ASN B N 1
ATOM 2675 C CA . ASN B 1 72 ? -3.011 124.853 13.850 1.00 24.19 79 ASN B CA 1
ATOM 2676 C C . ASN B 1 72 ? -1.838 124.700 12.891 1.00 23.75 79 ASN B C 1
ATOM 2677 O O . ASN B 1 72 ? -2.042 124.428 11.703 1.00 24.00 79 ASN B O 1
ATOM 2682 N N . ILE B 1 73 ? -0.609 124.872 13.384 1.00 23.70 80 ILE B N 1
ATOM 2683 C CA . ILE B 1 73 ? 0.566 124.618 12.556 1.00 24.41 80 ILE B CA 1
ATOM 2684 C C . ILE B 1 73 ? 0.623 123.149 12.159 1.00 23.96 80 ILE B C 1
ATOM 2685 O O . ILE B 1 73 ? 0.949 122.810 11.015 1.00 23.53 80 ILE B O 1
ATOM 2690 N N . ALA B 1 74 ? 0.289 122.255 13.091 1.00 24.62 81 ALA B N 1
ATOM 2691 C CA . ALA B 1 74 ? 0.296 120.822 12.825 1.00 25.67 81 ALA B CA 1
ATOM 2692 C C . ALA B 1 74 ? -0.821 120.382 11.888 1.00 25.76 81 ALA B C 1
ATOM 2693 O O . ALA B 1 74 ? -0.889 119.194 11.554 1.00 24.57 81 ALA B O 1
ATOM 2695 N N . SER B 1 75 ? -1.698 121.290 11.465 1.00 26.51 82 SER B N 1
ATOM 2696 C CA . SER B 1 75 ? -2.686 120.982 10.440 1.00 25.65 82 SER B CA 1
ATOM 2697 C C . SER B 1 75 ? -2.138 121.153 9.030 1.00 25.91 82 SER B C 1
ATOM 2698 O O . SER B 1 75 ? -2.877 120.935 8.064 1.00 25.12 82 SER B O 1
ATOM 2701 N N . GLY B 1 76 ? -0.873 121.539 8.889 1.00 27.19 83 GLY B N 1
ATOM 2702 C CA . GLY B 1 76 ? -0.269 121.736 7.590 1.00 27.89 83 GLY B CA 1
ATOM 2703 C C . GLY B 1 76 ? 0.258 120.445 6.998 1.00 28.09 83 GLY B C 1
ATOM 2704 O O . GLY B 1 76 ? -0.128 119.340 7.389 1.00 26.42 83 GLY B O 1
ATOM 2705 N N . GLY B 1 77 ? 1.165 120.597 6.036 1.00 28.57 84 GLY B N 1
ATOM 2706 C CA . GLY B 1 77 ? 1.728 119.455 5.347 1.00 28.02 84 GLY B CA 1
ATOM 2707 C C . GLY B 1 77 ? 2.557 118.568 6.257 1.00 28.77 84 GLY B C 1
ATOM 2708 O O . GLY B 1 77 ? 2.819 118.872 7.421 1.00 29.43 84 GLY B O 1
ATOM 2709 N N . ASN B 1 78 ? 2.983 117.434 5.694 1.00 28.04 85 ASN B N 1
ATOM 2710 C CA . ASN B 1 78 ? 3.738 116.459 6.475 1.00 27.82 85 ASN B CA 1
ATOM 2711 C C . ASN B 1 78 ? 5.082 117.021 6.919 1.00 28.90 85 ASN B C 1
ATOM 2712 O O . ASN B 1 78 ? 5.522 116.777 8.049 1.00 27.68 85 ASN B O 1
ATOM 2717 N N . GLU B 1 79 ? 5.751 117.777 6.046 1.00 33.07 86 GLU B N 1
ATOM 2718 C CA . GLU B 1 79 ? 7.043 118.350 6.406 1.00 37.13 86 GLU B CA 1
ATOM 2719 C C . GLU B 1 79 ? 6.910 119.513 7.380 1.00 33.43 86 GLU B C 1
ATOM 2720 O O . GLU B 1 79 ? 7.865 119.808 8.106 1.00 32.72 86 GLU B O 1
ATOM 2726 N N . GLN B 1 80 ? 5.755 120.180 7.410 1.00 30.96 87 GLN B N 1
ATOM 2727 C CA . GLN B 1 80 ? 5.531 121.210 8.418 1.00 29.89 87 GLN B CA 1
ATOM 2728 C C . GLN B 1 80 ? 5.275 120.585 9.784 1.00 27.02 87 GLN B C 1
ATOM 2729 O O . GLN B 1 80 ? 5.709 121.120 10.811 1.00 27.15 87 GLN B O 1
ATOM 2735 N N . ILE B 1 81 ? 4.573 119.450 9.812 1.00 23.93 88 ILE B N 1
ATOM 2736 C CA . ILE B 1 81 ? 4.442 118.682 11.046 1.00 22.61 88 ILE B CA 1
ATOM 2737 C C . ILE B 1 81 ? 5.808 118.192 11.508 1.00 21.74 88 ILE B C 1
ATOM 2738 O O . ILE B 1 81 ? 6.123 118.211 12.705 1.00 19.99 88 ILE B O 1
ATOM 2743 N N . GLN B 1 82 ? 6.647 117.756 10.564 1.00 22.77 89 GLN B N 1
ATOM 2744 C CA . GLN B 1 82 ? 7.976 117.269 10.914 1.00 24.17 89 GLN B CA 1
ATOM 2745 C C . GLN B 1 82 ? 8.850 118.376 11.493 1.00 25.30 89 GLN B C 1
ATOM 2746 O O . GLN B 1 82 ? 9.692 118.108 12.358 1.00 25.26 89 GLN B O 1
ATOM 2752 N N . ALA B 1 83 ? 8.673 119.616 11.030 1.00 23.44 90 ALA B N 1
ATOM 2753 C CA . ALA B 1 83 ? 9.400 120.732 11.627 1.00 23.77 90 ALA B CA 1
ATOM 2754 C C . ALA B 1 83 ? 8.954 120.981 13.061 1.00 23.96 90 ALA B C 1
ATOM 2755 O O . ALA B 1 83 ? 9.766 121.383 13.903 1.00 25.39 90 ALA B O 1
ATOM 2757 N N . VAL B 1 84 ? 7.672 120.753 13.354 1.00 21.21 91 VAL B N 1
ATOM 2758 C CA . VAL B 1 84 ? 7.191 120.825 14.729 1.00 20.66 91 VAL B CA 1
ATOM 2759 C C . VAL B 1 84 ? 7.838 119.735 15.577 1.00 20.63 91 VAL B C 1
ATOM 2760 O O . VAL B 1 84 ? 8.213 119.967 16.733 1.00 19.76 91 VAL B O 1
ATOM 2764 N N . ILE B 1 85 ? 7.989 118.536 15.013 1.00 20.32 92 ILE B N 1
ATOM 2765 C CA . ILE B 1 85 ? 8.590 117.432 15.753 1.00 20.74 92 ILE B CA 1
ATOM 2766 C C . ILE B 1 85 ? 10.074 117.688 15.988 1.00 23.11 92 ILE B C 1
ATOM 2767 O O . ILE B 1 85 ? 10.591 117.459 17.089 1.00 22.30 92 ILE B O 1
ATOM 2772 N N . ASP B 1 86 ? 10.781 118.176 14.964 1.00 24.78 93 ASP B N 1
ATOM 2773 C CA . ASP B 1 86 ? 12.206 118.456 15.103 1.00 26.74 93 ASP B CA 1
ATOM 2774 C C . ASP B 1 86 ? 12.485 119.548 16.126 1.00 26.89 93 ASP B C 1
ATOM 2775 O O . ASP B 1 86 ? 13.582 119.584 16.695 1.00 27.27 93 ASP B O 1
ATOM 2780 N N . ALA B 1 87 ? 11.522 120.436 16.374 1.00 24.33 94 ALA B N 1
ATOM 2781 C CA . ALA B 1 87 ? 11.693 121.490 17.364 1.00 25.96 94 ALA B CA 1
ATOM 2782 C C . ALA B 1 87 ? 11.525 120.998 18.796 1.00 25.99 94 ALA B C 1
ATOM 2783 O O . ALA B 1 87 ? 11.761 121.773 19.730 1.00 27.86 94 ALA B O 1
ATOM 2785 N N . GLY B 1 88 ? 11.121 119.744 18.992 1.00 24.11 95 GLY B N 1
ATOM 2786 C CA . GLY B 1 88 ? 11.016 119.185 20.323 1.00 25.44 95 GLY B CA 1
ATOM 2787 C C . GLY B 1 88 ? 9.656 119.295 20.973 1.00 28.51 95 GLY B C 1
ATOM 2788 O O . GLY B 1 88 ? 9.571 119.317 22.206 1.00 30.36 95 GLY B O 1
ATOM 2789 N N . ALA B 1 89 ? 8.582 119.355 20.184 1.00 28.55 96 ALA B N 1
ATOM 2790 C CA . ALA B 1 89 ? 7.252 119.547 20.752 1.00 28.22 96 ALA B CA 1
ATOM 2791 C C . ALA B 1 89 ? 6.701 118.280 21.394 1.00 24.75 96 ALA B C 1
ATOM 2792 O O . ALA B 1 89 ? 5.875 118.367 22.309 1.00 23.66 96 ALA B O 1
ATOM 2794 N N . LEU B 1 90 ? 7.145 117.102 20.940 1.00 22.34 97 LEU B N 1
ATOM 2795 C CA . LEU B 1 90 ? 6.523 115.860 21.398 1.00 22.03 97 LEU B CA 1
ATOM 2796 C C . LEU B 1 90 ? 6.780 115.567 22.872 1.00 22.60 97 LEU B C 1
ATOM 2797 O O . LEU B 1 90 ? 5.819 115.221 23.582 1.00 21.99 97 LEU B O 1
ATOM 2802 N N . PRO B 1 91 ? 8.012 115.657 23.398 1.00 22.93 98 PRO B N 1
ATOM 2803 C CA . PRO B 1 91 ? 8.201 115.336 24.825 1.00 23.43 98 PRO B CA 1
ATOM 2804 C C . PRO B 1 91 ? 7.359 116.190 25.757 1.00 23.38 98 PRO B C 1
ATOM 2805 O O . PRO B 1 91 ? 6.878 115.689 26.782 1.00 23.61 98 PRO B O 1
ATOM 2809 N N . ALA B 1 92 ? 7.160 117.468 25.429 1.00 23.62 99 ALA B N 1
ATOM 2810 C CA . ALA B 1 92 ? 6.310 118.314 26.261 1.00 23.86 99 ALA B CA 1
ATOM 2811 C C . ALA B 1 92 ? 4.844 117.918 26.134 1.00 23.72 99 ALA B C 1
ATOM 2812 O O . ALA B 1 92 ? 4.097 117.956 27.119 1.00 26.13 99 ALA B O 1
ATOM 2814 N N . LEU B 1 93 ? 4.414 117.531 24.930 1.00 19.73 100 LEU B N 1
ATOM 2815 C CA . LEU B 1 93 ? 3.021 117.143 24.730 1.00 20.96 100 LEU B CA 1
ATOM 2816 C C . LEU B 1 93 ? 2.689 115.856 25.477 1.00 20.70 100 LEU B C 1
ATOM 2817 O O . LEU B 1 93 ? 1.597 115.725 26.043 1.00 19.55 100 LEU B O 1
ATOM 2822 N N . VAL B 1 94 ? 3.615 114.894 25.485 1.00 21.03 101 VAL B N 1
ATOM 2823 C CA . VAL B 1 94 ? 3.379 113.640 26.196 1.00 21.78 101 VAL B CA 1
ATOM 2824 C C . VAL B 1 94 ? 3.277 113.890 27.696 1.00 24.35 101 VAL B C 1
ATOM 2825 O O . VAL B 1 94 ? 2.450 113.282 28.388 1.00 23.50 101 VAL B O 1
ATOM 2829 N N . GLN B 1 95 ? 4.106 114.796 28.221 1.00 28.93 102 GLN B N 1
ATOM 2830 C CA . GLN B 1 95 ? 4.029 115.132 29.639 1.00 33.67 102 GLN B CA 1
ATOM 2831 C C . GLN B 1 95 ? 2.698 115.789 29.980 1.00 34.01 102 GLN B C 1
ATOM 2832 O O . GLN B 1 95 ? 2.152 115.575 31.069 1.00 35.15 102 GLN B O 1
ATOM 2838 N N . LEU B 1 96 ? 2.157 116.590 29.061 1.00 32.71 103 LEU B N 1
ATOM 2839 C CA . LEU B 1 96 ? 0.878 117.245 29.302 1.00 33.91 103 LEU B CA 1
ATOM 2840 C C . LEU B 1 96 ? -0.299 116.280 29.249 1.00 33.52 103 LEU B C 1
ATOM 2841 O O . LEU B 1 96 ? -1.419 116.681 29.583 1.00 34.28 103 LEU B O 1
ATOM 2846 N N . LEU B 1 97 ? -0.079 115.026 28.844 1.00 32.47 104 LEU B N 1
ATOM 2847 C CA . LEU B 1 97 ? -1.158 114.045 28.850 1.00 32.10 104 LEU B CA 1
ATOM 2848 C C . LEU B 1 97 ? -1.538 113.613 30.260 1.00 34.62 104 LEU B C 1
ATOM 2849 O O . LEU B 1 97 ? -2.609 113.027 30.448 1.00 35.08 104 LEU B O 1
ATOM 2854 N N . SER B 1 98 ? -0.690 113.888 31.251 1.00 36.76 105 SER B N 1
ATOM 2855 C CA . SER B 1 98 ? -0.999 113.637 32.651 1.00 38.69 105 SER B CA 1
ATOM 2856 C C . SER B 1 98 ? -1.369 114.915 33.395 1.00 38.72 105 SER B C 1
ATOM 2857 O O . SER B 1 98 ? -1.313 114.949 34.629 1.00 39.72 105 SER B O 1
ATOM 2860 N N . SER B 1 99 ? -1.728 115.965 32.672 1.00 36.56 106 SER B N 1
ATOM 2861 C CA . SER B 1 99 ? -2.150 117.205 33.309 1.00 36.02 106 SER B CA 1
ATOM 2862 C C . SER B 1 99 ? -3.521 117.026 33.947 1.00 37.66 106 SER B C 1
ATOM 2863 O O . SER B 1 99 ? -4.433 116.488 33.304 1.00 35.67 106 SER B O 1
ATOM 2866 N N . PRO B 1 100 ? -3.714 117.454 35.197 1.00 40.54 107 PRO B N 1
ATOM 2867 C CA . PRO B 1 100 ? -5.063 117.433 35.777 1.00 42.52 107 PRO B CA 1
ATOM 2868 C C . PRO B 1 100 ? -5.969 118.500 35.197 1.00 43.24 107 PRO B C 1
ATOM 2869 O O . PRO B 1 100 ? -7.195 118.375 35.308 1.00 43.35 107 PRO B O 1
ATOM 2873 N N . ASN B 1 101 ? -5.404 119.543 34.590 1.00 43.82 108 ASN B N 1
ATOM 2874 C CA . ASN B 1 101 ? -6.183 120.580 33.916 1.00 45.17 108 ASN B CA 1
ATOM 2875 C C . ASN B 1 101 ? -6.702 120.007 32.606 1.00 47.24 108 ASN B C 1
ATOM 2876 O O . ASN B 1 101 ? -5.951 119.839 31.643 1.00 47.15 108 ASN B O 1
ATOM 2881 N N . GLU B 1 102 ? -7.997 119.712 32.569 1.00 49.17 109 GLU B N 1
ATOM 2882 C CA . GLU B 1 102 ? -8.598 118.968 31.476 1.00 51.83 109 GLU B CA 1
ATOM 2883 C C . GLU B 1 102 ? -8.819 119.806 30.231 1.00 47.89 109 GLU B C 1
ATOM 2884 O O . GLU B 1 102 ? -9.011 119.232 29.157 1.00 46.04 109 GLU B O 1
ATOM 2890 N N . GLN B 1 103 ? -8.742 121.135 30.334 1.00 45.85 110 GLN B N 1
ATOM 2891 C CA . GLN B 1 103 ? -8.753 121.958 29.128 1.00 43.78 110 GLN B CA 1
ATOM 2892 C C . GLN B 1 103 ? -7.365 122.021 28.496 1.00 35.87 110 GLN B C 1
ATOM 2893 O O . GLN B 1 103 ? -7.239 122.044 27.266 1.00 32.26 110 GLN B O 1
ATOM 2899 N N . ILE B 1 104 ? -6.315 122.039 29.321 1.00 32.15 111 ILE B N 1
ATOM 2900 C CA . ILE B 1 104 ? -4.963 121.877 28.798 1.00 30.53 111 ILE B CA 1
ATOM 2901 C C . ILE B 1 104 ? -4.793 120.485 28.204 1.00 27.37 111 ILE B C 1
ATOM 2902 O O . ILE B 1 104 ? -4.180 120.316 27.143 1.00 24.94 111 ILE B O 1
ATOM 2907 N N . LEU B 1 105 ? -5.334 119.467 28.879 1.00 28.88 112 LEU B N 1
ATOM 2908 C CA . LEU B 1 105 ? -5.287 118.108 28.351 1.00 30.28 112 LEU B CA 1
ATOM 2909 C C . LEU B 1 105 ? -5.981 118.019 26.998 1.00 30.49 112 LEU B C 1
ATOM 2910 O O . LEU B 1 105 ? -5.493 117.343 26.085 1.00 30.57 112 LEU B O 1
ATOM 2915 N N . GLN B 1 106 ? -7.115 118.707 26.846 1.00 31.01 113 GLN B N 1
ATOM 2916 C CA . GLN B 1 106 ? -7.831 118.684 25.574 1.00 31.21 113 GLN B CA 1
ATOM 2917 C C . GLN B 1 106 ? -7.007 119.324 24.463 1.00 25.99 113 GLN B C 1
ATOM 2918 O O . GLN B 1 106 ? -6.957 118.808 23.340 1.00 21.89 113 GLN B O 1
ATOM 2924 N N . LEU B 1 107 ? -6.349 120.448 24.757 1.00 24.75 114 LEU B N 1
ATOM 2925 C CA . LEU B 1 107 ? -5.546 121.119 23.740 1.00 24.90 114 LEU B CA 1
ATOM 2926 C C . LEU B 1 107 ? -4.284 120.333 23.407 1.00 24.41 114 LEU B C 1
ATOM 2927 O O . LEU B 1 107 ? -3.837 120.343 22.254 1.00 25.44 114 LEU B O 1
ATOM 2932 N N . ALA B 1 108 ? -3.694 119.655 24.394 1.00 24.01 115 ALA B N 1
ATOM 2933 C CA . ALA B 1 108 ? -2.547 118.799 24.112 1.00 22.60 115 ALA B CA 1
ATOM 2934 C C . ALA B 1 108 ? -2.946 117.625 23.227 1.00 20.55 115 ALA B C 1
ATOM 2935 O O . ALA B 1 108 ? -2.173 117.201 22.360 1.00 18.45 115 ALA B O 1
ATOM 2937 N N . LEU B 1 109 ? -4.152 117.088 23.431 1.00 19.64 116 LEU B N 1
ATOM 2938 C CA . LEU B 1 109 ? -4.644 116.017 22.571 1.00 20.45 116 LEU B CA 1
ATOM 2939 C C . LEU B 1 109 ? -4.951 116.525 21.168 1.00 21.98 116 LEU B C 1
ATOM 2940 O O . LEU B 1 109 ? -4.794 115.781 20.193 1.00 20.99 116 LEU B O 1
ATOM 2945 N N A TRP B 1 110 ? -5.392 117.779 21.045 0.58 22.80 117 TRP B N 1
ATOM 2946 N N B TRP B 1 110 ? -5.385 117.782 21.050 0.42 22.84 117 TRP B N 1
ATOM 2947 C CA A TRP B 1 110 ? -5.630 118.356 19.725 0.58 23.21 117 TRP B CA 1
ATOM 2948 C CA B TRP B 1 110 ? -5.633 118.371 19.738 0.42 23.21 117 TRP B CA 1
ATOM 2949 C C A TRP B 1 110 ? -4.334 118.443 18.929 0.58 22.90 117 TRP B C 1
ATOM 2950 C C B TRP B 1 110 ? -4.344 118.465 18.929 0.42 22.94 117 TRP B C 1
ATOM 2951 O O A TRP B 1 110 ? -4.287 118.069 17.751 0.58 22.62 117 TRP B O 1
ATOM 2952 O O B TRP B 1 110 ? -4.312 118.117 17.743 0.42 22.72 117 TRP B O 1
ATOM 2973 N N . ALA B 1 111 ? -3.266 118.934 19.562 1.00 23.24 118 ALA B N 1
ATOM 2974 C CA . ALA B 1 111 ? -1.990 119.062 18.865 1.00 22.54 118 ALA B CA 1
ATOM 2975 C C . ALA B 1 111 ? -1.400 117.698 18.530 1.00 20.32 118 ALA B C 1
ATOM 2976 O O . ALA B 1 111 ? -0.831 117.512 17.448 1.00 16.39 118 ALA B O 1
ATOM 2978 N N . LEU B 1 112 ? -1.526 116.730 19.442 1.00 21.33 119 LEU B N 1
ATOM 2979 C CA . LEU B 1 112 ? -1.010 115.393 19.168 1.00 20.59 119 LEU B CA 1
ATOM 2980 C C . LEU B 1 112 ? -1.793 114.717 18.050 1.00 18.85 119 LEU B C 1
ATOM 2981 O O . LEU B 1 112 ? -1.219 113.980 17.239 1.00 18.29 119 LEU B O 1
ATOM 2986 N N . SER B 1 113 ? -3.106 114.958 17.991 1.00 19.80 120 SER B N 1
ATOM 2987 C CA . SER B 1 113 ? -3.924 114.382 16.927 1.00 19.32 120 SER B CA 1
ATOM 2988 C C . SER B 1 113 ? -3.502 114.908 15.562 1.00 17.78 120 SER B C 1
ATOM 2989 O O . SER B 1 113 ? -3.415 114.143 14.594 1.00 17.28 120 SER B O 1
ATOM 2992 N N . ASN B 1 114 ? -3.244 116.215 15.464 1.00 17.99 121 ASN B N 1
ATOM 2993 C CA . ASN B 1 114 ? -2.851 116.800 14.188 1.00 20.03 121 ASN B CA 1
ATOM 2994 C C . ASN B 1 114 ? -1.461 116.337 13.771 1.00 20.24 121 ASN B C 1
ATOM 2995 O O . ASN B 1 114 ? -1.212 116.096 12.584 1.00 20.29 121 ASN B O 1
ATOM 3000 N N . ILE B 1 115 ? -0.539 116.213 14.730 1.00 20.12 122 ILE B N 1
ATOM 3001 C CA . ILE B 1 115 ? 0.788 115.692 14.415 1.00 19.59 122 ILE B CA 1
ATOM 3002 C C . ILE B 1 115 ? 0.690 114.252 13.930 1.00 18.64 122 ILE B C 1
ATOM 3003 O O . ILE B 1 115 ? 1.386 113.846 12.991 1.00 18.10 122 ILE B O 1
ATOM 3008 N N . ALA B 1 116 ? -0.186 113.461 14.552 1.00 18.98 123 ALA B N 1
ATOM 3009 C CA . ALA B 1 116 ? -0.410 112.082 14.135 1.00 19.60 123 ALA B CA 1
ATOM 3010 C C . ALA B 1 116 ? -1.184 111.976 12.828 1.00 22.06 123 ALA B C 1
ATOM 3011 O O . ALA B 1 116 ? -1.349 110.861 12.319 1.00 22.62 123 ALA B O 1
ATOM 3013 N N . SER B 1 117 ? -1.666 113.092 12.281 1.00 20.39 124 SER B N 1
ATOM 3014 C CA . SER B 1 117 ? -2.326 113.094 10.983 1.00 18.45 124 SER B CA 1
ATOM 3015 C C . SER B 1 117 ? -1.342 113.167 9.822 1.00 21.00 124 SER B C 1
ATOM 3016 O O . SER B 1 117 ? -1.774 113.185 8.665 1.00 20.03 124 SER B O 1
ATOM 3019 N N . GLY B 1 118 ? -0.041 113.206 10.099 1.00 22.01 125 GLY B N 1
ATOM 3020 C CA . GLY B 1 118 ? 0.966 113.252 9.060 1.00 20.95 125 GLY B CA 1
ATOM 3021 C C . GLY B 1 118 ? 1.302 111.873 8.530 1.00 21.21 125 GLY B C 1
ATOM 3022 O O . GLY B 1 118 ? 0.513 110.929 8.617 1.00 19.50 125 GLY B O 1
ATOM 3023 N N . GLY B 1 119 ? 2.504 111.763 7.970 1.00 20.80 126 GLY B N 1
ATOM 3024 C CA . GLY B 1 119 ? 2.979 110.517 7.409 1.00 19.95 126 GLY B CA 1
ATOM 3025 C C . GLY B 1 119 ? 3.519 109.574 8.468 1.00 18.34 126 GLY B C 1
ATOM 3026 O O . GLY B 1 119 ? 3.440 109.817 9.673 1.00 16.35 126 GLY B O 1
ATOM 3027 N N . ASN B 1 120 ? 4.100 108.472 7.987 1.00 19.13 127 ASN B N 1
ATOM 3028 C CA . ASN B 1 120 ? 4.547 107.412 8.887 1.00 19.96 127 ASN B CA 1
ATOM 3029 C C . ASN B 1 120 ? 5.713 107.864 9.758 1.00 20.16 127 ASN B C 1
ATOM 3030 O O . ASN B 1 120 ? 5.818 107.455 10.920 1.00 21.07 127 ASN B O 1
ATOM 3035 N N . GLU B 1 121 ? 6.604 108.700 9.219 1.00 19.31 128 GLU B N 1
ATOM 3036 C CA . GLU B 1 121 ? 7.702 109.210 10.033 1.00 23.63 128 GLU B CA 1
ATOM 3037 C C . GLU B 1 121 ? 7.184 110.103 11.153 1.00 21.87 128 GLU B C 1
ATOM 3038 O O . GLU B 1 121 ? 7.706 110.071 12.274 1.00 21.36 128 GLU B O 1
ATOM 3044 N N . GLN B 1 122 ? 6.155 110.903 10.871 1.00 18.02 129 GLN B N 1
ATOM 3045 C CA . GLN B 1 122 ? 5.570 111.743 11.910 1.00 16.68 129 GLN B CA 1
ATOM 3046 C C . GLN B 1 122 ? 4.842 110.901 12.951 1.00 16.94 129 GLN B C 1
ATOM 3047 O O . GLN B 1 122 ? 4.927 111.181 14.152 1.00 16.69 129 GLN B O 1
ATOM 3053 N N . ILE B 1 123 ? 4.130 109.860 12.511 1.00 13.36 130 ILE B N 1
ATOM 3054 C CA . ILE B 1 123 ? 3.410 109.005 13.450 1.00 14.41 130 ILE B CA 1
ATOM 3055 C C . ILE B 1 123 ? 4.386 108.209 14.308 1.00 15.83 130 ILE B C 1
ATOM 3056 O O . ILE B 1 123 ? 4.192 108.066 15.522 1.00 15.54 130 ILE B O 1
ATOM 3061 N N . GLN B 1 124 ? 5.450 107.679 13.697 1.00 16.13 131 GLN B N 1
ATOM 3062 C CA . GLN B 1 124 ? 6.440 106.930 14.463 1.00 18.49 131 GLN B CA 1
ATOM 3063 C C . GLN B 1 124 ? 7.120 107.808 15.506 1.00 20.03 131 GLN B C 1
ATOM 3064 O O . GLN B 1 124 ? 7.492 107.320 16.579 1.00 22.10 131 GLN B O 1
ATOM 3070 N N . ALA B 1 125 ? 7.283 109.101 15.216 1.00 19.53 132 ALA B N 1
ATOM 3071 C CA . ALA B 1 125 ? 7.832 110.015 16.212 1.00 19.91 132 ALA B CA 1
ATOM 3072 C C . ALA B 1 125 ? 6.894 110.154 17.404 1.00 19.78 132 ALA B C 1
ATOM 3073 O O . ALA B 1 125 ? 7.344 110.225 18.554 1.00 19.62 132 ALA B O 1
ATOM 3075 N N . VAL B 1 126 ? 5.583 110.197 17.149 1.00 17.70 133 VAL B N 1
ATOM 3076 C CA . VAL B 1 126 ? 4.611 110.224 18.239 1.00 18.22 133 VAL B CA 1
ATOM 3077 C C . VAL B 1 126 ? 4.697 108.941 19.056 1.00 18.82 133 VAL B C 1
ATOM 3078 O O . VAL B 1 126 ? 4.598 108.963 20.290 1.00 18.20 133 VAL B O 1
ATOM 3082 N N . ILE B 1 127 ? 4.888 107.805 18.382 1.00 17.57 134 ILE B N 1
ATOM 3083 C CA . ILE B 1 127 ? 5.029 106.534 19.084 1.00 16.46 134 ILE B CA 1
ATOM 3084 C C . ILE B 1 127 ? 6.318 106.510 19.895 1.00 16.10 134 ILE B C 1
ATOM 3085 O O . ILE B 1 127 ? 6.328 106.096 21.061 1.00 15.81 134 ILE B O 1
ATOM 3090 N N . ASP B 1 128 ? 7.425 106.957 19.295 1.00 16.29 135 ASP B N 1
ATOM 3091 C CA . ASP B 1 128 ? 8.714 106.930 19.976 1.00 17.70 135 ASP B CA 1
ATOM 3092 C C . ASP B 1 128 ? 8.768 107.892 21.155 1.00 17.97 135 ASP B C 1
ATOM 3093 O O . ASP B 1 128 ? 9.573 107.687 22.070 1.00 18.48 135 ASP B O 1
ATOM 3098 N N . ALA B 1 129 ? 7.933 108.932 21.159 1.00 19.71 136 ALA B N 1
ATOM 3099 C CA . ALA B 1 129 ? 7.868 109.847 22.290 1.00 21.16 136 ALA B CA 1
ATOM 3100 C C . ALA B 1 129 ? 7.089 109.277 23.469 1.00 22.16 136 ALA B C 1
ATOM 3101 O O . ALA B 1 129 ? 7.053 109.911 24.528 1.00 24.58 136 ALA B O 1
ATOM 3103 N N . GLY B 1 130 ? 6.467 108.110 23.310 1.00 20.77 137 GLY B N 1
ATOM 3104 C CA . GLY B 1 130 ? 5.771 107.468 24.405 1.00 21.48 137 GLY B CA 1
ATOM 3105 C C . GLY B 1 130 ? 4.336 107.895 24.604 1.00 21.86 137 GLY B C 1
ATOM 3106 O O . GLY B 1 130 ? 3.846 107.872 25.738 1.00 22.95 137 GLY B O 1
ATOM 3107 N N . ALA B 1 131 ? 3.635 108.274 23.536 1.00 22.16 138 ALA B N 1
ATOM 3108 C CA . ALA B 1 131 ? 2.282 108.796 23.679 1.00 22.49 138 ALA B CA 1
ATOM 3109 C C . ALA B 1 131 ? 1.227 107.704 23.810 1.00 22.43 138 ALA B C 1
ATOM 3110 O O . ALA B 1 131 ? 0.151 107.969 24.355 1.00 22.45 138 ALA B O 1
ATOM 3112 N N . LEU B 1 132 ? 1.514 106.484 23.342 1.00 22.84 139 LEU B N 1
ATOM 3113 C CA . LEU B 1 132 ? 0.458 105.476 23.236 1.00 23.37 139 LEU B CA 1
ATOM 3114 C C . LEU B 1 132 ? -0.065 105.006 24.589 1.00 23.80 139 LEU B C 1
ATOM 3115 O O . LEU B 1 132 ? -1.296 104.958 24.762 1.00 24.62 139 LEU B O 1
ATOM 3120 N N . PRO B 1 133 ? 0.771 104.628 25.569 1.00 23.92 140 PRO B N 1
ATOM 3121 C CA . PRO B 1 133 ? 0.201 104.162 26.848 1.00 24.51 140 PRO B CA 1
ATOM 3122 C C . PRO B 1 133 ? -0.675 105.195 27.536 1.00 24.68 140 PRO B C 1
ATOM 3123 O O . PRO B 1 133 ? -1.679 104.830 28.162 1.00 23.74 140 PRO B O 1
ATOM 3127 N N . ALA B 1 134 ? -0.328 106.480 27.436 1.00 23.05 141 ALA B N 1
ATOM 3128 C CA . ALA B 1 134 ? -1.163 107.513 28.039 1.00 21.60 141 ALA B CA 1
ATOM 3129 C C . ALA B 1 134 ? -2.477 107.670 27.283 1.00 19.52 141 ALA B C 1
ATOM 3130 O O . ALA B 1 134 ? -3.522 107.931 27.891 1.00 17.91 141 ALA B O 1
ATOM 3132 N N . LEU B 1 135 ? -2.445 107.512 25.958 1.00 20.04 142 LEU B N 1
ATOM 3133 C CA . LEU B 1 135 ? -3.670 107.613 25.169 1.00 20.37 142 LEU B CA 1
ATOM 3134 C C . LEU B 1 135 ? -4.604 106.442 25.444 1.00 22.20 142 LEU B C 1
ATOM 3135 O O . LEU B 1 135 ? -5.819 106.630 25.579 1.00 23.50 142 LEU B O 1
ATOM 3140 N N . VAL B 1 136 ? -4.056 105.228 25.524 1.00 22.55 143 VAL B N 1
ATOM 3141 C CA . VAL B 1 136 ? -4.877 104.055 25.813 1.00 22.80 143 VAL B CA 1
ATOM 3142 C C . VAL B 1 136 ? -5.523 104.185 27.186 1.00 24.50 143 VAL B C 1
ATOM 3143 O O . VAL B 1 136 ? -6.687 103.813 27.380 1.00 25.01 143 VAL B O 1
ATOM 3147 N N . GLN B 1 137 ? -4.784 104.727 28.156 1.00 25.36 144 GLN B N 1
ATOM 3148 C CA . GLN B 1 137 ? -5.336 104.915 29.492 1.00 27.82 144 GLN B CA 1
ATOM 3149 C C . GLN B 1 137 ? -6.461 105.943 29.496 1.00 29.37 144 GLN B C 1
ATOM 3150 O O . GLN B 1 137 ? -7.416 105.811 30.270 1.00 31.04 144 GLN B O 1
ATOM 3156 N N . LEU B 1 138 ? -6.372 106.964 28.639 1.00 27.46 145 LEU B N 1
ATOM 3157 C CA . LEU B 1 138 ? -7.418 107.977 28.563 1.00 27.82 145 LEU B CA 1
ATOM 3158 C C . LEU B 1 138 ? -8.718 107.443 27.976 1.00 29.16 145 LEU B C 1
ATOM 3159 O O . LEU B 1 138 ? -9.739 108.135 28.051 1.00 28.29 145 LEU B O 1
ATOM 3164 N N . LEU B 1 139 ? -8.709 106.243 27.389 1.00 30.31 146 LEU B N 1
ATOM 3165 C CA . LEU B 1 139 ? -9.955 105.630 26.949 1.00 31.36 146 LEU B CA 1
ATOM 3166 C C . LEU B 1 139 ? -10.855 105.266 28.121 1.00 34.87 146 LEU B C 1
ATOM 3167 O O . LEU B 1 139 ? -12.069 105.128 27.937 1.00 33.87 146 LEU B O 1
ATOM 3172 N N . SER B 1 140 ? -10.289 105.110 29.318 1.00 37.34 147 SER B N 1
ATOM 3173 C CA . SER B 1 140 ? -11.054 104.859 30.529 1.00 39.52 147 SER B CA 1
ATOM 3174 C C . SER B 1 140 ? -11.426 106.146 31.254 1.00 41.29 147 SER B C 1
ATOM 3175 O O . SER B 1 140 ? -11.787 106.101 32.436 1.00 43.45 147 SER B O 1
ATOM 3178 N N . SER B 1 141 ? -11.338 107.284 30.574 1.00 40.89 148 SER B N 1
ATOM 3179 C CA . SER B 1 141 ? -11.656 108.554 31.205 1.00 41.53 148 SER B CA 1
ATOM 3180 C C . SER B 1 141 ? -13.145 108.642 31.506 1.00 43.67 148 SER B C 1
ATOM 3181 O O . SER B 1 141 ? -13.975 108.218 30.689 1.00 42.94 148 SER B O 1
ATOM 3184 N N . PRO B 1 142 ? -13.525 109.191 32.663 1.00 44.40 149 PRO B N 1
ATOM 3185 C CA . PRO B 1 142 ? -14.938 109.506 32.897 1.00 45.64 149 PRO B CA 1
ATOM 3186 C C . PRO B 1 142 ? -15.399 110.752 32.160 1.00 45.51 149 PRO B C 1
ATOM 3187 O O . PRO B 1 142 ? -16.610 110.923 31.973 1.00 46.44 149 PRO B O 1
ATOM 3191 N N . ASN B 1 143 ? -14.483 111.633 31.745 1.00 44.14 150 ASN B N 1
ATOM 3192 C CA . ASN B 1 143 ? -14.846 112.766 30.893 1.00 42.97 150 ASN B CA 1
ATOM 3193 C C . ASN B 1 143 ? -15.060 112.268 29.469 1.00 42.87 150 ASN B C 1
ATOM 3194 O O . ASN B 1 143 ? -14.124 111.789 28.820 1.00 41.09 150 ASN B O 1
ATOM 3199 N N . GLU B 1 144 ? -16.281 112.441 28.964 1.00 44.24 151 GLU B N 1
ATOM 3200 C CA . GLU B 1 144 ? -16.594 112.011 27.607 1.00 44.66 151 GLU B CA 1
ATOM 3201 C C . GLU B 1 144 ? -15.870 112.851 26.559 1.00 40.12 151 GLU B C 1
ATOM 3202 O O . GLU B 1 144 ? -15.470 112.320 25.518 1.00 36.59 151 GLU B O 1
ATOM 3208 N N . GLN B 1 145 ? -15.689 114.151 26.807 1.00 40.42 152 GLN B N 1
ATOM 3209 C CA . GLN B 1 145 ? -14.957 114.977 25.850 1.00 40.90 152 GLN B CA 1
ATOM 3210 C C . GLN B 1 145 ? -13.500 114.541 25.750 1.00 34.89 152 GLN B C 1
ATOM 3211 O O . GLN B 1 145 ? -12.953 114.434 24.647 1.00 32.67 152 GLN B O 1
ATOM 3217 N N . ILE B 1 146 ? -12.860 114.276 26.892 1.00 32.56 153 ILE B N 1
ATOM 3218 C CA . ILE B 1 146 ? -11.485 113.781 26.884 1.00 29.28 153 ILE B CA 1
ATOM 3219 C C . ILE B 1 146 ? -11.409 112.433 26.177 1.00 26.54 153 ILE B C 1
ATOM 3220 O O . ILE B 1 146 ? -10.465 112.161 25.425 1.00 24.06 153 ILE B O 1
ATOM 3225 N N . LEU B 1 147 ? -12.405 111.572 26.403 1.00 26.02 154 LEU B N 1
ATOM 3226 C CA . LEU B 1 147 ? -12.440 110.279 25.726 1.00 26.65 154 LEU B CA 1
ATOM 3227 C C . LEU B 1 147 ? -12.523 110.453 24.214 1.00 24.45 154 LEU B C 1
ATOM 3228 O O . LEU B 1 147 ? -11.890 109.707 23.458 1.00 23.45 154 LEU B O 1
ATOM 3233 N N . GLN B 1 148 ? -13.293 111.441 23.756 1.00 23.88 155 GLN B N 1
ATOM 3234 C CA . GLN B 1 148 ? -13.373 111.717 22.326 1.00 25.37 155 GLN B CA 1
ATOM 3235 C C . GLN B 1 148 ? -12.044 112.229 21.785 1.00 23.62 155 GLN B C 1
ATOM 3236 O O . GLN B 1 148 ? -11.660 111.902 20.656 1.00 21.95 155 GLN B O 1
ATOM 3242 N N . GLU B 1 149 ? -11.332 113.040 22.570 1.00 22.21 156 GLU B N 1
ATOM 3243 C CA . GLU B 1 149 ? -10.043 113.549 22.114 1.00 23.23 156 GLU B CA 1
ATOM 3244 C C . GLU B 1 149 ? -9.013 112.430 22.018 1.00 21.38 156 GLU B C 1
ATOM 3245 O O . GLU B 1 149 ? -8.214 112.395 21.076 1.00 22.29 156 GLU B O 1
ATOM 3251 N N . ALA B 1 150 ? -9.020 111.507 22.983 1.00 19.78 157 ALA B N 1
ATOM 3252 C CA . ALA B 1 150 ? -8.082 110.389 22.942 1.00 19.57 157 ALA B CA 1
ATOM 3253 C C . ALA B 1 150 ? -8.381 109.459 21.772 1.00 20.13 157 ALA B C 1
ATOM 3254 O O . ALA B 1 150 ? -7.458 108.970 21.110 1.00 20.90 157 ALA B O 1
ATOM 3256 N N . LEU B 1 151 ? -9.664 109.202 21.505 1.00 20.64 158 LEU B N 1
ATOM 3257 C CA . LEU B 1 151 ? -10.032 108.371 20.364 1.00 18.44 158 LEU B CA 1
ATOM 3258 C C . LEU B 1 151 ? -9.592 109.012 19.055 1.00 18.54 158 LEU B C 1
ATOM 3259 O O . LEU B 1 151 ? -9.195 108.313 18.114 1.00 16.78 158 LEU B O 1
ATOM 3264 N N . TRP B 1 152 ? -9.653 110.343 18.978 1.00 19.67 159 TRP B N 1
ATOM 3265 C CA . TRP B 1 152 ? -9.243 111.039 17.763 1.00 22.31 159 TRP B CA 1
ATOM 3266 C C . TRP B 1 152 ? -7.750 110.869 17.506 1.00 21.50 159 TRP B C 1
ATOM 3267 O O . TRP B 1 152 ? -7.336 110.619 16.368 1.00 22.63 159 TRP B O 1
ATOM 3278 N N . ALA B 1 153 ? -6.928 110.995 18.551 1.00 20.56 160 ALA B N 1
ATOM 3279 C CA . ALA B 1 153 ? -5.489 110.823 18.382 1.00 21.01 160 ALA B CA 1
ATOM 3280 C C . ALA B 1 153 ? -5.138 109.375 18.070 1.00 19.29 160 ALA B C 1
ATOM 3281 O O . ALA B 1 153 ? -4.305 109.107 17.197 1.00 17.86 160 ALA B O 1
ATOM 3283 N N . LEU B 1 154 ? -5.765 108.428 18.773 1.00 18.90 161 LEU B N 1
ATOM 3284 C CA . LEU B 1 154 ? -5.483 107.017 18.534 1.00 18.47 161 LEU B CA 1
ATOM 3285 C C . LEU B 1 154 ? -5.867 106.608 17.118 1.00 16.38 161 LEU B C 1
ATOM 3286 O O . LEU B 1 154 ? -5.167 105.811 16.483 1.00 15.84 161 LEU B O 1
ATOM 3291 N N . SER B 1 155 ? -6.976 107.147 16.605 1.00 15.96 162 SER B N 1
ATOM 3292 C CA . SER B 1 155 ? -7.390 106.825 15.242 1.00 19.43 162 SER B CA 1
ATOM 3293 C C . SER B 1 155 ? -6.374 107.324 14.222 1.00 17.89 162 SER B C 1
ATOM 3294 O O . SER B 1 155 ? -6.112 106.653 13.217 1.00 17.30 162 SER B O 1
ATOM 3297 N N . ASN B 1 156 ? -5.791 108.501 14.462 1.00 16.89 163 ASN B N 1
ATOM 3298 C CA . ASN B 1 156 ? -4.814 109.043 13.524 1.00 16.68 163 ASN B CA 1
ATOM 3299 C C . ASN B 1 156 ? -3.505 108.263 13.574 1.00 16.00 163 ASN B C 1
ATOM 3300 O O . ASN B 1 156 ? -2.843 108.086 12.545 1.00 16.92 163 ASN B O 1
ATOM 3305 N N . ILE B 1 157 ? -3.112 107.795 14.761 1.00 14.64 164 ILE B N 1
ATOM 3306 C CA . ILE B 1 157 ? -1.909 106.974 14.869 1.00 16.13 164 ILE B CA 1
ATOM 3307 C C . ILE B 1 157 ? -2.093 105.666 14.113 1.00 16.08 164 ILE B C 1
ATOM 3308 O O . ILE B 1 157 ? -1.173 105.182 13.442 1.00 18.11 164 ILE B O 1
ATOM 3313 N N . ALA B 1 158 ? -3.289 105.081 14.194 1.00 14.24 165 ALA B N 1
ATOM 3314 C CA . ALA B 1 158 ? -3.599 103.856 13.468 1.0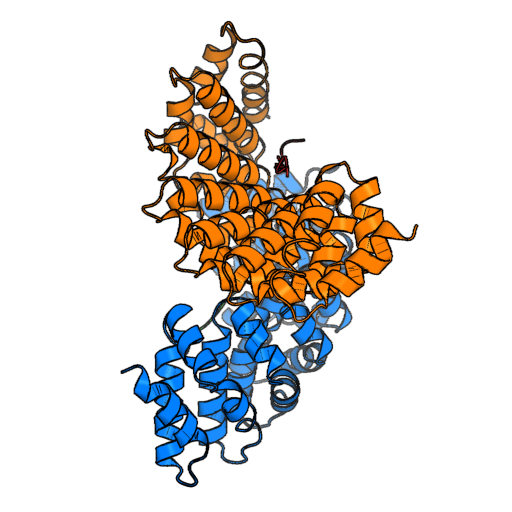0 17.11 165 ALA B CA 1
ATOM 3315 C C . ALA B 1 158 ? -3.769 104.077 11.970 1.00 18.02 165 ALA B C 1
ATOM 3316 O O . ALA B 1 158 ? -4.016 103.106 11.246 1.00 20.39 165 ALA B O 1
ATOM 3318 N N . SER B 1 159 ? -3.649 105.313 11.485 1.00 17.62 166 SER B N 1
ATOM 3319 C CA . SER B 1 159 ? -3.713 105.583 10.055 1.00 18.52 166 SER B CA 1
ATOM 3320 C C . SER B 1 159 ? -2.375 105.383 9.356 1.00 18.53 166 SER B C 1
ATOM 3321 O O . SER B 1 159 ? -2.287 105.610 8.144 1.00 18.28 166 SER B O 1
ATOM 3324 N N . GLY B 1 160 ? -1.340 104.971 10.079 1.00 20.29 167 GLY B N 1
ATOM 3325 C CA . GLY B 1 160 ? -0.027 104.759 9.509 1.00 19.87 167 GLY B CA 1
ATOM 3326 C C . GLY B 1 160 ? 0.130 103.380 8.905 1.00 21.88 167 GLY B C 1
ATOM 3327 O O . GLY B 1 160 ? -0.843 102.705 8.559 1.00 23.06 167 GLY B O 1
ATOM 3328 N N . GLY B 1 161 ? 1.384 102.959 8.779 1.00 22.27 168 GLY B N 1
ATOM 3329 C CA . GLY B 1 161 ? 1.694 101.653 8.242 1.00 22.50 168 GLY B CA 1
ATOM 3330 C C . GLY B 1 161 ? 1.395 100.541 9.230 1.00 23.13 168 GLY B C 1
ATOM 3331 O O . GLY B 1 161 ? 0.905 100.752 10.340 1.00 22.13 168 GLY B O 1
ATOM 3332 N N . ASN B 1 162 ? 1.709 99.315 8.801 1.00 24.30 169 ASN B N 1
ATOM 3333 C CA . ASN B 1 162 ? 1.447 98.145 9.635 1.00 24.46 169 ASN B CA 1
ATOM 3334 C C . ASN B 1 162 ? 2.228 98.207 10.941 1.00 26.19 169 ASN B C 1
ATOM 3335 O O . ASN B 1 162 ? 1.717 97.817 11.998 1.00 26.52 169 ASN B O 1
ATOM 3340 N N A GLU B 1 163 ? 3.474 98.685 10.884 0.51 26.38 170 GLU B N 1
ATOM 3341 N N B GLU B 1 163 ? 3.467 98.703 10.895 0.49 26.37 170 GLU B N 1
ATOM 3342 C CA A GLU B 1 163 ? 4.290 98.787 12.089 0.51 26.95 170 GLU B CA 1
ATOM 3343 C CA B GLU B 1 163 ? 4.270 98.773 12.111 0.49 26.94 170 GLU B CA 1
ATOM 3344 C C A GLU B 1 163 ? 3.722 99.811 13.066 0.51 25.19 170 GLU B C 1
ATOM 3345 C C B GLU B 1 163 ? 3.744 99.829 13.075 0.49 25.19 170 GLU B C 1
ATOM 3346 O O A GLU B 1 163 ? 3.803 99.614 14.285 0.51 24.77 170 GLU B O 1
ATOM 3347 O O B GLU B 1 163 ? 3.892 99.680 14.293 0.49 24.86 170 GLU B O 1
ATOM 3358 N N . GLN B 1 164 ? 3.132 100.895 12.556 1.00 23.41 171 GLN B N 1
ATOM 3359 C CA . GLN B 1 164 ? 2.517 101.885 13.434 1.00 24.09 171 GLN B CA 1
ATOM 3360 C C . GLN B 1 164 ? 1.211 101.362 14.017 1.00 22.03 171 GLN B C 1
ATOM 3361 O O . GLN B 1 164 ? 0.893 101.632 15.182 1.00 21.47 171 GLN B O 1
ATOM 3367 N N . ILE B 1 165 ? 0.443 100.612 13.222 1.00 19.80 172 ILE B N 1
ATOM 3368 C CA . ILE B 1 165 ? -0.805 100.035 13.714 1.00 21.42 172 ILE B CA 1
ATOM 3369 C C . ILE B 1 165 ? -0.523 99.005 14.800 1.00 20.64 172 ILE B C 1
ATOM 3370 O O . ILE B 1 165 ? -1.237 98.930 15.808 1.00 21.81 172 ILE B O 1
ATOM 3375 N N . GLN B 1 166 ? 0.526 98.199 14.617 1.00 20.38 173 GLN B N 1
ATOM 3376 C CA . GLN B 1 166 ? 0.852 97.177 15.605 1.00 23.35 173 GLN B CA 1
ATOM 3377 C C . GLN B 1 166 ? 1.227 97.793 16.947 1.00 22.81 173 GLN B C 1
ATOM 3378 O O . GLN B 1 166 ? 1.007 97.176 17.995 1.00 21.88 173 GLN B O 1
ATOM 3384 N N . ALA B 1 167 ? 1.784 99.007 16.938 1.00 22.24 174 ALA B N 1
ATOM 3385 C CA . ALA B 1 167 ? 2.097 99.682 18.192 1.00 22.73 174 ALA B CA 1
ATOM 3386 C C . ALA B 1 167 ? 0.828 100.039 18.957 1.00 21.00 174 ALA B C 1
ATOM 3387 O O . ALA B 1 167 ? 0.799 99.964 20.191 1.00 20.82 174 ALA B O 1
ATOM 3389 N N . VAL B 1 168 ? -0.229 100.431 18.242 1.00 18.33 175 VAL B N 1
ATOM 3390 C CA . VAL B 1 168 ? -1.515 100.675 18.890 1.00 17.74 175 VAL B CA 1
ATOM 3391 C C . VAL B 1 168 ? -2.074 99.378 19.461 1.00 19.55 175 VAL B C 1
ATOM 3392 O O . VAL B 1 168 ? -2.649 99.360 20.556 1.00 22.97 175 VAL B O 1
ATOM 3396 N N . ILE B 1 169 ? -1.910 98.273 18.731 1.00 18.65 176 ILE B N 1
ATOM 3397 C CA . ILE B 1 169 ? -2.384 96.980 19.214 1.00 19.88 176 ILE B CA 1
ATOM 3398 C C . ILE B 1 169 ? -1.579 96.537 20.429 1.00 20.20 176 ILE B C 1
ATOM 3399 O O . ILE B 1 169 ? -2.141 96.105 21.442 1.00 20.83 176 ILE B O 1
ATOM 3404 N N . ASP B 1 170 ? -0.249 96.646 20.347 1.00 20.19 177 ASP B N 1
ATOM 3405 C CA . ASP B 1 170 ? 0.603 96.221 21.454 1.00 23.23 177 ASP B CA 1
ATOM 3406 C C . ASP B 1 170 ? 0.370 97.062 22.702 1.00 23.62 177 ASP B C 1
ATOM 3407 O O . ASP B 1 170 ? 0.607 96.591 23.820 1.00 25.11 177 ASP B O 1
ATOM 3412 N N . ALA B 1 171 ? -0.093 98.303 22.537 1.00 20.71 178 ALA B N 1
ATOM 3413 C CA . ALA B 1 171 ? -0.405 99.143 23.685 1.00 22.51 178 ALA B CA 1
ATOM 3414 C C . ALA B 1 171 ? -1.679 98.713 24.401 1.00 24.15 178 ALA B C 1
ATOM 3415 O O . ALA B 1 171 ? -1.989 99.268 25.459 1.00 24.37 178 ALA B O 1
ATOM 3417 N N . GLY B 1 172 ? -2.417 97.748 23.855 1.00 25.68 179 GLY B N 1
ATOM 3418 C CA . GLY B 1 172 ? -3.617 97.262 24.507 1.00 27.33 179 GLY B CA 1
ATOM 3419 C C . GLY B 1 172 ? -4.852 98.098 24.269 1.00 28.17 179 GLY B C 1
ATOM 3420 O O . GLY B 1 172 ? -5.704 98.198 25.157 1.00 29.10 179 GLY B O 1
ATOM 3421 N N . ALA B 1 173 ? -4.982 98.700 23.086 1.00 26.11 180 ALA B N 1
ATOM 3422 C CA . ALA B 1 173 ? -6.118 99.568 22.806 1.00 24.71 180 ALA B CA 1
ATOM 3423 C C . ALA B 1 173 ? -7.350 98.806 22.336 1.00 24.33 180 ALA B C 1
ATOM 3424 O O . ALA B 1 173 ? -8.464 99.325 22.465 1.00 23.63 180 ALA B O 1
ATOM 3426 N N . LEU B 1 174 ? -7.179 97.592 21.809 1.00 22.96 181 LEU B N 1
ATOM 3427 C CA . LEU B 1 174 ? -8.303 96.880 21.198 1.00 23.30 181 LEU B CA 1
ATOM 3428 C C . LEU B 1 174 ? -9.417 96.540 22.180 1.00 25.54 181 LEU B C 1
ATOM 3429 O O . LEU B 1 174 ? -10.593 96.755 21.834 1.00 24.63 181 LEU B O 1
ATOM 3434 N N . PRO B 1 175 ? -9.152 96.002 23.381 1.00 26.93 182 PRO B N 1
ATOM 3435 C CA . PRO B 1 175 ? -10.274 95.717 24.293 1.00 28.58 182 PRO B CA 1
ATOM 3436 C C . PRO B 1 175 ? -11.125 96.936 24.599 1.00 29.15 182 PRO B C 1
ATOM 3437 O O . PRO B 1 175 ? -12.357 96.844 24.568 1.00 29.10 182 PRO B O 1
ATOM 3441 N N . ALA B 1 176 ? -10.502 98.084 24.874 1.00 28.48 183 ALA B N 1
ATOM 3442 C CA . ALA B 1 176 ? -11.273 99.293 25.148 1.00 26.74 183 ALA B CA 1
ATOM 3443 C C . ALA B 1 176 ? -12.066 99.735 23.924 1.00 25.99 183 ALA B C 1
ATOM 3444 O O . ALA B 1 176 ? -13.202 100.207 24.049 1.00 24.73 183 ALA B O 1
ATOM 3446 N N . LEU B 1 177 ? -11.484 99.589 22.730 1.00 24.91 184 LEU B N 1
ATOM 3447 C 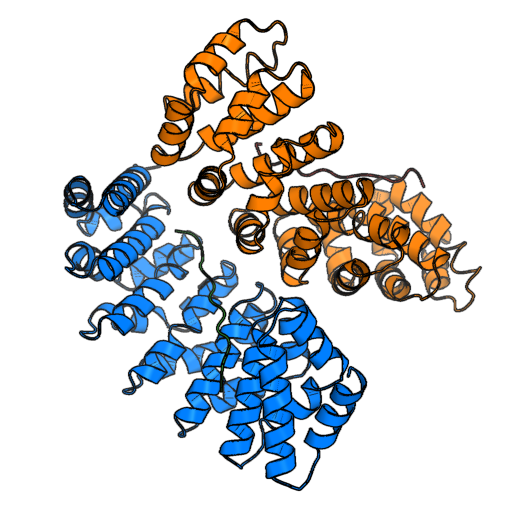CA . LEU B 1 177 ? -12.193 99.964 21.510 1.00 21.90 184 LEU B CA 1
ATOM 3448 C C . LEU B 1 177 ? -13.408 99.074 21.279 1.00 21.31 184 LEU B C 1
ATOM 3449 O O . LEU B 1 177 ? -14.475 99.560 20.886 1.00 21.18 184 LEU B O 1
ATOM 3454 N N . VAL B 1 178 ? -13.267 97.769 21.520 1.00 21.18 185 VAL B N 1
ATOM 3455 C CA . VAL B 1 178 ? -14.382 96.849 21.312 1.00 23.79 185 VAL B CA 1
ATOM 3456 C C . VAL B 1 178 ? -15.506 97.135 22.303 1.00 26.85 185 VAL B C 1
ATOM 3457 O O . VAL B 1 178 ? -16.691 97.049 21.957 1.00 26.65 185 VAL B O 1
ATOM 3461 N N A GLN B 1 179 ? -15.155 97.474 23.547 0.51 27.31 186 GLN B N 1
ATOM 3462 N N B GLN B 1 179 ? -15.157 97.490 23.543 0.49 27.31 186 GLN B N 1
ATOM 3463 C CA A GLN B 1 179 ? -16.175 97.825 24.530 0.51 28.39 186 GLN B CA 1
ATOM 3464 C CA B GLN B 1 179 ? -16.183 97.815 24.532 0.49 28.41 186 GLN B CA 1
ATOM 3465 C C A GLN B 1 179 ? -16.969 99.045 24.090 0.51 26.98 186 GLN B C 1
ATOM 3466 C C B GLN B 1 179 ? -16.963 99.062 24.132 0.49 26.98 186 GLN B C 1
ATOM 3467 O O A GLN B 1 179 ? -18.196 99.087 24.241 0.51 27.29 186 GLN B O 1
ATOM 3468 O O B GLN B 1 179 ? -18.177 99.141 24.354 0.49 27.40 186 GLN B O 1
ATOM 3479 N N . LEU B 1 180 ? -16.284 100.050 23.543 1.00 24.71 187 LEU B N 1
ATOM 3480 C CA . LEU B 1 180 ? -16.941 101.284 23.132 1.00 24.13 187 LEU B CA 1
ATOM 3481 C C . LEU B 1 180 ? -17.924 101.084 21.986 1.00 24.43 187 LEU B C 1
ATOM 3482 O O . LEU B 1 180 ? -18.717 101.991 21.712 1.00 24.22 187 LEU B O 1
ATOM 3487 N N . LEU B 1 181 ? -17.895 99.932 21.312 1.00 24.88 188 LEU B N 1
ATOM 3488 C CA . LEU B 1 181 ? -18.880 99.656 20.274 1.00 25.88 188 LEU B CA 1
ATOM 3489 C C . LEU B 1 181 ? -20.290 99.534 20.837 1.00 27.09 188 LEU B C 1
ATOM 3490 O O . LEU B 1 181 ? -21.259 99.635 20.077 1.00 26.47 188 LEU B O 1
ATOM 3495 N N . SER B 1 182 ? -20.426 99.324 22.146 1.00 27.93 189 SER B N 1
ATOM 3496 C CA . SER B 1 182 ? -21.720 99.261 22.808 1.00 29.87 189 SER B CA 1
ATOM 3497 C C . SER B 1 182 ? -22.131 100.597 23.413 1.00 30.79 189 SER B C 1
ATOM 3498 O O . SER B 1 182 ? -23.146 100.662 24.114 1.00 31.25 189 SER B O 1
ATOM 3501 N N . SER B 1 183 ? -21.370 101.656 23.160 1.00 30.63 190 SER B N 1
ATOM 3502 C CA . SER B 1 183 ? -21.655 102.941 23.778 1.00 32.67 190 SER B CA 1
ATOM 3503 C C . SER B 1 183 ? -22.937 103.538 23.205 1.00 32.68 190 SER B C 1
ATOM 3504 O O . SER B 1 183 ? -23.175 103.462 21.995 1.00 31.97 190 SER B O 1
ATOM 3507 N N . PRO B 1 184 ? -23.785 104.138 24.046 1.00 33.18 191 PRO B N 1
ATOM 3508 C CA . PRO B 1 184 ? -24.936 104.886 23.528 1.00 33.17 191 PRO B CA 1
ATOM 3509 C C . PRO B 1 184 ? -24.584 106.287 23.060 1.00 32.15 191 PRO B C 1
ATOM 3510 O O . PRO B 1 184 ? -25.410 106.925 22.392 1.00 31.87 191 PRO B O 1
ATOM 3514 N N . ASN B 1 185 ? -23.394 106.781 23.393 1.00 29.99 192 ASN B N 1
ATOM 3515 C CA . ASN B 1 185 ? -22.904 108.046 22.859 1.00 29.37 192 ASN B CA 1
ATOM 3516 C C . ASN B 1 185 ? -22.509 107.833 21.404 1.00 29.22 192 ASN B C 1
ATOM 3517 O O . ASN B 1 185 ? -21.490 107.195 21.114 1.00 29.02 192 ASN B O 1
ATOM 3522 N N . GLU B 1 186 ? -23.335 108.345 20.487 1.00 30.11 193 GLU B N 1
ATOM 3523 C CA . GLU B 1 186 ? -23.105 108.122 19.064 1.00 31.84 193 GLU B CA 1
ATOM 3524 C C . GLU B 1 186 ? -21.800 108.747 18.613 1.00 29.53 193 GLU B C 1
ATOM 3525 O O . GLU B 1 186 ? -21.139 108.226 17.709 1.00 26.29 193 GLU B O 1
ATOM 3531 N N . GLN B 1 187 ? -21.417 109.862 19.227 1.00 30.99 194 GLN B N 1
ATOM 3532 C CA . GLN B 1 187 ? -20.166 110.502 18.854 1.00 32.18 194 GLN B CA 1
ATOM 3533 C C . GLN B 1 187 ? -18.965 109.647 19.243 1.00 25.80 194 GLN B C 1
ATOM 3534 O O . GLN B 1 187 ? -18.007 109.525 18.470 1.00 22.13 194 GLN B O 1
ATOM 3540 N N . ILE B 1 188 ? -18.981 109.087 20.454 1.00 25.29 195 ILE B N 1
ATOM 3541 C CA . ILE B 1 188 ? -17.916 108.187 20.882 1.00 23.50 195 ILE B CA 1
ATOM 3542 C C . ILE B 1 188 ? -17.934 106.908 20.055 1.00 23.38 195 ILE B C 1
ATOM 3543 O O . ILE B 1 188 ? -16.879 106.372 19.697 1.00 22.89 195 ILE B O 1
ATOM 3548 N N . LEU B 1 189 ? -19.129 106.393 19.751 1.00 22.88 196 LEU B N 1
ATOM 3549 C CA . LEU B 1 189 ? -19.240 105.177 18.948 1.00 23.64 196 LEU B CA 1
ATOM 3550 C C . LEU B 1 189 ? -18.651 105.375 17.557 1.00 24.03 196 LEU B C 1
ATOM 3551 O O . LEU B 1 189 ? -17.998 104.474 17.014 1.00 24.89 196 LEU B O 1
ATOM 3556 N N . GLN B 1 190 ? -18.872 106.551 16.964 1.00 22.72 197 GLN B N 1
ATOM 3557 C CA . GLN B 1 190 ? -18.340 106.828 15.634 1.00 21.22 197 GLN B CA 1
ATOM 3558 C C . GLN B 1 190 ? -16.817 106.831 15.634 1.00 18.65 197 GLN B C 1
ATOM 3559 O O . GLN B 1 190 ? -16.186 106.301 14.711 1.00 17.70 197 GLN B O 1
ATOM 3565 N N . GLU B 1 191 ? -16.206 107.422 16.664 1.00 17.37 198 GLU B N 1
ATOM 3566 C CA . GLU B 1 191 ? -14.750 107.503 16.706 1.00 19.47 198 GLU B CA 1
ATOM 3567 C C . GLU B 1 191 ? -14.120 106.161 17.051 1.00 18.62 198 GLU B C 1
ATOM 3568 O O . GLU B 1 191 ? -13.006 105.868 16.602 1.00 20.42 198 GLU B O 1
ATOM 3574 N N . ALA B 1 192 ? -14.806 105.338 17.847 1.00 17.71 199 ALA B N 1
ATOM 3575 C CA . ALA B 1 192 ? -14.338 103.973 18.064 1.00 18.99 199 ALA B CA 1
ATOM 3576 C C . ALA B 1 192 ? -14.356 103.184 16.762 1.00 19.49 199 ALA B C 1
ATOM 3577 O O . ALA B 1 192 ? -13.473 102.354 16.516 1.00 18.62 199 ALA B O 1
ATOM 3579 N N . LEU B 1 193 ? -15.355 103.438 15.912 1.00 18.12 200 LEU B N 1
ATOM 3580 C CA . LEU B 1 193 ? -15.394 102.804 14.600 1.00 19.49 200 LEU B CA 1
ATOM 3581 C C . LEU B 1 193 ? -14.294 103.336 13.691 1.00 19.40 200 LEU B C 1
ATOM 3582 O O . LEU B 1 193 ? -13.769 102.591 12.856 1.00 19.74 200 LEU B O 1
ATOM 3587 N N . TRP B 1 194 ? -13.935 104.615 13.837 1.00 18.46 201 TRP B N 1
ATOM 3588 C CA . TRP B 1 194 ? -12.819 105.170 13.077 1.00 17.49 201 TRP B CA 1
ATOM 3589 C C . TRP B 1 194 ? -11.517 104.460 13.424 1.00 16.73 201 TRP B C 1
ATOM 3590 O O . TRP B 1 194 ? -10.771 104.032 12.535 1.00 14.40 201 TRP B O 1
ATOM 3601 N N . ALA B 1 195 ? -11.225 104.333 14.721 1.00 18.24 202 ALA B N 1
ATOM 3602 C CA . ALA B 1 195 ? -9.969 103.727 15.146 1.00 17.12 202 ALA B CA 1
ATOM 3603 C C . ALA B 1 195 ? -9.902 102.256 14.757 1.00 17.55 202 ALA B C 1
ATOM 3604 O O . ALA B 1 195 ? -8.850 101.772 14.326 1.00 17.25 202 ALA B O 1
ATOM 3606 N N . LEU B 1 196 ? -11.014 101.530 14.899 1.00 17.20 203 LEU B N 1
ATOM 3607 C CA . LEU B 1 196 ? -11.030 100.127 14.499 1.00 19.03 203 LEU B CA 1
ATOM 3608 C C . LEU B 1 196 ? -10.883 99.972 12.991 1.00 18.95 203 LEU B C 1
ATOM 3609 O O . LEU B 1 196 ? -10.264 99.007 12.528 1.00 20.29 203 LEU B O 1
ATOM 3614 N N . SER B 1 197 ? -11.435 100.910 12.216 1.00 18.55 204 SER B N 1
ATOM 3615 C CA . SER B 1 197 ? -11.303 100.855 10.762 1.00 20.10 204 SER B CA 1
ATOM 3616 C C . SER B 1 197 ? -9.857 101.053 10.330 1.00 18.61 204 SER B C 1
ATOM 3617 O O . SER B 1 197 ? -9.363 100.342 9.446 1.00 18.67 204 SER B O 1
ATOM 3620 N N . ASN B 1 198 ? -9.167 102.026 10.930 1.00 17.34 205 ASN B N 1
ATOM 3621 C CA . ASN B 1 198 ? -7.775 102.273 10.571 1.00 17.46 205 ASN B CA 1
ATOM 3622 C C . ASN B 1 198 ? -6.885 101.106 10.978 1.00 15.59 205 ASN B C 1
ATOM 3623 O O . ASN B 1 198 ? -5.952 100.749 10.250 1.00 15.74 205 ASN B O 1
ATOM 3628 N N . ILE B 1 199 ? -7.155 100.499 12.136 1.00 15.82 206 ILE B N 1
ATOM 3629 C CA . ILE B 1 199 ? -6.409 99.309 12.533 1.00 19.62 206 ILE B CA 1
ATOM 3630 C C . ILE B 1 199 ? -6.675 98.171 11.558 1.00 21.33 206 ILE B C 1
ATOM 3631 O O . ILE B 1 199 ? -5.751 97.468 11.131 1.00 22.75 206 ILE B O 1
ATOM 3636 N N . ALA B 1 200 ? -7.941 97.982 11.174 1.00 20.40 207 ALA B N 1
ATOM 3637 C CA . ALA B 1 200 ? -8.302 96.940 10.222 1.00 21.41 207 ALA B CA 1
ATOM 3638 C C . ALA B 1 200 ? -7.786 97.217 8.817 1.00 20.98 207 ALA B C 1
ATOM 3639 O O . ALA B 1 200 ? -7.883 96.334 7.958 1.00 21.57 207 ALA B O 1
ATOM 3641 N N . SER B 1 201 ? -7.254 98.410 8.559 1.00 19.48 208 SER B N 1
ATOM 3642 C CA . SER B 1 201 ? -6.649 98.720 7.271 1.00 19.20 208 SER B CA 1
ATOM 3643 C C . SER B 1 201 ? -5.242 98.156 7.128 1.00 20.98 208 SER B C 1
ATOM 3644 O O . SER B 1 201 ? -4.648 98.284 6.053 1.00 22.28 208 SER B O 1
ATOM 3647 N N . GLY B 1 202 ? -4.700 97.537 8.176 1.00 22.05 209 GLY B N 1
ATOM 3648 C CA . GLY B 1 202 ? -3.361 96.981 8.140 1.00 22.94 209 GLY B CA 1
ATOM 3649 C C . GLY B 1 202 ? -3.315 95.593 7.541 1.00 23.20 209 GLY B C 1
ATOM 3650 O O . GLY B 1 202 ? -4.164 95.207 6.729 1.00 25.12 209 GLY B O 1
ATOM 3651 N N . GLY B 1 203 ? -2.305 94.824 7.948 1.00 21.84 210 GLY B N 1
ATOM 3652 C CA . GLY B 1 203 ? -2.110 93.487 7.435 1.00 23.41 210 GLY B CA 1
ATOM 3653 C C . GLY B 1 203 ? -3.096 92.486 8.006 1.00 23.48 210 GLY B C 1
ATOM 3654 O O . GLY B 1 203 ? -3.961 92.804 8.822 1.00 22.77 210 GLY B O 1
ATOM 3655 N N . ASN B 1 204 ? -2.948 91.237 7.556 1.00 23.75 211 ASN B N 1
ATOM 3656 C CA . ASN B 1 204 ? -3.853 90.177 7.991 1.00 25.95 211 ASN B CA 1
ATOM 3657 C C . ASN B 1 204 ? -3.746 89.938 9.492 1.00 27.24 211 ASN B C 1
ATOM 3658 O O . ASN B 1 204 ? -4.748 89.639 10.154 1.00 26.14 211 ASN B O 1
ATOM 3663 N N A GLU B 1 205 ? -2.539 90.069 10.046 0.52 28.44 212 GLU B N 1
ATOM 3664 N N B GLU B 1 205 ? -2.539 90.060 10.050 0.48 28.45 212 GLU B N 1
ATOM 3665 C CA A GLU B 1 205 ? -2.348 89.866 11.478 0.52 29.38 212 GLU B CA 1
ATOM 3666 C CA B GLU B 1 205 ? -2.377 89.858 11.486 0.48 29.38 212 GLU B CA 1
ATOM 3667 C C A GLU B 1 205 ? -2.966 90.994 12.295 0.52 28.11 212 GLU B C 1
ATOM 3668 C C B GLU B 1 205 ? -3.005 90.991 12.286 0.48 28.10 212 GLU B C 1
ATOM 3669 O O A GLU B 1 205 ? -3.457 90.755 13.405 0.52 27.84 212 GLU B O 1
ATOM 3670 O O B GLU B 1 205 ? -3.545 90.754 13.373 0.48 27.85 212 GLU B O 1
ATOM 3681 N N . GLN B 1 206 ? -2.950 92.222 11.772 1.00 27.08 213 GLN B N 1
ATOM 3682 C CA . GLN B 1 206 ? -3.605 93.329 12.460 1.00 26.09 213 GLN B CA 1
ATOM 3683 C C . GLN B 1 206 ? -5.119 93.179 12.409 1.00 23.85 213 GLN B C 1
ATOM 3684 O O . GLN B 1 206 ? -5.818 93.529 13.367 1.00 23.19 213 GLN B O 1
ATOM 3690 N N . ILE B 1 207 ? -5.641 92.656 11.297 1.00 21.70 214 ILE B N 1
ATOM 3691 C CA . ILE B 1 207 ? -7.073 92.402 11.192 1.00 23.33 214 ILE B CA 1
ATOM 3692 C C . ILE B 1 207 ? -7.486 91.280 12.135 1.00 23.47 214 ILE B C 1
ATOM 3693 O O . ILE B 1 207 ? -8.531 91.356 12.793 1.00 22.61 214 ILE B O 1
ATOM 3698 N N . GLN B 1 208 ? -6.672 90.225 12.223 1.00 24.78 215 GLN B N 1
ATOM 3699 C CA . GLN B 1 208 ? -7.011 89.098 13.087 1.00 26.10 215 GLN B CA 1
ATOM 3700 C C . GLN B 1 208 ? -7.043 89.503 14.555 1.00 25.37 215 GLN B C 1
ATOM 3701 O O . GLN B 1 208 ? -7.839 88.959 15.330 1.00 26.45 215 GLN B O 1
ATOM 3707 N N . ALA B 1 209 ? -6.193 90.451 14.956 1.00 23.80 216 ALA B N 1
ATOM 3708 C CA . ALA B 1 209 ? -6.225 90.932 16.333 1.00 22.66 216 ALA B CA 1
ATOM 3709 C C . ALA B 1 209 ? -7.540 91.641 16.635 1.00 21.58 216 ALA B C 1
ATOM 3710 O O . ALA B 1 209 ? -8.067 91.541 17.749 1.00 20.01 216 ALA B O 1
ATOM 3712 N N . VAL B 1 210 ? -8.082 92.364 15.653 1.00 21.03 217 VAL B N 1
ATOM 3713 C CA . VAL B 1 210 ? -9.395 92.977 15.819 1.00 21.23 217 VAL B CA 1
ATOM 3714 C C . VAL B 1 210 ? -10.467 91.903 15.947 1.00 22.70 217 VAL B C 1
ATOM 3715 O O . VAL B 1 210 ? -11.382 92.012 16.774 1.00 22.23 217 VAL B O 1
ATOM 3719 N N . ILE B 1 211 ? -10.366 90.844 15.141 1.00 23.88 218 ILE B N 1
ATOM 3720 C CA . ILE B 1 211 ? -11.314 89.739 15.233 1.00 25.61 218 ILE B CA 1
ATOM 3721 C C . ILE B 1 211 ? -11.161 89.014 16.563 1.00 27.18 218 ILE B C 1
ATOM 3722 O O . ILE B 1 211 ? -12.154 88.685 17.224 1.00 29.19 218 ILE B O 1
ATOM 3727 N N . ASP B 1 212 ? -9.919 88.758 16.982 1.00 27.33 219 ASP B N 1
ATOM 3728 C CA . ASP B 1 212 ? -9.689 88.048 18.237 1.00 29.99 219 ASP B CA 1
ATOM 3729 C C . ASP B 1 212 ? -10.156 88.856 19.441 1.00 29.76 219 ASP B C 1
ATOM 3730 O O . ASP B 1 212 ? -10.478 88.277 20.485 1.00 30.21 219 ASP B O 1
ATOM 3735 N N . ALA B 1 213 ? -10.197 90.183 19.323 1.00 29.62 220 ALA B N 1
ATOM 3736 C CA . ALA B 1 213 ? -10.692 91.025 20.403 1.00 29.83 220 ALA B CA 1
ATOM 3737 C C . ALA B 1 213 ? -12.210 90.998 20.526 1.00 30.98 220 ALA B C 1
ATOM 3738 O O . ALA B 1 213 ? -12.745 91.554 21.492 1.00 31.49 220 ALA B O 1
ATOM 3740 N N . GLY B 1 214 ? -12.910 90.376 19.579 1.00 30.73 221 GLY B N 1
ATOM 3741 C CA . GLY B 1 214 ? -14.349 90.239 19.668 1.00 29.97 221 GLY B CA 1
ATOM 3742 C C . GLY B 1 214 ? -15.148 91.338 19.009 1.00 27.84 221 GLY B C 1
ATOM 3743 O O . GLY B 1 214 ? -16.276 91.611 19.438 1.00 27.40 221 GLY B O 1
ATOM 3744 N N . ALA B 1 215 ? -14.611 91.974 17.969 1.00 26.07 222 ALA B N 1
ATOM 3745 C CA . ALA B 1 215 ? -15.288 93.112 17.361 1.00 25.89 222 ALA B CA 1
ATOM 3746 C C . ALA B 1 215 ? -16.392 92.707 16.392 1.00 25.89 222 ALA B C 1
ATOM 3747 O O . ALA B 1 215 ? -17.307 93.503 16.157 1.00 28.09 222 ALA B O 1
ATOM 3749 N N . LEU B 1 216 ? -16.339 91.493 15.843 1.00 23.68 223 LEU B N 1
ATOM 3750 C CA . LEU B 1 216 ? -17.242 91.128 14.752 1.00 26.15 223 LEU B CA 1
ATOM 3751 C C . LEU B 1 216 ? -18.716 91.131 15.144 1.00 29.77 223 LEU B C 1
ATOM 3752 O O . LEU B 1 216 ? -19.523 91.708 14.394 1.00 29.84 223 LEU B O 1
ATOM 3757 N N . PRO B 1 217 ? -19.147 90.514 16.256 1.00 30.76 224 PRO B N 1
ATOM 3758 C CA . PRO B 1 217 ? -20.593 90.512 16.551 1.00 32.13 224 PRO B CA 1
ATOM 3759 C C . PRO B 1 217 ? -21.182 91.902 16.719 1.00 31.74 224 PRO B C 1
ATOM 3760 O O . PRO B 1 217 ? -22.326 92.137 16.311 1.00 32.22 224 PRO B O 1
ATOM 3764 N N . ALA B 1 218 ? -20.430 92.834 17.307 1.00 30.46 225 ALA B N 1
ATOM 3765 C CA . ALA B 1 218 ? -20.938 94.193 17.462 1.00 31.01 225 ALA B CA 1
ATOM 3766 C C . ALA B 1 218 ? -21.002 94.914 16.122 1.00 30.86 225 ALA B C 1
ATOM 3767 O O . ALA B 1 218 ? -21.924 95.702 15.879 1.00 31.07 225 ALA B O 1
ATOM 3769 N N . LEU B 1 219 ? -20.034 94.655 15.239 1.00 28.78 226 LEU B N 1
ATOM 3770 C CA . LEU B 1 219 ? -20.017 95.310 13.936 1.00 26.95 226 LEU B CA 1
ATOM 3771 C C . LEU B 1 219 ? -21.202 94.867 13.086 1.00 27.42 226 LEU B C 1
ATOM 3772 O O . LEU B 1 219 ? -21.877 95.694 12.462 1.00 26.44 226 LEU B O 1
ATOM 3777 N N . VAL B 1 220 ? -21.465 93.560 13.045 1.00 28.25 227 VAL B N 1
ATOM 3778 C CA . VAL B 1 220 ? -22.619 93.065 12.303 1.00 29.99 227 VAL B CA 1
ATOM 3779 C C . VAL B 1 220 ? -23.911 93.583 12.923 1.00 29.91 227 VAL B C 1
ATOM 3780 O O . VAL B 1 220 ? -24.888 93.847 12.211 1.00 28.64 227 VAL B O 1
ATOM 3784 N N . GLN B 1 221 ? -23.933 93.764 14.245 1.00 30.66 228 GLN B N 1
ATOM 3785 C CA . GLN B 1 221 ? -25.097 94.358 14.896 1.00 31.54 228 GLN B CA 1
ATOM 3786 C C . GLN B 1 221 ? -25.291 95.807 14.465 1.00 28.88 228 GLN B C 1
ATOM 3787 O O . GLN B 1 221 ? -26.423 96.244 14.222 1.00 27.99 228 GLN B O 1
ATOM 3793 N N . LEU B 1 222 ? -24.198 96.566 14.365 1.00 26.35 229 LEU B N 1
ATOM 3794 C CA . LEU B 1 222 ? -24.274 97.956 13.938 1.00 23.85 229 LEU B CA 1
ATOM 3795 C C . LEU B 1 222 ? -24.605 98.102 12.459 1.00 23.12 229 LEU B C 1
ATOM 3796 O O . LEU B 1 222 ? -24.886 99.220 12.014 1.00 22.20 229 LEU B O 1
ATOM 3801 N N . LEU B 1 223 ? -24.576 97.010 11.688 1.00 22.36 230 LEU B N 1
ATOM 3802 C CA . LEU B 1 223 ? -25.033 97.066 10.304 1.00 23.84 230 LEU B CA 1
ATOM 3803 C C . LEU B 1 223 ? -26.534 97.301 10.208 1.00 24.33 230 LEU B C 1
ATOM 3804 O O . LEU B 1 223 ? -27.027 97.654 9.131 1.00 23.74 230 LEU B O 1
ATOM 3809 N N . SER B 1 224 ? -27.267 97.104 11.305 1.00 23.62 231 SER B N 1
ATOM 3810 C CA . SER B 1 224 ? -28.694 97.387 11.381 1.00 24.43 231 SER B CA 1
ATOM 3811 C C . SER B 1 224 ? -28.992 98.558 12.310 1.00 26.06 231 SER B C 1
ATOM 3812 O O . SER B 1 224 ? -30.115 98.681 12.810 1.00 27.88 231 SER B O 1
ATOM 3815 N N . SER B 1 225 ? -28.001 99.404 12.570 1.00 25.25 232 SER B N 1
ATOM 3816 C CA . SER B 1 225 ? -28.215 100.556 13.429 1.00 25.42 232 SER B CA 1
ATOM 3817 C C . SER B 1 225 ? -29.219 101.511 12.791 1.00 28.35 232 SER B C 1
ATOM 3818 O O . SER B 1 225 ? -29.144 101.779 11.586 1.00 30.16 232 SER B O 1
ATOM 3821 N N . PRO B 1 226 ? -30.174 102.036 13.564 1.00 29.84 233 PRO B N 1
ATOM 3822 C CA . PRO B 1 226 ? -31.085 103.049 13.013 1.00 31.57 233 PRO B CA 1
ATOM 3823 C C . PRO B 1 226 ? -30.398 104.365 12.694 1.00 30.67 233 PRO B C 1
ATOM 3824 O O . PRO B 1 226 ? -30.974 105.184 11.968 1.00 30.95 233 PRO B O 1
ATOM 3828 N N . ASN B 1 227 ? -29.195 104.595 13.216 1.00 29.14 234 ASN B N 1
ATOM 3829 C CA . ASN B 1 227 ? -28.389 105.751 12.836 1.00 29.56 234 ASN B CA 1
ATOM 3830 C C . ASN B 1 227 ? -27.669 105.417 11.536 1.00 29.69 234 ASN B C 1
ATOM 3831 O O . ASN B 1 227 ? -26.807 104.532 11.505 1.00 27.37 234 ASN B O 1
ATOM 3836 N N . GLU B 1 228 ? -28.020 106.125 10.458 1.00 30.02 235 GLU B N 1
ATOM 3837 C CA . GLU B 1 228 ? -27.491 105.784 9.142 1.00 28.89 235 GLU B CA 1
ATOM 3838 C C . GLU B 1 228 ? -25.992 106.039 9.043 1.00 25.29 235 GLU B C 1
ATOM 3839 O O . GLU B 1 228 ? -25.288 105.304 8.341 1.00 23.48 235 GLU B O 1
ATOM 3845 N N . GLN B 1 229 ? -25.485 107.068 9.726 1.00 24.71 236 GLN B N 1
ATOM 3846 C CA . GLN B 1 229 ? -24.047 107.315 9.709 1.00 24.46 236 GLN B CA 1
ATOM 3847 C C . GLN B 1 229 ? -23.288 106.198 10.414 1.00 22.99 236 GLN B C 1
ATOM 3848 O O . GLN B 1 229 ? -22.238 105.756 9.933 1.00 21.59 236 GLN B O 1
ATOM 3854 N N . ILE B 1 230 ? -23.805 105.729 11.552 1.00 21.83 237 ILE B N 1
ATOM 3855 C CA . ILE B 1 230 ? -23.170 104.622 12.264 1.00 22.45 237 ILE B CA 1
ATOM 3856 C C . ILE B 1 230 ? -23.136 103.378 11.387 1.00 22.43 237 ILE B C 1
ATOM 3857 O O . ILE B 1 230 ? -22.145 102.636 11.371 1.00 22.56 237 ILE B O 1
ATOM 3862 N N . LEU B 1 231 ? -24.218 103.134 10.641 1.00 21.56 238 LEU B N 1
ATOM 3863 C CA . LEU B 1 231 ? -24.246 102.010 9.710 1.00 23.44 238 LEU B CA 1
ATOM 3864 C C . LEU B 1 231 ? -23.111 102.107 8.699 1.00 23.06 238 LEU B C 1
ATOM 3865 O O . LEU B 1 231 ? -22.439 101.109 8.412 1.00 23.15 238 LEU B O 1
ATOM 3870 N N . GLN B 1 232 ? -22.880 103.302 8.152 1.00 21.75 239 GLN B N 1
ATOM 3871 C CA . GLN B 1 232 ? -21.814 103.470 7.171 1.00 21.39 239 GLN B CA 1
ATOM 3872 C C . GLN B 1 232 ? -20.436 103.316 7.803 1.00 21.34 239 GLN B C 1
ATOM 3873 O O . GLN B 1 232 ? -19.518 102.794 7.160 1.00 22.29 239 GLN B O 1
ATOM 3879 N N . GLU B 1 233 ? -20.271 103.755 9.053 1.00 20.33 240 GLU B N 1
ATOM 3880 C CA . GLU B 1 233 ? -18.982 103.602 9.720 1.00 20.18 240 GLU B CA 1
ATOM 3881 C C . GLU B 1 233 ? -18.685 102.137 10.017 1.00 20.05 240 GLU B C 1
ATOM 3882 O O . GLU B 1 233 ? -17.551 101.679 9.835 1.00 19.53 240 GLU B O 1
ATOM 3888 N N . ALA B 1 234 ? -19.691 101.389 10.477 1.00 20.66 241 ALA B N 1
ATOM 3889 C CA . ALA B 1 234 ? -19.489 99.971 10.756 1.00 19.28 241 ALA B CA 1
ATOM 3890 C C . ALA B 1 234 ? -19.318 99.177 9.468 1.00 19.57 241 ALA B C 1
ATOM 3891 O O . ALA B 1 234 ? -18.532 98.223 9.419 1.00 19.06 241 ALA B O 1
ATOM 3893 N N . LEU B 1 235 ? -20.050 99.551 8.417 1.00 20.35 242 LEU B N 1
ATOM 3894 C CA . LEU B 1 235 ? -19.879 98.899 7.124 1.00 20.83 242 LEU B CA 1
ATOM 3895 C C . LEU B 1 235 ? -18.493 99.172 6.552 1.00 20.67 242 LEU B C 1
ATOM 3896 O O . LEU B 1 235 ? -17.883 98.291 5.936 1.00 21.61 242 LEU B O 1
ATOM 3901 N N . TRP B 1 236 ? -17.979 100.389 6.752 1.00 19.96 243 TRP B N 1
ATOM 3902 C CA . TRP B 1 236 ? -16.626 100.707 6.308 1.00 19.79 243 TRP B CA 1
ATOM 3903 C C . TRP B 1 236 ? -15.595 99.866 7.050 1.00 19.63 243 TRP B C 1
ATOM 3904 O O . TRP B 1 236 ? -14.619 99.395 6.452 1.00 17.59 243 TRP B O 1
ATOM 3915 N N . ALA B 1 237 ? -15.797 99.666 8.355 1.00 19.88 244 ALA B N 1
ATOM 3916 C CA . ALA B 1 237 ? -14.877 98.843 9.133 1.00 19.73 244 ALA B CA 1
ATOM 3917 C C . ALA B 1 237 ? -14.885 97.398 8.654 1.00 21.19 244 ALA B C 1
ATOM 3918 O O . ALA B 1 237 ? -13.824 96.781 8.506 1.00 19.19 244 ALA B O 1
ATOM 3920 N N . LEU B 1 238 ? -16.074 96.842 8.404 1.00 23.26 245 LEU B N 1
ATOM 3921 C CA . LEU B 1 238 ? -16.160 95.455 7.960 1.00 23.81 245 LEU B CA 1
ATOM 3922 C C . LEU B 1 238 ? -15.568 95.269 6.570 1.00 19.92 245 LEU B C 1
ATOM 3923 O O . LEU B 1 238 ? -14.995 94.213 6.280 1.00 18.41 245 LEU B O 1
ATOM 3928 N N . SER B 1 239 ? -15.694 96.275 5.701 1.00 19.88 246 SER B N 1
ATOM 3929 C CA . SER B 1 239 ? -15.100 96.175 4.373 1.00 21.67 246 SER B CA 1
ATOM 3930 C C . SER B 1 239 ? -13.579 96.144 4.447 1.00 20.85 246 SER B C 1
ATOM 3931 O O . SER B 1 239 ? -12.934 95.477 3.629 1.00 21.48 246 SER B O 1
ATOM 3934 N N . ASN B 1 240 ? -12.991 96.852 5.416 1.00 20.09 247 ASN B N 1
ATOM 3935 C CA . ASN B 1 240 ? -11.550 96.756 5.633 1.00 19.91 247 ASN B CA 1
ATOM 3936 C C . ASN B 1 240 ? -11.170 95.389 6.185 1.00 21.30 247 ASN B C 1
ATOM 3937 O O . ASN B 1 240 ? -10.168 94.798 5.763 1.00 21.84 247 ASN B O 1
ATOM 3942 N N . ILE B 1 241 ? -11.955 94.875 7.135 1.00 19.76 248 ILE B N 1
ATOM 3943 C CA . ILE B 1 241 ? -11.701 93.544 7.680 1.00 19.33 248 ILE B CA 1
ATOM 3944 C C . ILE B 1 241 ? -11.828 92.489 6.589 1.00 19.94 248 ILE B C 1
ATOM 3945 O O . ILE B 1 241 ? -11.034 91.542 6.525 1.00 18.99 248 ILE B O 1
ATOM 3950 N N . ALA B 1 242 ? -12.820 92.641 5.708 1.00 20.83 249 ALA B N 1
ATOM 3951 C CA . ALA B 1 242 ? -12.996 91.704 4.604 1.00 20.36 249 ALA B CA 1
ATOM 3952 C C . ALA B 1 242 ? -11.811 91.706 3.650 1.00 22.87 249 ALA B C 1
ATOM 3953 O O . ALA B 1 242 ? -11.646 90.753 2.880 1.00 23.90 249 ALA B O 1
ATOM 3955 N N . SER B 1 243 ? -10.989 92.753 3.676 1.00 24.88 250 SER B N 1
ATOM 3956 C CA . SER B 1 243 ? -9.783 92.828 2.852 1.00 28.86 250 SER B CA 1
ATOM 3957 C C . SER B 1 243 ? -8.593 92.154 3.514 1.00 31.80 250 SER B C 1
ATOM 3958 O O . SER B 1 243 ? -7.455 92.611 3.386 1.00 38.01 250 SER B O 1
ATOM 3961 N N . GLY B 1 244 ? -8.831 91.063 4.240 1.00 30.99 251 GLY B N 1
ATOM 3962 C CA . GLY B 1 244 ? -7.786 90.271 4.823 1.00 28.80 251 GLY B CA 1
ATOM 3963 C C . GLY B 1 244 ? -7.595 88.960 4.114 1.00 29.98 251 GLY B C 1
ATOM 3964 O O . GLY B 1 244 ? -7.982 88.785 2.935 1.00 31.40 251 GLY B O 1
ATOM 3965 N N . GLY B 1 245 ? -7.004 88.001 4.807 1.00 30.37 252 GLY B N 1
ATOM 3966 C CA . GLY B 1 245 ? -6.837 86.677 4.268 1.00 31.74 252 GLY B CA 1
ATOM 3967 C C . GLY B 1 245 ? -8.090 85.837 4.405 1.00 33.64 252 GLY B C 1
ATOM 3968 O O . GLY B 1 245 ? -9.112 86.265 4.941 1.00 30.24 252 GLY B O 1
ATOM 3969 N N . ASN B 1 246 ? -8.001 84.601 3.904 1.00 38.86 253 ASN B N 1
ATOM 3970 C CA . ASN B 1 246 ? -9.147 83.701 3.983 1.00 44.60 253 ASN B CA 1
ATOM 3971 C C . ASN B 1 246 ? -9.496 83.361 5.426 1.00 44.73 253 ASN B C 1
ATOM 3972 O O . ASN B 1 246 ? -10.663 83.095 5.734 1.00 43.84 253 ASN B O 1
ATOM 3977 N N . GLU B 1 247 ? -8.505 83.364 6.321 1.00 45.79 254 GLU B N 1
ATOM 3978 C CA . GLU B 1 247 ? -8.796 83.183 7.740 1.00 47.89 254 GLU B CA 1
ATOM 3979 C C . GLU B 1 247 ? -9.661 84.321 8.267 1.00 41.47 254 GLU B C 1
ATOM 3980 O O . GLU B 1 247 ? -10.580 84.097 9.064 1.00 40.09 254 GLU B O 1
ATOM 3986 N N . GLN B 1 248 ? -9.387 85.550 7.826 1.00 36.47 255 GLN B N 1
ATOM 3987 C CA . GLN B 1 248 ? -10.189 86.692 8.247 1.00 32.67 255 GLN B CA 1
ATOM 3988 C C . GLN B 1 248 ? -11.535 86.722 7.533 1.00 32.27 255 GLN B C 1
ATOM 3989 O O . GLN B 1 248 ? -12.554 87.070 8.141 1.00 31.46 255 GLN B O 1
ATOM 3995 N N . LYS B 1 249 ? -11.559 86.362 6.246 1.00 32.17 256 LYS B N 1
ATOM 3996 C CA . LYS B 1 249 ? -12.822 86.307 5.515 1.00 30.73 256 LYS B CA 1
ATOM 3997 C C . LYS B 1 249 ? -13.766 85.278 6.123 1.00 30.98 256 LYS B C 1
ATOM 3998 O O . LYS B 1 249 ? -14.973 85.521 6.234 1.00 30.47 256 LYS B O 1
ATOM 4004 N N . GLN B 1 250 ? -13.233 84.119 6.520 1.00 32.72 257 GLN B N 1
ATOM 4005 C CA . GLN B 1 250 ? -14.078 83.077 7.093 1.00 35.69 257 GLN B CA 1
ATOM 4006 C C . GLN B 1 250 ? -14.666 83.504 8.432 1.00 34.54 257 GLN B C 1
ATOM 4007 O O . GLN B 1 250 ? -15.803 83.138 8.752 1.00 35.57 257 GLN B O 1
ATOM 4013 N N . ALA B 1 251 ? -13.914 84.275 9.221 1.00 32.14 258 ALA B N 1
ATOM 4014 C CA . ALA B 1 251 ? -14.446 84.774 10.485 1.00 31.65 258 ALA B CA 1
ATOM 4015 C C . ALA B 1 251 ? -15.608 85.731 10.253 1.00 31.67 258 ALA B C 1
ATOM 4016 O O . ALA B 1 251 ? -16.600 85.703 10.991 1.00 32.31 258 ALA B O 1
ATOM 4018 N N . VAL B 1 252 ? -15.504 86.584 9.231 1.00 30.01 259 VAL B N 1
ATOM 4019 C CA . VAL B 1 252 ? -16.588 87.509 8.918 1.00 28.15 259 VAL B CA 1
ATOM 4020 C C . VAL B 1 252 ? -17.813 86.750 8.424 1.00 30.35 259 VAL B C 1
ATOM 4021 O O . VAL B 1 252 ? -18.951 87.086 8.776 1.00 28.77 259 VAL B O 1
ATOM 4025 N N . LYS B 1 253 ? -17.602 85.716 7.606 1.00 35.53 260 LYS B N 1
ATOM 4026 C CA . LYS B 1 253 ? -18.720 84.923 7.104 1.00 41.41 260 LYS B CA 1
ATOM 4027 C C . LYS B 1 253 ? -19.456 84.229 8.243 1.00 46.52 260 LYS B C 1
ATOM 4028 O O . LYS B 1 253 ? -20.690 84.247 8.305 1.00 51.44 260 LYS B O 1
ATOM 4034 N N . GLU B 1 254 ? -18.712 83.609 9.159 1.00 45.98 261 GLU B N 1
ATOM 4035 C CA . GLU B 1 254 ? -19.335 82.914 10.278 1.00 44.69 261 GLU B CA 1
ATOM 4036 C C . GLU B 1 254 ? -19.961 83.865 11.289 1.00 39.96 261 GLU B C 1
ATOM 4037 O O . GLU B 1 254 ? -20.665 83.402 12.193 1.00 40.23 261 GLU B O 1
ATOM 4043 N N . ALA B 1 255 ? -19.725 85.168 11.162 1.00 36.80 262 ALA B N 1
ATOM 4044 C CA . ALA B 1 255 ? -20.394 86.167 11.982 1.00 34.27 262 ALA B CA 1
ATOM 4045 C C . ALA B 1 255 ? -21.743 86.585 11.412 1.00 34.29 262 ALA B C 1
ATOM 4046 O O . ALA B 1 255 ? -22.450 87.374 12.046 1.00 33.86 262 ALA B O 1
ATOM 4048 N N . GLY B 1 256 ? -22.112 86.080 10.237 1.00 35.35 263 GLY B N 1
ATOM 4049 C CA . GLY B 1 256 ? -23.399 86.385 9.648 1.00 37.05 263 GLY B CA 1
ATOM 4050 C C . GLY B 1 256 ? -23.442 87.621 8.783 1.00 36.90 263 GLY B C 1
ATOM 4051 O O . GLY B 1 256 ? -24.532 88.150 8.541 1.00 38.00 263 GLY B O 1
ATOM 4052 N N . ALA B 1 257 ? -22.296 88.097 8.295 1.00 35.80 264 ALA B N 1
ATOM 4053 C CA . ALA B 1 257 ? -22.283 89.336 7.528 1.00 36.26 264 ALA B CA 1
ATOM 4054 C C . ALA B 1 257 ? -22.801 89.152 6.104 1.00 38.02 264 ALA B C 1
ATOM 4055 O O . ALA B 1 257 ? -23.270 90.121 5.497 1.00 37.78 264 ALA B O 1
ATOM 4057 N N . LEU B 1 258 ? -22.747 87.930 5.563 1.00 39.47 265 LEU B N 1
ATOM 4058 C CA . LEU B 1 258 ? -23.092 87.726 4.156 1.00 42.31 265 LEU B CA 1
ATOM 4059 C C . LEU B 1 258 ? -24.566 88.026 3.888 1.00 47.10 265 LEU B C 1
ATOM 4060 O O . LEU B 1 258 ? -24.898 88.709 2.914 1.00 49.57 265 LEU B O 1
ATOM 4065 N N . GLU B 1 259 ? -25.464 87.544 4.749 1.00 50.79 266 GLU B N 1
ATOM 4066 C CA . GLU B 1 259 ? -26.877 87.861 4.585 1.00 52.54 266 GLU B CA 1
ATOM 4067 C C . GLU B 1 259 ? -27.124 89.355 4.722 1.00 47.31 266 GLU B C 1
ATOM 4068 O O . GLU B 1 259 ? -27.943 89.924 3.992 1.00 48.94 266 GLU B O 1
ATOM 4074 N N . LYS B 1 260 ? -26.445 90.006 5.664 1.00 43.76 267 LYS B N 1
ATOM 4075 C CA . LYS B 1 260 ? -26.725 91.417 5.882 1.00 42.90 267 LYS B CA 1
ATOM 4076 C C . LYS B 1 260 ? -26.157 92.273 4.760 1.00 36.93 267 LYS B C 1
ATOM 4077 O O . LYS B 1 260 ? -26.793 93.244 4.335 1.00 34.09 267 LYS B O 1
ATOM 4083 N N . LEU B 1 261 ? -24.971 91.922 4.262 1.00 33.57 268 LEU B N 1
ATOM 4084 C CA . LEU B 1 261 ? -24.370 92.691 3.179 1.00 31.44 268 LEU B CA 1
ATOM 4085 C C . LEU B 1 261 ? -25.217 92.615 1.914 1.00 33.85 268 LEU B C 1
ATOM 4086 O O . LEU B 1 261 ? -25.377 93.614 1.204 1.00 33.07 268 LEU B O 1
ATOM 4091 N N . GLU B 1 262 ? -25.776 91.440 1.621 1.00 36.80 269 GLU B N 1
ATOM 4092 C CA . GLU B 1 262 ? -26.641 91.306 0.456 1.00 42.53 269 GLU B CA 1
ATOM 4093 C C . GLU B 1 262 ? -28.009 91.930 0.697 1.00 39.76 269 GLU B C 1
ATOM 4094 O O . GLU B 1 262 ? -28.659 92.377 -0.255 1.00 38.31 269 GLU B O 1
ATOM 4100 N N . GLN B 1 263 ? -28.461 91.967 1.954 1.00 37.60 270 GLN B N 1
ATOM 4101 C CA . GLN B 1 263 ? -29.679 92.700 2.280 1.00 37.22 270 GLN B CA 1
ATOM 4102 C C . GLN B 1 263 ? -29.483 94.202 2.110 1.00 33.88 270 GLN B C 1
ATOM 4103 O O . GLN B 1 263 ? -30.409 94.905 1.689 1.00 32.97 270 GLN B O 1
ATOM 4109 N N . LEU B 1 264 ? -28.287 94.707 2.415 1.00 31.17 271 LEU B N 1
ATOM 4110 C CA . LEU B 1 264 ? -27.984 96.123 2.246 1.00 29.60 271 LEU B CA 1
ATOM 4111 C C . LEU B 1 264 ? -27.897 96.545 0.785 1.00 30.24 271 LEU B C 1
ATOM 4112 O O . LEU B 1 264 ? -27.736 97.742 0.519 1.00 28.51 271 LEU B O 1
ATOM 4117 N N . GLN B 1 265 ? -27.997 95.609 -0.163 1.00 33.35 272 GLN B N 1
ATOM 4118 C CA . GLN B 1 265 ? -27.984 95.968 -1.576 1.00 36.13 272 GLN B CA 1
ATOM 4119 C C . GLN B 1 265 ? -29.231 96.737 -1.990 1.00 38.62 272 GLN B C 1
ATOM 4120 O O . GLN B 1 265 ? -29.206 97.430 -3.013 1.00 39.54 272 GLN B O 1
ATOM 4126 N N . SER B 1 266 ? -30.316 96.628 -1.227 1.00 38.39 273 SER B N 1
ATOM 4127 C CA . SER B 1 266 ? -31.562 97.315 -1.530 1.00 39.53 273 SER B CA 1
ATOM 4128 C C . SER B 1 266 ? -31.758 98.572 -0.693 1.00 37.38 273 SER B C 1
ATOM 4129 O O . SER B 1 266 ? -32.845 99.157 -0.719 1.00 36.43 273 SER B O 1
ATOM 4132 N N . HIS B 1 267 ? -30.738 98.997 0.048 1.00 35.33 274 HIS B N 1
ATOM 4133 C CA . HIS B 1 267 ? -30.850 100.207 0.849 1.00 35.15 274 HIS B CA 1
ATOM 4134 C C . HIS B 1 267 ? -31.026 101.425 -0.051 1.00 36.77 274 HIS B C 1
ATOM 4135 O O . HIS B 1 267 ? -30.502 101.485 -1.166 1.00 37.29 274 HIS B O 1
ATOM 4142 N N . GLU B 1 268 ? -31.788 102.403 0.444 1.00 38.13 275 GLU B N 1
ATOM 4143 C CA . GLU B 1 268 ? -32.056 103.602 -0.343 1.00 41.39 275 GLU B CA 1
ATOM 4144 C C . GLU B 1 268 ? -30.796 104.435 -0.552 1.00 36.93 275 GLU B C 1
ATOM 4145 O O . GLU B 1 268 ? -30.677 105.129 -1.568 1.00 36.92 275 GLU B O 1
ATOM 4151 N N . ASN B 1 269 ? -29.854 104.377 0.385 1.00 32.22 276 ASN B N 1
ATOM 4152 C CA . ASN B 1 269 ? -28.610 105.128 0.279 1.00 30.83 276 ASN B CA 1
ATOM 4153 C C . ASN B 1 269 ? -27.653 104.400 -0.659 1.00 31.14 276 ASN B C 1
ATOM 4154 O O . ASN B 1 269 ? -27.218 103.280 -0.368 1.00 29.32 276 ASN B O 1
ATOM 4159 N N . GLU B 1 270 ? -27.323 105.046 -1.780 1.00 34.71 277 GLU B N 1
ATOM 4160 C CA . GLU B 1 270 ? -26.444 104.437 -2.772 1.00 38.53 277 GLU B CA 1
ATOM 4161 C C . GLU B 1 270 ? -25.059 104.146 -2.204 1.00 35.73 277 GLU B C 1
ATOM 4162 O O . GLU B 1 270 ? -24.411 103.176 -2.615 1.00 31.40 277 GLU B O 1
ATOM 4168 N N . LYS B 1 271 ? -24.591 104.963 -1.257 1.00 15.00 278 LYS B N 1
ATOM 4169 C CA . LYS B 1 271 ? -23.273 104.737 -0.674 1.00 18.53 278 LYS B CA 1
ATOM 4170 C C . LYS B 1 271 ? -23.247 103.481 0.188 1.00 20.11 278 LYS B C 1
ATOM 4171 O O . LYS B 1 271 ? -22.212 102.809 0.272 1.00 20.50 278 LYS B O 1
ATOM 4177 N N . ILE B 1 272 ? -24.364 103.154 0.838 1.00 20.78 279 ILE B N 1
ATOM 4178 C CA . ILE B 1 272 ? -24.443 101.906 1.589 1.00 21.91 279 ILE B CA 1
ATOM 4179 C C . ILE B 1 272 ? -24.496 100.719 0.635 1.00 23.54 279 ILE B C 1
ATOM 4180 O O . ILE B 1 272 ? -23.932 99.653 0.914 1.00 23.97 279 ILE B O 1
ATOM 4185 N N A GLN B 1 273 ? -25.164 100.885 -0.508 0.50 24.48 280 GLN B N 1
ATOM 4186 N N B GLN B 1 273 ? -25.163 100.886 -0.510 0.50 24.48 280 GLN B N 1
ATOM 4187 C CA A GLN B 1 273 ? -25.230 99.808 -1.490 0.50 24.48 280 GLN B CA 1
ATOM 4188 C CA B GLN B 1 273 ? -25.230 99.813 -1.498 0.50 24.47 280 GLN B CA 1
ATOM 4189 C C A GLN B 1 273 ? -23.852 99.492 -2.059 0.50 24.78 280 GLN B C 1
ATOM 4190 C C B GLN B 1 273 ? -23.848 99.491 -2.055 0.50 24.78 280 GLN B C 1
ATOM 4191 O O A GLN B 1 273 ? -23.486 98.319 -2.195 0.50 24.57 280 GLN B O 1
ATOM 4192 O O B GLN B 1 273 ? -23.475 98.319 -2.182 0.50 24.55 280 GLN B O 1
ATOM 4203 N N . LYS B 1 274 ? -23.074 100.524 -2.396 1.00 25.35 281 LYS B N 1
ATOM 4204 C CA . LYS B 1 274 ? -21.755 100.304 -2.982 1.00 28.16 281 LYS B CA 1
ATOM 4205 C C . LYS B 1 274 ? -20.809 99.634 -1.993 1.00 26.92 281 LYS B C 1
ATOM 4206 O O . LYS B 1 274 ? -20.141 98.649 -2.328 1.00 27.29 281 LYS B O 1
ATOM 4212 N N . GLU B 1 275 ? -20.731 100.163 -0.769 1.00 26.71 282 GLU B N 1
ATOM 4213 C CA . GLU B 1 275 ? -19.775 99.640 0.201 1.00 27.25 282 GLU B CA 1
ATOM 4214 C C . GLU B 1 275 ? -20.114 98.209 0.599 1.00 27.80 282 GLU B C 1
ATOM 4215 O O . GLU B 1 275 ? -19.215 97.379 0.775 1.00 25.72 282 GLU B O 1
ATOM 4221 N N . ALA B 1 276 ? -21.405 97.899 0.745 1.00 26.80 283 ALA B N 1
ATOM 4222 C CA . ALA B 1 276 ? -21.799 96.532 1.067 1.00 24.51 283 ALA B CA 1
ATOM 4223 C C . ALA B 1 276 ? -21.496 95.586 -0.088 1.00 24.77 283 ALA B C 1
ATOM 4224 O O . ALA B 1 276 ? -21.123 94.428 0.132 1.00 25.65 283 ALA B O 1
ATOM 4226 N N A GLN B 1 277 ? -21.653 96.060 -1.326 0.57 25.38 284 GLN B N 1
ATOM 4227 N N B GLN B 1 277 ? -21.647 96.060 -1.327 0.43 25.42 284 GLN B N 1
ATOM 4228 C CA A GLN B 1 277 ? -21.344 95.227 -2.484 0.57 25.99 284 GLN B CA 1
ATOM 4229 C CA B GLN B 1 277 ? -21.342 95.217 -2.478 0.43 25.97 284 GLN B CA 1
ATOM 4230 C C A GLN B 1 277 ? -19.848 94.957 -2.584 0.57 26.77 284 GLN B C 1
ATOM 4231 C C B GLN B 1 277 ? -19.845 94.956 -2.588 0.43 26.72 284 GLN B C 1
ATOM 4232 O O A GLN B 1 277 ? -19.433 93.836 -2.903 0.57 26.08 284 GLN B O 1
ATOM 4233 O O B GLN B 1 277 ? -19.427 93.840 -2.919 0.43 26.08 284 GLN B O 1
ATOM 4244 N N . GLU B 1 278 ? -19.024 95.971 -2.312 1.00 28.42 285 GLU B N 1
ATOM 4245 C CA . GLU B 1 278 ? -17.578 95.786 -2.363 1.00 31.13 285 GLU B CA 1
ATOM 4246 C C . GLU B 1 278 ? -17.105 94.837 -1.269 1.00 30.19 285 GLU B C 1
ATOM 4247 O O . GLU B 1 278 ? -16.257 93.971 -1.514 1.00 29.37 285 GLU B O 1
ATOM 4253 N N . ALA B 1 279 ? -17.647 94.980 -0.056 1.00 31.11 286 ALA B N 1
ATOM 4254 C CA . ALA B 1 279 ? -17.310 94.052 1.018 1.00 31.11 286 ALA B CA 1
ATOM 4255 C C . ALA B 1 279 ? -17.798 92.642 0.712 1.00 32.39 286 ALA B C 1
ATOM 4256 O O . ALA B 1 279 ? -17.141 91.665 1.090 1.00 31.23 286 ALA B O 1
ATOM 4258 N N . LEU B 1 280 ? -18.942 92.519 0.035 1.00 33.61 287 LEU B N 1
ATOM 4259 C CA . LEU B 1 280 ? -19.444 91.205 -0.352 1.00 35.29 287 LEU B CA 1
ATOM 4260 C C . LEU B 1 280 ? -18.475 90.507 -1.296 1.00 34.65 287 LEU B C 1
ATOM 4261 O O . LEU B 1 280 ? -18.134 89.334 -1.103 1.00 34.59 287 LEU B O 1
ATOM 4266 N N . GLU B 1 281 ? -18.019 91.219 -2.329 1.00 34.31 288 GLU B N 1
ATOM 4267 C CA . GLU B 1 281 ? -17.096 90.633 -3.291 1.00 35.86 288 GLU B CA 1
ATOM 4268 C C . GLU B 1 281 ? -15.708 90.419 -2.703 1.00 34.43 288 GLU B C 1
ATOM 4269 O O . GLU B 1 281 ? -14.974 89.551 -3.187 1.00 33.64 288 GLU B O 1
ATOM 4275 N N . LYS B 1 282 ? -15.333 91.183 -1.673 1.00 32.67 289 LYS B N 1
ATOM 4276 C CA . LYS B 1 282 ? -14.076 90.920 -0.979 1.00 32.45 289 LYS B CA 1
ATOM 4277 C C . LYS B 1 282 ? -14.124 89.587 -0.244 1.00 32.53 289 LYS B C 1
ATOM 4278 O O . LYS B 1 282 ? -13.157 88.818 -0.275 1.00 30.96 289 LYS B O 1
ATOM 4284 N N . LEU B 1 283 ? -15.244 89.301 0.427 1.00 34.27 290 LEU B N 1
ATOM 4285 C CA . LEU B 1 283 ? -15.359 88.067 1.196 1.00 36.96 290 LEU B CA 1
ATOM 4286 C C . LEU B 1 283 ? -15.326 86.839 0.297 1.00 42.44 290 LEU B C 1
ATOM 4287 O O . LEU B 1 283 ? -14.850 85.777 0.713 1.00 41.15 290 LEU B O 1
ATOM 4292 N N . GLN B 1 284 ? -15.820 86.963 -0.933 1.00 49.57 291 GLN B N 1
ATOM 4293 C CA . GLN B 1 284 ? -15.788 85.882 -1.906 1.00 56.17 291 GLN B CA 1
ATOM 4294 C C . GLN B 1 284 ? -14.545 85.933 -2.789 1.00 61.12 291 GLN B C 1
ATOM 4295 O O . GLN B 1 284 ? -14.514 85.284 -3.841 1.00 61.42 291 GLN B O 1
ATOM 4301 N N . SER B 1 285 ? -13.527 86.686 -2.381 1.00 65.89 292 SER B N 1
ATOM 4302 C CA . SER B 1 285 ? -12.299 86.821 -3.156 1.00 70.04 292 SER B CA 1
ATOM 4303 C C . SER B 1 285 ? -11.088 86.375 -2.344 1.00 71.34 292 SER B C 1
ATOM 4304 O O . SER B 1 285 ? -10.198 85.697 -2.857 1.00 71.83 292 SER B O 1
ATOM 4307 N N . LYS C 2 1 ? 4.226 87.266 9.543 1.00 76.57 1 LYS C N 1
ATOM 4308 C CA . LYS C 2 1 ? 4.277 87.602 10.961 1.00 73.53 1 LYS C CA 1
ATOM 4309 C C . LYS C 2 1 ? 4.623 89.067 11.185 1.00 71.53 1 LYS C C 1
ATOM 4310 O O . LYS C 2 1 ? 5.334 89.683 10.390 1.00 72.15 1 LYS C O 1
ATOM 4316 N N . ARG C 2 2 ? 4.112 89.614 12.281 1.00 69.74 2 ARG C N 1
ATOM 4317 C CA . ARG C 2 2 ? 4.441 90.961 12.709 1.00 67.82 2 ARG C CA 1
ATOM 4318 C C . ARG C 2 2 ? 5.828 90.991 13.346 1.00 62.84 2 ARG C C 1
ATOM 4319 O O . ARG C 2 2 ? 6.453 89.957 13.595 1.00 62.85 2 ARG C O 1
ATOM 4327 N N . LYS C 2 3 ? 6.308 92.201 13.619 1.00 58.79 3 LYS C N 1
ATOM 4328 C CA . LYS C 2 3 ? 7.524 92.370 14.400 1.00 54.27 3 LYS C CA 1
ATOM 4329 C C . LYS C 2 3 ? 7.186 92.281 15.881 1.00 50.93 3 LYS C C 1
ATOM 4330 O O . LYS C 2 3 ? 6.294 92.983 16.367 1.00 53.15 3 LYS C O 1
ATOM 4336 N N . ARG C 2 4 ? 7.900 91.420 16.597 1.00 45.14 4 ARG C N 1
ATOM 4337 C CA . ARG C 2 4 ? 7.578 91.093 17.979 1.00 41.50 4 ARG C CA 1
ATOM 4338 C C . ARG C 2 4 ? 8.661 91.638 18.900 1.00 36.92 4 ARG C C 1
ATOM 4339 O O . ARG C 2 4 ? 9.839 91.293 18.754 1.00 37.36 4 ARG C O 1
ATOM 4347 N N . LYS C 2 5 ? 8.259 92.491 19.837 1.00 32.52 5 LYS C N 1
ATOM 4348 C CA . LYS C 2 5 ? 9.136 93.011 20.874 1.00 28.98 5 LYS C CA 1
ATOM 4349 C C . LYS C 2 5 ? 8.880 92.266 22.178 1.00 29.34 5 LYS C C 1
ATOM 4350 O O . LYS C 2 5 ? 7.791 91.730 22.401 1.00 30.16 5 LYS C O 1
ATOM 4356 N N . ARG C 2 6 ? 9.892 92.238 23.043 1.00 26.93 6 ARG C N 1
ATOM 4357 C CA . ARG C 2 6 ? 9.800 91.503 24.300 1.00 28.83 6 ARG C CA 1
ATOM 4358 C C . ARG C 2 6 ? 10.478 92.293 25.408 1.00 27.80 6 ARG C C 1
ATOM 4359 O O . ARG C 2 6 ? 11.679 92.570 25.333 1.00 27.27 6 ARG C O 1
ATOM 4367 N N . LYS C 2 7 ? 9.706 92.651 26.429 1.00 28.14 7 LYS C N 1
ATOM 4368 C CA . LYS C 2 7 ? 10.227 93.238 27.653 1.00 26.83 7 LYS C CA 1
ATOM 4369 C C . LYS C 2 7 ? 10.240 92.187 28.756 1.00 25.38 7 LYS C C 1
ATOM 4370 O O . LYS C 2 7 ? 9.389 91.295 28.799 1.00 25.03 7 LYS C O 1
ATOM 4376 N N A ARG C 2 8 ? 11.221 92.305 29.648 0.60 25.18 8 ARG C N 1
ATOM 4377 N N B ARG C 2 8 ? 11.217 92.293 29.655 0.40 25.24 8 ARG C N 1
ATOM 4378 C CA A ARG C 2 8 ? 11.401 91.381 30.758 0.60 26.56 8 ARG C CA 1
ATOM 4379 C CA B ARG C 2 8 ? 11.335 91.347 30.758 0.40 26.59 8 ARG C CA 1
ATOM 4380 C C A ARG C 2 8 ? 11.649 92.175 32.029 0.60 26.56 8 ARG C C 1
ATOM 4381 C C B ARG C 2 8 ? 11.706 92.084 32.035 0.40 26.60 8 ARG C C 1
ATOM 4382 O O A ARG C 2 8 ? 12.430 93.131 32.023 0.60 25.68 8 ARG C O 1
ATOM 4383 O O B ARG C 2 8 ? 12.628 92.905 32.038 0.40 25.68 8 ARG C O 1
ATOM 4398 N N . LYS C 2 9 ? 10.991 91.779 33.114 1.00 27.54 9 LYS C N 1
ATOM 4399 C CA . LYS C 2 9 ? 11.227 92.370 34.421 1.00 28.34 9 LYS C CA 1
ATOM 4400 C C . LYS C 2 9 ? 11.905 91.356 35.333 1.00 29.92 9 LYS C C 1
ATOM 4401 O O . LYS C 2 9 ? 11.671 90.149 35.234 1.00 30.50 9 LYS C O 1
ATOM 4407 N N . LEU C 2 10 ? 12.755 91.861 36.221 1.00 32.57 10 LEU C N 1
ATOM 4408 C CA . LEU C 2 10 ? 13.508 91.028 37.148 1.00 37.64 10 LEU C CA 1
ATOM 4409 C C . LEU C 2 10 ? 12.814 90.995 38.503 1.00 41.62 10 LEU C C 1
ATOM 4410 O O . LEU C 2 10 ? 12.232 91.992 38.940 1.00 40.61 10 LEU C O 1
ATOM 4415 N N . SER C 2 11 ? 12.880 89.839 39.165 1.00 46.95 11 SER C N 1
ATOM 4416 C CA . SER C 2 11 ? 12.231 89.641 40.453 1.00 55.05 11 SER C CA 1
ATOM 4417 C C . SER C 2 11 ? 13.202 89.571 41.624 1.00 60.12 11 SER C C 1
ATOM 4418 O O . SER C 2 11 ? 12.750 89.506 42.773 1.00 64.00 11 SER C O 1
ATOM 4421 N N . PHE C 2 12 ? 14.507 89.584 41.373 1.00 59.99 12 PHE C N 1
ATOM 4422 C CA . PHE C 2 12 ? 15.488 89.533 42.452 1.00 61.88 12 PHE C CA 1
ATOM 4423 C C . PHE C 2 12 ? 15.766 90.929 43.003 1.00 59.81 12 PHE C C 1
ATOM 4424 O O . PHE C 2 12 ? 16.246 91.086 44.126 1.00 61.21 12 PHE C O 1
ATOM 4433 N N . LYS D 2 1 ? -8.397 105.633 -0.726 1.00 23.66 1 LYS D N 1
ATOM 4434 C CA . LYS D 2 1 ? -7.632 104.814 0.207 1.00 24.83 1 LYS D CA 1
ATOM 4435 C C . LYS D 2 1 ? -8.477 104.438 1.419 1.00 21.51 1 LYS D C 1
ATOM 4436 O O . LYS D 2 1 ? -9.490 105.078 1.703 1.00 20.95 1 LYS D O 1
ATOM 4442 N N . ARG D 2 2 ? -8.052 103.399 2.135 1.00 20.16 2 ARG D N 1
ATOM 4443 C CA . ARG D 2 2 ? -8.807 102.859 3.257 1.00 20.48 2 ARG D CA 1
ATOM 4444 C C . ARG D 2 2 ? -8.329 103.376 4.608 1.00 21.03 2 ARG D C 1
ATOM 4445 O O . ARG D 2 2 ? -8.848 102.941 5.641 1.00 22.45 2 ARG D O 1
ATOM 4453 N N . LYS D 2 3 ? -7.359 104.284 4.628 1.00 20.98 3 LYS D N 1
ATOM 4454 C CA . LYS D 2 3 ? -6.871 104.894 5.856 1.00 20.97 3 LYS D CA 1
ATOM 4455 C C . LYS D 2 3 ? -7.330 106.344 5.918 1.00 20.70 3 LYS D C 1
ATOM 4456 O O . LYS D 2 3 ? -7.305 107.055 4.908 1.00 21.88 3 LYS D O 1
ATOM 4462 N N . ARG D 2 4 ? -7.747 106.779 7.105 1.00 19.65 4 ARG D N 1
ATOM 4463 C CA . ARG D 2 4 ? -8.353 108.094 7.295 1.00 19.01 4 ARG D CA 1
ATOM 4464 C C . ARG D 2 4 ? -7.514 108.903 8.276 1.00 18.44 4 ARG D C 1
ATOM 4465 O O . ARG D 2 4 ? -7.421 108.553 9.458 1.00 18.94 4 ARG D O 1
ATOM 4473 N N . LYS D 2 5 ? -6.915 109.984 7.786 1.00 19.06 5 LYS D N 1
ATOM 4474 C CA . LYS D 2 5 ? -6.185 110.941 8.608 1.00 22.30 5 LYS D CA 1
ATOM 4475 C C . LYS D 2 5 ? -7.034 112.199 8.734 1.00 23.50 5 LYS D C 1
ATOM 4476 O O . LYS D 2 5 ? -7.355 112.837 7.726 1.00 24.17 5 LYS D O 1
ATOM 4482 N N . ARG D 2 6 ? -7.394 112.553 9.965 1.00 23.21 6 ARG D N 1
ATOM 4483 C CA . ARG D 2 6 ? -8.375 113.600 10.224 1.00 22.64 6 ARG D CA 1
ATOM 4484 C C . ARG D 2 6 ? -7.711 114.767 10.942 1.00 25.06 6 ARG D C 1
ATOM 4485 O O . ARG D 2 6 ? -7.203 114.608 12.058 1.00 19.32 6 ARG D O 1
ATOM 4493 N N . LYS D 2 7 ? -7.725 115.933 10.304 1.00 25.86 7 LYS D N 1
ATOM 4494 C CA . LYS D 2 7 ? -7.206 117.168 10.871 1.00 25.27 7 LYS D CA 1
ATOM 4495 C C . LYS D 2 7 ? -8.349 118.037 11.380 1.00 26.24 7 LYS D C 1
ATOM 4496 O O . LYS D 2 7 ? -9.507 117.880 10.983 1.00 26.19 7 LYS D O 1
ATOM 4502 N N . ARG D 2 8 ? -8.007 118.967 12.269 1.00 26.94 8 ARG D N 1
ATOM 4503 C CA . ARG D 2 8 ? -8.976 119.902 12.826 1.00 29.37 8 ARG D CA 1
ATOM 4504 C C . ARG D 2 8 ? -8.321 121.262 12.996 1.00 30.49 8 ARG D C 1
ATOM 4505 O O . ARG D 2 8 ? -7.207 121.357 13.520 1.00 28.82 8 ARG D O 1
ATOM 4513 N N . LYS D 2 9 ? -9.016 122.305 12.562 1.00 34.43 9 LYS D N 1
ATOM 4514 C CA . LYS D 2 9 ? -8.542 123.672 12.696 1.00 37.37 9 LYS D CA 1
ATOM 4515 C C . LYS D 2 9 ? -9.295 124.385 13.810 1.00 39.08 9 LYS D C 1
ATOM 4516 O O . LYS D 2 9 ? -10.441 124.054 14.125 1.00 37.59 9 LYS D O 1
ATOM 4522 N N . LEU D 2 10 ? -8.630 125.365 14.412 1.00 42.77 10 LEU D N 1
ATOM 4523 C CA . LEU D 2 10 ? -9.267 126.321 15.304 1.00 47.48 10 LEU D CA 1
ATOM 4524 C C . LEU D 2 10 ? -9.379 127.647 14.567 1.00 52.38 10 LEU D C 1
ATOM 4525 O O . LEU D 2 10 ? -8.387 128.135 14.014 1.00 52.89 10 LEU D O 1
ATOM 4530 N N . SER D 2 11 ? -10.588 128.218 14.546 1.00 56.59 11 SER D N 1
ATOM 4531 C CA . SER D 2 11 ? -10.807 129.460 13.807 1.00 60.67 11 SER D CA 1
ATOM 4532 C C . SER D 2 11 ? -9.880 130.570 14.284 1.00 61.75 11 SER D C 1
ATOM 4533 O O . SER D 2 11 ? -9.542 131.471 13.508 1.00 64.06 11 SER D O 1
ATOM 4536 N N . PHE D 2 12 ? -9.459 130.521 15.544 1.00 61.03 12 PHE D N 1
ATOM 4537 C CA . PHE D 2 12 ? -8.426 131.415 16.051 1.00 62.86 12 PHE D CA 1
ATOM 4538 C C . PHE D 2 12 ? -7.792 130.835 17.311 1.00 61.73 12 PHE D C 1
ATOM 4539 O O . PHE D 2 12 ? -8.287 129.859 17.877 1.00 59.41 12 PHE D O 1
#